Protein AF-A0A7S4S3C3-F1 (afdb_monomer)

Nearest PDB structures (foldseek):
  6miw-assembly1_A  TM=9.512E-01  e=3.719E-05  Homo sapiens
  9bks-assembly1_A  TM=9.062E-01  e=2.426E-05  Homo sapiens
  8r7o-assembly1_C  TM=9.600E-01  e=7.058E-05  Homo sapiens
  7mwf-assembly1_A  TM=9.478E-01  e=1.068E-02  Homo sapiens
  7mop-assembly1_A  TM=9.372E-01  e=1.471E-02  Homo sapiens

pLDDT: mean 78.03, std 18.63, range [26.56, 97.25]

Secondary structure (DSSP, 8-state):
-HHHHHHHHHHHHHHTT--HHHHHHHHHHH-TT--HHHHHHHHHH--S----------PPPP------------PPP------S--PPPGGGTT--HHHHHHHHHHHHH-TTS-HHHHHHHHHHHHHHHHTTSS-HHHHHHHHHHHHTT-HHHHHHHHHHTTPPPPTTSBPPTTPPPEE-TTT--EESB--EE-TT--EE-HHHHHHHHHH-SS-B-SSTT--PBPPHHHHHHTT--HHHHHHHHHHHHHHHHHHHHHHTTSPPPP------------------EEEEE-SSTT---EEEEETT---EE--TT-PPPEETTT--SS--SSS-TTTHHHHHHHHHHIIIIIHHHHHS-----HHHHHHHHHHHHHHHHHHHHHHHHHHHHHHEEE-TTT--EEE--SS-SEEETTB-TTSS---S----EEETTTSPBP--S-----PPPPPHHHHHHHHTT-EETT---TTT-GGGS-EES-EEEESSSSS-EE-GGGGGGHHHHS-TT--EEEE-S-SS-GGGS-PPTT-EEEE--BTTB-----SSSPPPHHHHHH-STT-EEEEPPPP-----PPPPS-EEEE-TTS-EEEPPHHHHHHHHHHHHHT-SEEEEEETTEEEEEETTTTEEEETTT--EEEEEE-HHHHHHHHHHHHHHHHHHHTEEEEEETTS-EEEEEGGGEEE--S-HHHHHHHHHHHHHHHHS----TT--------------------------

Mean predicted aligned error: 19.98 Å

Sequence (740 aa):
MAAGVQAAIEGQLEQMGFAGERVRTALERLGSKASVEEVLETLLSSNPGGAQAAVPQQPLAPGAVSAPEVIVVKEPSTSSDPSAAKKPSALMRGLSKNSQQVFDFVTSRHAGVSHAAVARLLLRAAAALRQGLLSEEQRGLLLNNLERGQVDLVHEIIAGVGVRSEPAMPLDVGEARWECSVCFAEQDEQGWRCPGSHRYCSGCMRRHAESTAFPRCPTVGCGYELAEADFRLLNVPRERLEAFRRAKLEGAVEALASSGSGAASSSGAAVAGGGRGRESGERQEVVIRCPNPSCKNAVLVAKGDRRSYSCACGASPFCTHCRQSPYHYHAECSDVQALRRRWLDWVSGGRDAHRGEAEKSEAFEGQARALREGLERHTELEADEDWKAKHCRCCPSCSRTVQKLSGCDAMVCGADAHGGNDQPGCGQSFSWSSAPRYKAKLESRKLPKITAEEARCRGRDALHAFVDCSLCGSGGKGIRGPRFRCIHCRSFDACSECETKLAELHSPDHVFEVMFESDFEWGSLRLPRGTRVRVVRRGQDLPAHLGGGPLPESAAKRGLEGLCGAIAKKPRKREREEPPAQFQWQSDRGRWHNYGKAANAEIVAAARDGHSRVRVLISGTRYEVDLDRMRQRNVATRGFRPVRPAPEALAVAAAASRRAAEVEASSCRVLLDAGGEVLLAAKHLEPILASRAEAEKLMEVAMAAGENGEVDEDSEPRARMEDAEGEEEEDCEAEEDDDE

Structure (mmCIF, N/CA/C/O backbone):
data_AF-A0A7S4S3C3-F1
#
_entry.id   AF-A0A7S4S3C3-F1
#
loop_
_atom_site.group_PDB
_atom_site.id
_atom_site.type_symbol
_atom_site.label_atom_id
_atom_site.label_alt_id
_atom_site.label_comp_id
_atom_site.label_asym_id
_atom_site.label_entity_id
_atom_site.label_seq_id
_atom_site.pdbx_PDB_ins_code
_atom_site.Cartn_x
_atom_site.Cartn_y
_atom_site.Cartn_z
_atom_site.occupancy
_atom_site.B_iso_or_equiv
_atom_site.auth_seq_id
_atom_site.auth_comp_id
_atom_site.auth_asym_id
_atom_site.auth_atom_id
_atom_site.pdbx_PDB_model_num
ATOM 1 N N . MET A 1 1 ? 21.720 -32.966 0.873 1.00 54.25 1 MET A N 1
ATOM 2 C CA . MET A 1 1 ? 20.929 -31.714 0.925 1.00 54.25 1 MET A CA 1
ATOM 3 C C . MET A 1 1 ? 21.741 -30.503 0.472 1.00 54.25 1 MET A C 1
ATOM 5 O O . MET A 1 1 ? 21.291 -29.846 -0.450 1.00 54.25 1 MET A O 1
ATOM 9 N N . ALA A 1 2 ? 22.948 -30.258 1.001 1.00 57.44 2 ALA A N 1
ATOM 10 C CA . ALA A 1 2 ? 23.781 -29.105 0.614 1.00 57.44 2 ALA A CA 1
ATOM 11 C C . ALA A 1 2 ? 24.108 -29.002 -0.898 1.00 57.44 2 ALA A C 1
ATOM 13 O O . ALA A 1 2 ? 23.970 -27.931 -1.475 1.00 57.44 2 ALA A O 1
ATOM 14 N N . ALA A 1 3 ? 24.429 -30.118 -1.568 1.00 66.25 3 ALA A N 1
ATOM 15 C CA . ALA A 1 3 ? 24.709 -30.122 -3.013 1.00 66.25 3 ALA A CA 1
ATOM 16 C C . ALA A 1 3 ? 23.495 -29.732 -3.885 1.00 66.25 3 ALA A C 1
ATOM 18 O O . ALA A 1 3 ? 23.654 -29.128 -4.939 1.00 66.25 3 ALA A O 1
ATOM 19 N N . GLY A 1 4 ? 22.272 -30.041 -3.431 1.00 82.62 4 GLY A N 1
ATOM 20 C CA . GLY A 1 4 ? 21.047 -29.664 -4.145 1.00 82.62 4 GLY A CA 1
ATOM 21 C C . GLY A 1 4 ? 20.726 -28.174 -4.021 1.00 82.62 4 GLY A C 1
ATOM 22 O O . GLY A 1 4 ? 20.178 -27.588 -4.947 1.00 82.62 4 GLY A O 1
ATOM 23 N N . VAL A 1 5 ? 21.110 -27.554 -2.901 1.00 82.00 5 VAL A N 1
ATOM 24 C CA . VAL A 1 5 ? 20.956 -26.109 -2.688 1.00 82.00 5 VAL A CA 1
ATOM 25 C C . VAL A 1 5 ? 21.952 -25.337 -3.553 1.00 82.00 5 VAL A C 1
ATOM 27 O O . VAL A 1 5 ? 21.546 -24.402 -4.230 1.00 82.00 5 VAL A O 1
ATOM 30 N N . GLN A 1 6 ? 23.217 -25.767 -3.627 1.00 88.38 6 GLN A N 1
ATOM 31 C CA . GLN A 1 6 ? 24.206 -25.118 -4.500 1.00 88.38 6 GLN A CA 1
ATOM 32 C C . GLN A 1 6 ? 23.825 -25.194 -5.984 1.00 88.38 6 GLN A C 1
ATOM 34 O O . GLN A 1 6 ? 23.892 -24.176 -6.664 1.00 88.38 6 GLN A O 1
ATOM 39 N N . ALA A 1 7 ? 23.342 -26.344 -6.468 1.00 88.06 7 ALA A N 1
ATOM 40 C CA . ALA A 1 7 ? 22.879 -26.474 -7.852 1.00 88.06 7 ALA A CA 1
ATOM 41 C C . ALA A 1 7 ? 21.655 -25.584 -8.158 1.00 88.06 7 ALA A C 1
ATOM 43 O O . ALA A 1 7 ? 21.525 -25.065 -9.266 1.00 88.06 7 ALA A O 1
ATOM 44 N N . ALA A 1 8 ? 20.768 -25.376 -7.177 1.00 89.38 8 ALA A N 1
ATOM 45 C CA . ALA A 1 8 ? 19.627 -24.471 -7.318 1.00 89.38 8 ALA A CA 1
ATOM 46 C C . ALA A 1 8 ? 20.064 -22.998 -7.386 1.00 89.38 8 ALA A C 1
ATOM 48 O O . ALA A 1 8 ? 19.558 -22.252 -8.222 1.00 89.38 8 ALA A O 1
ATOM 49 N N . ILE A 1 9 ? 21.033 -22.596 -6.554 1.00 90.25 9 ILE A N 1
ATOM 50 C CA . ILE A 1 9 ? 21.609 -21.244 -6.570 1.00 90.25 9 ILE A CA 1
ATOM 51 C C . ILE A 1 9 ? 22.372 -20.999 -7.882 1.00 90.25 9 ILE A C 1
ATOM 53 O O . ILE A 1 9 ? 22.209 -19.943 -8.491 1.00 90.25 9 ILE A O 1
ATOM 57 N N . GLU A 1 10 ? 23.149 -21.980 -8.354 1.00 92.81 10 GLU A N 1
ATOM 58 C CA . GLU A 1 10 ? 23.868 -21.908 -9.632 1.00 92.81 10 GLU A CA 1
ATOM 59 C C . GLU A 1 10 ? 22.897 -21.709 -10.802 1.00 92.81 10 GLU A C 1
ATOM 61 O O . GLU A 1 10 ? 23.010 -20.726 -11.534 1.00 92.81 10 GLU A O 1
ATOM 66 N N . GLY A 1 11 ? 21.868 -22.557 -10.908 1.00 86.75 11 GLY A N 1
ATOM 67 C CA . GLY A 1 11 ? 20.862 -22.446 -11.965 1.00 86.75 11 GLY A CA 1
ATOM 68 C C . GLY A 1 11 ? 20.061 -21.139 -11.918 1.00 86.75 11 GLY A C 1
ATOM 69 O O . GLY A 1 11 ? 19.739 -20.578 -12.966 1.00 86.75 11 GLY A O 1
ATOM 70 N N . GLN A 1 12 ? 19.765 -20.616 -10.724 1.00 86.88 12 GLN A N 1
ATOM 71 C CA . GLN A 1 12 ? 19.064 -19.340 -10.565 1.00 86.88 12 GLN A CA 1
ATOM 72 C C . GLN A 1 12 ? 19.923 -18.152 -11.030 1.00 86.88 12 GLN A C 1
ATOM 74 O O . GLN A 1 12 ? 19.420 -17.256 -11.706 1.00 86.88 12 GLN A O 1
ATOM 79 N N . LEU A 1 13 ? 21.222 -18.145 -10.721 1.00 85.81 13 LEU A N 1
ATOM 80 C CA . LEU A 1 13 ? 22.128 -17.056 -11.101 1.00 85.81 13 LEU A CA 1
ATOM 81 C C . LEU A 1 13 ? 22.537 -17.110 -12.580 1.00 85.81 13 LEU A C 1
ATOM 83 O O . LEU A 1 13 ? 22.683 -16.060 -13.210 1.00 85.81 13 LEU A O 1
ATOM 87 N N . GLU A 1 14 ? 22.638 -18.298 -13.176 1.00 88.31 14 GLU A N 1
ATOM 88 C CA . GLU A 1 14 ? 22.817 -18.442 -14.626 1.00 88.31 14 GLU A CA 1
ATOM 89 C C . GLU A 1 14 ? 21.606 -17.909 -15.408 1.00 88.31 14 GLU A C 1
ATOM 91 O O . GLU A 1 14 ? 21.773 -17.196 -16.400 1.00 88.31 14 GLU A O 1
ATOM 96 N N . GLN A 1 15 ? 20.381 -18.151 -14.922 1.00 80.88 15 GLN A N 1
ATOM 97 C CA . GLN A 1 15 ? 19.158 -17.568 -15.497 1.00 80.88 15 GLN A CA 1
ATOM 98 C C . GLN A 1 15 ? 19.116 -16.036 -15.379 1.00 80.88 15 GLN A C 1
ATOM 100 O O . GLN A 1 15 ? 18.522 -15.369 -16.226 1.00 80.88 15 GLN A O 1
ATOM 105 N N . MET A 1 16 ? 19.785 -15.467 -14.371 1.00 78.19 16 MET A N 1
ATOM 106 C CA . MET A 1 16 ? 19.972 -14.019 -14.215 1.00 78.19 16 MET A CA 1
ATOM 107 C C . MET A 1 16 ? 21.101 -13.450 -15.098 1.00 78.19 16 MET A C 1
ATOM 109 O O . MET A 1 16 ? 21.344 -12.243 -15.078 1.00 78.19 16 MET A O 1
ATOM 113 N N . GLY A 1 17 ? 21.772 -14.287 -15.898 1.00 80.81 17 GLY A N 1
ATOM 114 C CA . GLY A 1 17 ? 22.783 -13.876 -16.874 1.00 80.81 17 GLY A CA 1
ATOM 115 C C . GLY A 1 17 ? 24.216 -13.816 -16.338 1.00 80.81 17 GLY A C 1
ATOM 116 O O . GLY A 1 17 ? 25.094 -13.280 -17.019 1.00 80.81 17 GLY A O 1
ATOM 117 N N . PHE A 1 18 ? 24.484 -14.352 -15.143 1.00 84.12 18 PHE A N 1
ATOM 118 C CA . PHE A 1 18 ? 25.853 -14.522 -14.656 1.00 84.12 18 PHE A CA 1
ATOM 119 C C . PHE A 1 18 ? 26.503 -15.738 -15.331 1.00 84.12 18 PHE A C 1
ATOM 121 O O . PHE A 1 18 ? 25.880 -16.782 -15.491 1.00 84.12 18 PHE A O 1
ATOM 128 N N . ALA A 1 19 ? 27.771 -15.619 -15.731 1.00 89.62 19 ALA A N 1
ATOM 129 C CA . ALA A 1 19 ? 28.505 -16.744 -16.308 1.00 89.62 19 ALA A CA 1
ATOM 130 C C . ALA A 1 19 ? 28.697 -17.853 -15.257 1.00 89.62 19 ALA A C 1
ATOM 132 O O . ALA A 1 19 ? 29.250 -17.579 -14.189 1.00 89.62 19 ALA A O 1
ATOM 133 N N . GLY A 1 20 ? 28.301 -19.091 -15.574 1.00 89.06 20 GLY A N 1
ATOM 134 C CA . GLY A 1 20 ? 28.317 -20.230 -14.643 1.00 89.06 20 GLY A CA 1
ATOM 135 C C . GLY A 1 20 ? 29.656 -20.476 -13.946 1.00 89.06 20 GLY A C 1
ATOM 136 O O . GLY A 1 20 ? 29.713 -20.774 -12.757 1.00 89.06 20 GLY A O 1
ATOM 137 N N . GLU A 1 21 ? 30.766 -20.240 -14.644 1.00 88.94 21 GLU A N 1
ATOM 138 C CA . GLU A 1 21 ? 32.117 -20.355 -14.082 1.00 88.94 21 GLU A CA 1
ATOM 139 C C . GLU A 1 21 ? 32.390 -19.335 -12.958 1.00 88.94 21 GLU A C 1
ATOM 141 O O . GLU A 1 21 ? 32.998 -19.666 -11.937 1.00 88.94 21 GLU A O 1
ATOM 146 N N . ARG A 1 22 ? 31.869 -18.104 -13.083 1.00 91.31 22 ARG A N 1
ATOM 147 C CA . ARG A 1 22 ? 31.964 -17.088 -12.022 1.00 91.31 22 ARG A CA 1
ATOM 148 C C . ARG A 1 22 ? 31.104 -17.462 -10.819 1.00 91.31 22 ARG A C 1
ATOM 150 O O . ARG A 1 22 ? 31.536 -17.255 -9.687 1.00 91.31 22 ARG A O 1
ATOM 157 N N . VAL A 1 23 ? 29.912 -18.008 -11.061 1.00 91.75 23 VAL A N 1
ATOM 158 C CA . VAL A 1 23 ? 28.981 -18.438 -10.007 1.00 91.75 23 VAL A CA 1
ATOM 159 C C . VAL A 1 23 ? 29.574 -19.599 -9.209 1.00 91.75 23 VAL A C 1
ATOM 161 O O . VAL A 1 23 ? 29.607 -19.524 -7.982 1.00 91.75 23 VAL A O 1
ATOM 164 N N . ARG A 1 24 ? 30.148 -20.609 -9.879 1.00 94.12 24 ARG A N 1
ATOM 165 C CA . ARG A 1 24 ? 30.874 -21.706 -9.216 1.00 94.12 24 ARG A CA 1
ATOM 166 C C . ARG A 1 24 ? 32.060 -21.214 -8.400 1.00 94.12 24 ARG A C 1
ATOM 168 O O . ARG A 1 24 ? 32.177 -21.577 -7.237 1.00 94.12 24 ARG A O 1
ATOM 175 N N . THR A 1 25 ? 32.867 -20.307 -8.951 1.00 93.12 25 THR A N 1
ATOM 176 C CA . THR A 1 25 ? 34.012 -19.726 -8.228 1.00 93.12 25 THR A CA 1
ATOM 177 C C . THR A 1 25 ? 33.572 -18.954 -6.972 1.00 93.12 25 THR A C 1
ATOM 179 O O . THR A 1 25 ? 34.232 -19.007 -5.934 1.00 93.12 25 THR A O 1
ATOM 182 N N . ALA A 1 26 ? 32.447 -18.232 -7.037 1.00 92.69 26 ALA A N 1
ATOM 183 C CA . ALA A 1 26 ? 31.883 -17.527 -5.885 1.00 92.69 26 ALA A CA 1
ATOM 184 C C . ALA A 1 26 ? 31.310 -18.496 -4.831 1.00 92.69 26 ALA A C 1
ATOM 186 O O . ALA A 1 26 ? 31.551 -18.315 -3.638 1.00 92.69 26 ALA A O 1
ATOM 187 N N . LEU A 1 27 ? 30.617 -19.554 -5.262 1.00 93.94 27 LEU A N 1
ATOM 188 C CA . LEU A 1 27 ? 30.087 -20.604 -4.384 1.00 93.94 27 LEU A CA 1
ATOM 189 C C . LEU A 1 27 ? 31.195 -21.419 -3.699 1.00 93.94 27 LEU A C 1
ATOM 191 O O . LEU A 1 27 ? 31.057 -21.771 -2.530 1.00 93.94 27 LEU A O 1
ATOM 195 N N . GLU A 1 28 ? 32.306 -21.690 -4.387 1.00 93.00 28 GLU A N 1
ATOM 196 C CA . GLU A 1 28 ? 33.481 -22.353 -3.807 1.00 93.00 28 GLU A CA 1
ATOM 197 C C . GLU A 1 28 ? 34.160 -21.488 -2.738 1.00 93.00 28 GLU A C 1
ATOM 199 O O . GLU A 1 28 ? 34.592 -22.009 -1.710 1.00 93.00 28 GLU A O 1
ATOM 204 N N . ARG A 1 29 ? 34.204 -20.162 -2.936 1.00 92.81 29 ARG A N 1
ATOM 205 C CA . ARG A 1 29 ? 34.759 -19.213 -1.955 1.00 92.81 29 ARG A CA 1
ATOM 206 C C . ARG A 1 29 ? 33.901 -19.062 -0.700 1.00 92.81 29 ARG A C 1
ATOM 208 O O . ARG A 1 29 ? 34.455 -18.931 0.387 1.00 92.81 29 ARG A O 1
ATOM 215 N N . LEU A 1 30 ? 32.577 -19.052 -0.847 1.00 93.69 30 LEU A N 1
ATOM 216 C CA . LEU A 1 30 ? 31.636 -18.840 0.262 1.00 93.69 30 LEU A CA 1
ATOM 217 C C . LEU A 1 30 ? 31.246 -20.144 0.981 1.00 93.69 30 LEU A C 1
ATOM 219 O O . LEU A 1 30 ? 30.769 -20.120 2.116 1.00 93.69 30 LEU A O 1
ATOM 223 N N . GLY A 1 31 ? 31.470 -21.296 0.345 1.00 89.56 31 GLY A N 1
ATOM 224 C CA . GLY A 1 31 ? 31.176 -22.611 0.902 1.00 89.56 31 GLY A CA 1
ATOM 225 C C . GLY A 1 31 ? 29.704 -23.025 0.788 1.00 89.56 31 GLY A C 1
ATOM 226 O O . GLY A 1 31 ? 28.846 -22.343 0.233 1.00 89.56 31 GLY A O 1
ATOM 227 N N . SER A 1 32 ? 29.388 -24.202 1.328 1.00 85.19 32 SER A N 1
ATOM 228 C CA . SER A 1 32 ? 28.121 -24.917 1.095 1.00 85.19 32 SER A CA 1
ATOM 229 C C . SER A 1 32 ? 26.892 -24.377 1.847 1.00 85.19 32 SER A C 1
ATOM 231 O O . SER A 1 32 ? 25.815 -24.966 1.744 1.00 85.19 32 SER A O 1
ATOM 233 N N . LYS A 1 33 ? 27.035 -23.273 2.594 1.00 87.62 33 LYS A N 1
ATOM 234 C CA . LYS A 1 33 ? 25.944 -22.583 3.312 1.00 87.62 33 LYS A CA 1
ATOM 235 C C . LYS A 1 33 ? 25.635 -21.181 2.772 1.00 87.62 33 LYS A C 1
ATOM 237 O O . LYS A 1 33 ? 24.807 -20.501 3.368 1.00 87.62 33 LYS A O 1
ATOM 242 N N . ALA A 1 34 ? 26.283 -20.767 1.685 1.00 86.12 34 ALA A N 1
ATOM 243 C CA . ALA A 1 34 ? 26.100 -19.440 1.114 1.00 86.12 34 ALA A CA 1
ATOM 244 C C . ALA A 1 34 ? 24.648 -19.210 0.667 1.00 86.12 34 ALA A C 1
ATOM 246 O O . ALA A 1 34 ? 24.057 -20.049 -0.020 1.00 86.12 34 ALA A O 1
ATOM 247 N N . SER A 1 35 ? 24.086 -18.071 1.060 1.00 92.62 35 SER A N 1
ATOM 248 C CA . SER A 1 35 ? 22.808 -17.563 0.555 1.00 92.62 35 SER A CA 1
ATOM 249 C C . SER A 1 35 ? 22.964 -16.975 -0.853 1.00 92.62 35 SER A C 1
ATOM 251 O O . SER A 1 35 ? 24.067 -16.639 -1.289 1.00 92.62 35 SER A O 1
ATOM 253 N N . VAL A 1 36 ? 21.856 -16.840 -1.587 1.00 89.81 36 VAL A N 1
ATOM 254 C CA . VAL A 1 36 ? 21.862 -16.238 -2.933 1.00 89.81 36 VAL A CA 1
ATOM 255 C C . VAL A 1 36 ? 22.369 -14.793 -2.872 1.00 89.81 36 VAL A C 1
ATOM 257 O O . VAL A 1 36 ? 23.118 -14.364 -3.750 1.00 89.81 36 VAL A O 1
ATOM 260 N N . GLU A 1 37 ? 22.005 -14.061 -1.817 1.00 90.38 37 GLU A N 1
ATOM 261 C CA . GLU A 1 37 ? 22.423 -12.683 -1.571 1.00 90.38 37 GLU A CA 1
ATOM 262 C C . GLU A 1 37 ? 23.946 -12.552 -1.406 1.00 90.38 37 GLU A C 1
ATOM 264 O O . GLU A 1 37 ? 24.552 -11.709 -2.064 1.00 90.38 37 GLU A O 1
A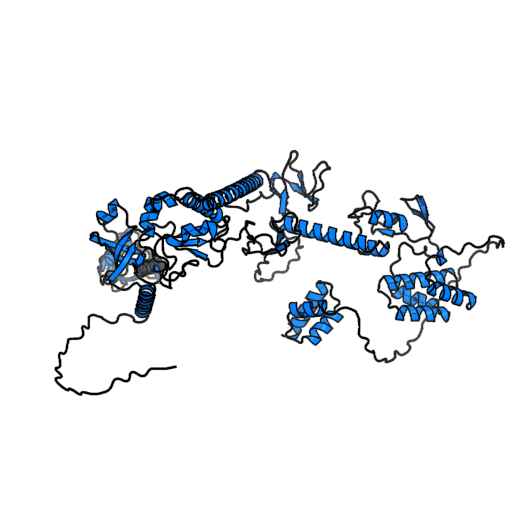TOM 269 N N . GLU A 1 38 ? 24.586 -13.422 -0.617 1.00 91.62 38 GLU A N 1
ATOM 270 C CA . GLU A 1 38 ? 26.047 -13.408 -0.408 1.00 91.62 38 GLU A CA 1
ATOM 271 C C . GLU A 1 38 ? 26.821 -13.738 -1.697 1.00 91.62 38 GLU A C 1
ATOM 273 O O . GLU A 1 38 ? 27.872 -13.150 -1.988 1.00 91.62 38 GLU A O 1
ATOM 278 N N . VAL A 1 39 ? 26.289 -14.661 -2.508 1.00 91.12 39 VAL A N 1
ATOM 279 C CA . VAL A 1 39 ? 26.875 -15.021 -3.808 1.00 91.12 39 VAL A CA 1
ATOM 280 C C . VAL A 1 39 ? 26.751 -13.854 -4.790 1.00 91.12 39 VAL A C 1
ATOM 282 O O . VAL A 1 39 ? 27.722 -13.532 -5.477 1.00 91.12 39 VAL A O 1
ATOM 285 N N . LEU A 1 40 ? 25.603 -13.168 -4.825 1.00 86.75 40 LEU A N 1
ATOM 286 C CA . LEU A 1 40 ? 25.399 -11.962 -5.635 1.00 86.75 40 LEU A CA 1
ATOM 287 C C . LEU A 1 40 ? 26.328 -10.823 -5.214 1.00 86.75 40 LEU A C 1
ATOM 289 O O . LEU A 1 40 ? 26.961 -10.207 -6.071 1.00 86.75 40 LEU A O 1
ATOM 293 N N . GLU A 1 41 ? 26.457 -10.565 -3.915 1.00 89.81 41 GLU A N 1
ATOM 294 C CA . GLU A 1 41 ? 27.334 -9.519 -3.387 1.00 89.81 41 GLU A CA 1
ATOM 295 C C . GLU A 1 41 ? 28.802 -9.786 -3.756 1.00 89.81 41 GLU A C 1
ATOM 297 O O . GLU A 1 41 ? 29.511 -8.884 -4.208 1.00 89.81 41 GLU A O 1
ATOM 302 N N . THR A 1 42 ? 29.233 -11.049 -3.705 1.00 92.31 42 THR A N 1
ATOM 303 C CA . THR A 1 42 ? 30.576 -11.475 -4.131 1.00 92.31 42 THR A CA 1
ATOM 304 C C . THR A 1 42 ? 30.778 -11.333 -5.645 1.00 92.31 42 THR A C 1
ATOM 306 O O . THR A 1 42 ? 31.829 -10.862 -6.099 1.00 92.31 42 THR A O 1
ATOM 309 N N . LEU A 1 43 ? 29.777 -11.700 -6.452 1.00 89.50 43 LEU A N 1
ATOM 310 C CA . LEU A 1 43 ? 29.815 -11.583 -7.915 1.00 89.50 43 LEU A CA 1
ATOM 311 C C . LEU A 1 43 ? 29.842 -10.126 -8.392 1.00 89.50 43 LEU A C 1
ATOM 313 O O . LEU A 1 43 ? 30.482 -9.828 -9.406 1.00 89.50 43 LEU A O 1
ATOM 317 N N . LEU A 1 44 ? 29.166 -9.230 -7.674 1.00 83.75 44 LEU A N 1
ATOM 318 C CA . LEU A 1 44 ? 29.098 -7.800 -7.977 1.00 83.75 44 LEU A CA 1
ATOM 319 C C . LEU A 1 44 ? 30.320 -7.033 -7.452 1.00 83.75 44 LEU A C 1
ATOM 321 O O . LEU A 1 44 ? 30.762 -6.088 -8.101 1.00 83.75 44 LEU A O 1
ATOM 325 N N . SER A 1 45 ? 30.908 -7.474 -6.335 1.00 78.38 45 SER A N 1
ATOM 326 C CA . SER A 1 45 ? 32.119 -6.870 -5.753 1.00 78.38 45 SER A CA 1
ATOM 327 C C . SER A 1 45 ? 33.408 -7.283 -6.472 1.00 78.38 45 SER A C 1
ATOM 329 O O . SER A 1 45 ? 34.431 -6.604 -6.378 1.00 78.38 45 SER A O 1
ATOM 331 N N . SER A 1 46 ? 33.375 -8.383 -7.229 1.00 70.12 46 SER A N 1
ATOM 332 C CA . SER A 1 46 ? 34.507 -8.843 -8.037 1.00 70.12 46 SER A CA 1
ATOM 333 C C . SER A 1 46 ? 34.615 -8.028 -9.334 1.00 70.12 46 SER A C 1
ATOM 335 O O . SER A 1 46 ? 34.040 -8.390 -10.363 1.00 70.12 46 SER A O 1
ATOM 337 N N . ASN A 1 47 ? 35.354 -6.919 -9.286 1.00 48.81 47 ASN A N 1
ATOM 338 C CA . ASN A 1 47 ? 35.697 -6.100 -10.453 1.00 48.81 47 ASN A CA 1
ATOM 339 C C . ASN A 1 47 ? 36.551 -6.928 -11.451 1.00 48.81 47 ASN A C 1
ATOM 341 O O . ASN A 1 47 ? 37.468 -7.622 -11.012 1.00 48.81 47 ASN A O 1
ATOM 345 N N . PRO A 1 48 ? 36.331 -6.873 -12.782 1.00 40.97 48 PRO A N 1
ATOM 346 C CA . PRO A 1 48 ? 37.002 -7.745 -13.759 1.00 40.97 48 PRO A CA 1
ATOM 347 C C . PRO A 1 48 ? 38.448 -7.318 -14.096 1.00 40.97 48 PRO A C 1
ATOM 349 O O . PRO A 1 48 ? 38.939 -7.565 -15.194 1.00 40.97 48 PRO A O 1
ATOM 352 N N . GLY A 1 49 ? 39.142 -6.660 -13.168 1.00 38.69 49 GLY A N 1
ATOM 353 C CA . GLY A 1 49 ? 40.479 -6.112 -13.371 1.00 38.69 49 GLY A CA 1
ATOM 354 C C . GLY A 1 49 ? 41.507 -6.741 -12.441 1.00 38.69 49 GLY A C 1
ATOM 355 O O . GLY A 1 49 ? 41.843 -6.145 -11.426 1.00 38.69 49 GLY A O 1
ATOM 356 N N . GLY A 1 50 ? 42.037 -7.903 -12.823 1.00 37.91 50 GLY A N 1
ATOM 357 C CA . GLY A 1 50 ? 43.320 -8.392 -12.314 1.00 37.91 50 GLY A CA 1
ATOM 358 C C . GLY A 1 50 ? 43.265 -9.699 -11.529 1.00 37.91 50 GLY A C 1
ATOM 359 O O . GLY A 1 50 ? 42.941 -9.705 -10.350 1.00 37.91 50 GLY A O 1
ATOM 360 N N . ALA A 1 51 ? 43.666 -10.790 -12.184 1.00 31.31 51 ALA A N 1
ATOM 361 C CA . ALA A 1 51 ? 44.641 -11.759 -11.671 1.00 31.31 51 ALA A CA 1
ATOM 362 C C . ALA A 1 51 ? 44.853 -12.861 -12.721 1.00 31.31 51 ALA A C 1
ATOM 364 O O . ALA A 1 51 ? 43.920 -13.557 -13.111 1.00 31.31 51 ALA A O 1
ATOM 365 N N . GLN A 1 52 ? 46.096 -12.991 -13.182 1.00 42.44 52 GLN A N 1
ATOM 366 C CA . GLN A 1 52 ? 46.594 -14.118 -13.967 1.00 42.44 52 GLN A CA 1
ATOM 367 C C . GLN A 1 52 ? 46.711 -15.355 -13.065 1.00 42.44 52 GLN A C 1
ATOM 369 O O . GLN A 1 52 ? 47.222 -15.241 -11.951 1.00 42.44 52 GLN A O 1
ATOM 374 N N . ALA A 1 53 ? 46.324 -16.533 -13.557 1.00 30.52 53 ALA A N 1
ATOM 375 C CA . ALA A 1 53 ? 46.809 -17.809 -13.033 1.00 30.52 53 ALA A CA 1
ATOM 376 C C . ALA A 1 53 ? 46.811 -18.884 -14.131 1.00 30.52 53 ALA A C 1
ATOM 378 O O . ALA A 1 53 ? 45.927 -18.939 -14.980 1.00 30.52 53 ALA A O 1
ATOM 379 N N . ALA A 1 54 ? 47.876 -19.680 -14.106 1.00 30.03 54 ALA A N 1
ATOM 380 C CA . ALA A 1 54 ? 48.361 -20.585 -15.136 1.00 30.03 54 ALA A CA 1
ATOM 381 C C . ALA A 1 54 ? 47.505 -21.846 -15.345 1.00 30.03 54 ALA A C 1
ATOM 383 O O . ALA A 1 54 ? 46.972 -22.412 -14.393 1.00 30.03 54 ALA A O 1
ATOM 384 N N . VAL A 1 55 ? 47.477 -22.338 -16.588 1.00 29.77 55 VAL A N 1
ATOM 385 C CA . VAL A 1 55 ? 46.890 -23.634 -16.969 1.00 29.77 55 VAL A CA 1
ATOM 386 C C . VAL A 1 55 ? 48.015 -24.614 -17.345 1.00 29.77 55 VAL A C 1
ATOM 388 O O . VAL A 1 55 ? 48.888 -24.245 -18.135 1.00 29.77 55 VAL A O 1
ATOM 391 N N . PRO A 1 56 ? 48.026 -25.853 -16.814 1.00 30.19 56 PRO A N 1
ATOM 392 C CA . PRO A 1 56 ? 48.997 -26.876 -17.183 1.00 30.19 56 PRO A CA 1
ATOM 393 C C . PRO A 1 56 ? 48.607 -27.581 -18.491 1.00 30.19 56 PRO A C 1
ATOM 395 O O . PRO A 1 56 ? 47.453 -27.941 -18.714 1.00 30.19 56 PRO A O 1
ATOM 398 N N . GLN A 1 57 ? 49.603 -27.793 -19.352 1.00 31.92 57 GLN A N 1
ATOM 399 C CA . GLN A 1 57 ? 49.481 -28.493 -20.630 1.00 31.92 57 GLN A CA 1
ATOM 400 C C . GLN A 1 57 ? 49.563 -30.017 -20.446 1.00 31.92 57 GLN A C 1
ATOM 402 O O . GLN A 1 57 ? 50.493 -30.509 -19.808 1.00 31.92 57 GLN A O 1
ATOM 407 N N . GLN A 1 58 ? 48.670 -30.763 -21.105 1.00 30.50 58 GLN A N 1
ATOM 408 C CA . GLN A 1 58 ? 48.939 -32.138 -21.542 1.00 30.50 58 GLN A CA 1
ATOM 409 C C . GLN A 1 58 ? 48.385 -32.401 -22.959 1.00 30.50 58 GLN A C 1
ATOM 411 O O . GLN A 1 58 ? 47.444 -31.724 -23.377 1.00 30.50 58 GLN A O 1
ATOM 416 N N . PRO A 1 59 ? 49.001 -33.325 -23.727 1.00 30.48 59 PRO A N 1
ATOM 417 C CA . PRO A 1 59 ? 48.992 -33.296 -25.189 1.00 30.48 59 PRO A CA 1
ATOM 418 C C . PRO A 1 59 ? 47.958 -34.234 -25.833 1.00 30.48 59 PRO A C 1
ATOM 420 O O . PRO A 1 59 ? 47.713 -35.342 -25.359 1.00 30.48 59 PRO A O 1
ATOM 423 N N . LEU A 1 60 ? 47.411 -33.804 -26.975 1.00 29.27 60 LEU A N 1
ATOM 424 C CA . LEU A 1 60 ? 46.579 -34.609 -27.876 1.00 29.27 60 LEU A CA 1
ATOM 425 C C . LEU A 1 60 ? 47.448 -35.357 -28.902 1.00 29.27 60 LEU A C 1
ATOM 427 O O . LEU A 1 60 ? 48.341 -34.778 -29.520 1.00 29.27 60 LEU A O 1
ATOM 431 N N . ALA A 1 61 ? 47.161 -36.649 -29.077 1.00 31.67 61 ALA A N 1
ATOM 432 C CA . ALA A 1 61 ? 47.750 -37.541 -30.077 1.00 31.67 61 ALA A CA 1
ATOM 433 C C . ALA A 1 61 ? 47.106 -37.359 -31.475 1.00 31.67 61 ALA A C 1
ATOM 435 O O . ALA A 1 61 ? 45.964 -36.898 -31.556 1.00 31.67 61 ALA A O 1
ATOM 436 N N . PRO A 1 62 ? 47.787 -37.737 -32.579 1.00 31.78 62 PRO A N 1
ATOM 437 C CA . PRO A 1 62 ? 47.293 -37.512 -33.935 1.00 31.78 62 PRO A CA 1
ATOM 438 C C . PRO A 1 62 ? 46.404 -38.668 -34.420 1.00 31.78 62 PRO A C 1
ATOM 440 O O . PRO A 1 62 ? 46.797 -39.834 -34.375 1.00 31.78 62 PRO A O 1
ATOM 443 N N . GLY A 1 63 ? 45.213 -38.334 -34.922 1.00 30.02 63 GLY A N 1
ATOM 444 C CA . GLY A 1 63 ? 44.306 -39.241 -35.628 1.00 30.02 63 GLY A CA 1
ATOM 445 C C . GLY A 1 63 ? 44.256 -38.908 -37.119 1.00 30.02 63 GLY A C 1
ATOM 446 O O . GLY A 1 63 ? 44.183 -37.743 -37.495 1.00 30.02 63 GLY A O 1
ATOM 447 N N . ALA A 1 64 ? 44.354 -39.946 -37.942 1.00 30.05 64 ALA A N 1
ATOM 448 C CA . ALA A 1 64 ? 44.641 -39.918 -39.369 1.00 30.05 64 ALA A CA 1
ATOM 449 C C . ALA A 1 64 ? 43.549 -39.306 -40.267 1.00 30.05 64 ALA A C 1
ATOM 451 O O . ALA A 1 64 ? 42.352 -39.389 -40.008 1.00 30.05 64 ALA A O 1
ATOM 452 N N . VAL A 1 65 ? 44.035 -38.749 -41.375 1.00 29.98 65 VAL A N 1
ATOM 453 C CA . VAL A 1 65 ? 43.322 -38.119 -42.489 1.00 29.98 65 VAL A CA 1
ATOM 454 C C . VAL A 1 65 ? 42.656 -39.176 -43.381 1.00 29.98 65 VAL A C 1
ATOM 456 O O . VAL A 1 65 ? 43.230 -40.233 -43.637 1.00 29.98 65 VAL A O 1
ATOM 459 N N . SER A 1 66 ? 41.481 -38.871 -43.932 1.00 29.94 66 SER A N 1
ATOM 460 C CA . SER A 1 66 ? 40.981 -39.492 -45.166 1.00 29.94 66 SER A CA 1
ATOM 461 C C . SER A 1 66 ? 40.376 -38.415 -46.065 1.00 29.94 66 SER A C 1
ATOM 463 O O . SER A 1 66 ? 39.525 -37.639 -45.640 1.00 29.94 66 SER A O 1
ATOM 465 N N . ALA A 1 67 ? 40.905 -38.347 -47.286 1.00 34.31 67 ALA A N 1
ATOM 466 C CA . ALA A 1 67 ? 40.593 -37.373 -48.326 1.00 34.31 67 ALA A CA 1
ATOM 467 C C . ALA A 1 67 ? 39.239 -37.640 -49.007 1.00 34.31 67 ALA A C 1
ATOM 469 O O . ALA A 1 67 ? 38.796 -38.790 -49.050 1.00 34.31 67 ALA A O 1
ATOM 470 N N . PRO A 1 68 ? 38.662 -36.618 -49.662 1.00 36.75 68 PRO A N 1
ATOM 471 C CA . PRO A 1 68 ? 37.879 -36.845 -50.867 1.00 36.75 68 PRO A CA 1
ATOM 472 C C . PRO A 1 68 ? 38.383 -36.050 -52.084 1.00 36.75 68 PRO A C 1
ATOM 474 O O . PRO A 1 68 ? 39.121 -35.071 -51.983 1.00 36.75 68 PRO A O 1
ATOM 477 N N . GLU A 1 69 ? 37.981 -36.568 -53.241 1.00 31.14 69 GLU A N 1
ATOM 478 C CA . GLU A 1 69 ? 38.412 -36.275 -54.606 1.00 31.14 69 GLU A CA 1
ATOM 479 C C . GLU A 1 69 ? 38.292 -34.818 -55.073 1.00 31.14 69 GLU A C 1
ATOM 481 O O . GLU A 1 69 ? 37.339 -34.093 -54.792 1.00 31.14 69 GLU A O 1
ATOM 486 N N . VAL A 1 70 ? 39.272 -34.450 -55.897 1.00 30.53 70 VAL A N 1
ATOM 487 C CA . VAL A 1 70 ? 39.416 -33.182 -56.610 1.00 30.53 70 VAL A CA 1
ATOM 488 C C . VAL A 1 70 ? 38.496 -33.159 -57.835 1.00 30.53 70 VAL A C 1
ATOM 490 O O . VAL A 1 70 ? 38.697 -33.921 -58.779 1.00 30.53 70 VAL A O 1
ATOM 493 N N . ILE A 1 71 ? 37.537 -32.229 -57.867 1.00 32.12 71 ILE A N 1
ATOM 494 C CA . ILE A 1 71 ? 36.819 -31.844 -59.091 1.00 32.12 71 ILE A CA 1
ATOM 495 C C . ILE A 1 71 ? 37.516 -30.614 -59.681 1.00 32.12 71 ILE A C 1
ATOM 497 O O . ILE A 1 71 ? 37.492 -29.526 -59.108 1.00 32.12 71 ILE A O 1
ATOM 501 N N . VAL A 1 72 ? 38.151 -30.794 -60.840 1.00 33.91 72 VAL A N 1
ATOM 502 C CA . VAL A 1 72 ? 38.801 -29.727 -61.611 1.00 33.91 72 VAL A CA 1
ATOM 503 C C . VAL A 1 72 ? 37.734 -28.926 -62.362 1.00 33.91 72 VAL A C 1
ATOM 505 O O . VAL A 1 72 ? 37.164 -29.412 -63.337 1.00 33.91 72 VAL A O 1
ATOM 508 N N . VAL A 1 73 ? 37.491 -27.683 -61.940 1.00 33.50 73 VAL A N 1
ATOM 509 C CA . VAL A 1 73 ? 36.721 -26.694 -62.713 1.00 33.50 73 VAL A CA 1
ATOM 510 C C . VAL A 1 73 ? 37.696 -25.702 -63.345 1.00 33.50 73 VAL A C 1
ATOM 512 O O . VAL A 1 73 ? 38.564 -25.141 -62.684 1.00 33.50 73 VAL A O 1
ATOM 515 N N . LYS A 1 74 ? 37.572 -25.535 -64.661 1.00 30.86 74 LYS A N 1
ATOM 516 C CA . LYS A 1 74 ? 38.436 -24.727 -65.527 1.00 30.86 74 LYS A CA 1
ATOM 517 C C . LYS A 1 74 ? 37.900 -23.289 -65.570 1.00 30.86 74 LYS A C 1
ATOM 519 O O . LYS A 1 74 ? 36.796 -23.082 -66.067 1.00 30.86 74 LYS A O 1
ATOM 524 N N . GLU A 1 75 ? 38.657 -22.313 -65.069 1.00 31.78 75 GLU A N 1
ATOM 525 C CA . GLU A 1 75 ? 38.308 -20.888 -65.191 1.00 31.78 75 GLU A CA 1
ATOM 526 C C . GLU A 1 75 ? 38.688 -20.310 -66.571 1.00 31.78 75 GLU A C 1
ATOM 528 O O . GLU A 1 75 ? 39.691 -20.730 -67.160 1.00 31.78 75 GLU A O 1
ATOM 533 N N . PRO A 1 76 ? 37.916 -19.341 -67.103 1.00 36.53 76 PRO A N 1
ATOM 534 C CA . PRO A 1 76 ? 38.227 -18.655 -68.348 1.00 36.53 76 PRO A CA 1
ATOM 535 C C . PRO A 1 76 ? 39.156 -17.451 -68.125 1.00 36.53 76 PRO A C 1
ATOM 537 O O . PRO A 1 76 ? 38.961 -16.618 -67.243 1.00 36.53 76 PRO A O 1
ATOM 540 N N . SER A 1 77 ? 40.159 -17.342 -68.989 1.00 33.34 77 SER A N 1
ATOM 541 C CA . SER A 1 77 ? 41.128 -16.252 -69.070 1.00 33.34 77 SER A CA 1
ATOM 542 C C . SER A 1 77 ? 40.585 -15.043 -69.841 1.00 33.34 77 SER A C 1
ATOM 544 O O . SER A 1 77 ? 40.244 -15.209 -71.012 1.00 33.34 77 SER A O 1
ATOM 546 N N . THR A 1 78 ? 40.646 -13.828 -69.278 1.00 33.41 78 THR A N 1
ATOM 547 C CA . THR A 1 78 ? 40.654 -12.580 -70.074 1.00 33.41 78 THR A CA 1
ATOM 548 C C . THR A 1 78 ? 41.473 -11.444 -69.441 1.00 33.41 78 THR A C 1
ATOM 550 O O . THR A 1 78 ? 41.150 -10.950 -68.365 1.00 33.41 78 THR A O 1
ATOM 553 N N . SER A 1 79 ? 42.503 -11.052 -70.202 1.00 33.84 79 SER A N 1
ATOM 554 C CA . SER A 1 79 ? 43.131 -9.732 -70.419 1.00 33.84 79 SER A CA 1
ATOM 555 C C . SER A 1 79 ? 43.556 -8.846 -69.238 1.00 33.84 79 SER A C 1
ATOM 557 O O . SER A 1 79 ? 42.749 -8.208 -68.566 1.00 33.84 79 SER A O 1
ATOM 559 N N . SER A 1 80 ? 44.874 -8.697 -69.120 1.00 33.44 80 SER A N 1
ATOM 560 C CA . SER A 1 80 ? 45.600 -7.699 -68.337 1.00 33.44 80 SER A CA 1
ATOM 561 C C . SER A 1 80 ? 45.828 -6.403 -69.127 1.00 33.44 80 SER A C 1
ATOM 563 O O . SER A 1 80 ? 46.490 -6.438 -70.163 1.00 33.44 80 SER A O 1
ATOM 565 N N . ASP A 1 81 ? 45.375 -5.274 -68.581 1.00 34.09 81 ASP A N 1
ATOM 566 C CA . ASP A 1 81 ? 45.727 -3.916 -69.018 1.00 34.09 81 ASP A CA 1
ATOM 567 C C . ASP A 1 81 ? 46.526 -3.226 -67.885 1.00 34.09 81 ASP A C 1
ATOM 569 O O . ASP A 1 81 ? 45.993 -3.078 -66.777 1.00 34.09 81 ASP A O 1
ATOM 573 N N . PRO A 1 82 ? 47.811 -2.853 -68.062 1.00 42.16 82 PRO A N 1
ATOM 574 C CA . PRO A 1 82 ? 48.651 -2.371 -66.971 1.00 42.16 82 PRO A CA 1
ATOM 575 C C . PRO A 1 82 ? 48.815 -0.846 -67.018 1.00 42.16 82 PRO A C 1
ATOM 577 O O . PRO A 1 82 ? 49.912 -0.352 -67.248 1.00 42.16 82 PRO A O 1
ATOM 580 N N . SER A 1 83 ? 47.749 -0.071 -66.791 1.00 36.66 83 SER A N 1
ATOM 581 C CA . SER A 1 83 ? 47.900 1.365 -66.489 1.00 36.66 83 SER A CA 1
ATOM 582 C C . SER A 1 83 ? 46.655 1.974 -65.834 1.00 36.66 83 SER A C 1
ATOM 584 O O . SER A 1 83 ? 45.922 2.765 -66.419 1.00 36.66 83 SER A O 1
ATOM 586 N N . ALA A 1 84 ? 46.408 1.609 -64.577 1.00 34.75 84 ALA A N 1
ATOM 587 C CA . ALA A 1 84 ? 45.547 2.376 -63.682 1.00 34.75 84 ALA A CA 1
ATOM 588 C C . ALA A 1 84 ? 46.179 2.356 -62.289 1.00 34.75 84 ALA A C 1
ATOM 590 O O . ALA A 1 84 ? 46.316 1.298 -61.672 1.00 34.75 84 ALA A O 1
ATOM 591 N N . ALA A 1 85 ? 46.611 3.523 -61.809 1.00 36.34 85 ALA A N 1
ATOM 592 C CA . ALA A 1 85 ? 47.148 3.700 -60.465 1.00 36.34 85 ALA A CA 1
ATOM 593 C C . ALA A 1 85 ? 46.155 3.124 -59.435 1.00 36.34 85 ALA A C 1
ATOM 595 O O . ALA A 1 85 ? 45.042 3.626 -59.260 1.00 36.34 85 ALA A O 1
ATOM 596 N N . LYS A 1 86 ? 46.546 2.005 -58.815 1.00 39.81 86 LYS A N 1
ATOM 597 C CA . LYS A 1 86 ? 45.703 1.163 -57.962 1.00 39.81 86 LYS A CA 1
ATOM 598 C C . LYS A 1 86 ? 45.284 1.939 -56.713 1.00 39.81 86 LYS A C 1
ATOM 600 O O . LYS A 1 86 ? 46.069 2.084 -55.779 1.00 39.81 86 LYS A O 1
ATOM 605 N N . LYS A 1 87 ? 44.026 2.394 -56.660 1.00 44.41 87 LYS A N 1
ATOM 606 C CA . LYS A 1 87 ? 43.381 2.689 -55.371 1.00 44.41 87 LYS A CA 1
ATOM 607 C C . LYS A 1 87 ? 43.478 1.416 -54.512 1.00 44.41 87 LYS A C 1
ATOM 609 O O . LYS A 1 87 ? 43.224 0.334 -55.050 1.00 44.41 87 LYS A O 1
ATOM 614 N N . PRO A 1 88 ? 43.858 1.504 -53.225 1.00 52.50 88 PRO A N 1
ATOM 615 C CA . PRO A 1 88 ? 43.892 0.333 -52.355 1.00 52.50 88 PRO A CA 1
ATOM 616 C C . PRO A 1 88 ? 42.524 -0.354 -52.403 1.00 52.50 88 PRO A C 1
ATOM 618 O O . PRO A 1 88 ? 41.494 0.317 -52.305 1.00 52.50 88 PRO A O 1
ATOM 621 N N . SER A 1 89 ? 42.515 -1.673 -52.642 1.00 65.31 89 SER A N 1
ATOM 622 C CA . SER A 1 89 ? 41.267 -2.431 -52.796 1.00 65.31 89 SER A CA 1
ATOM 623 C C . SER A 1 89 ? 40.359 -2.186 -51.586 1.00 65.31 89 SER A C 1
ATOM 625 O O . SER A 1 89 ? 40.862 -2.044 -50.470 1.00 65.31 89 SER A O 1
ATOM 627 N N . ALA A 1 90 ? 39.038 -2.122 -51.785 1.00 67.94 90 ALA A N 1
ATOM 628 C CA . ALA A 1 90 ? 38.075 -1.817 -50.720 1.00 67.94 90 ALA A CA 1
ATOM 629 C C . ALA A 1 90 ? 38.271 -2.685 -49.457 1.00 67.94 90 ALA A C 1
ATOM 631 O O . ALA A 1 90 ? 38.081 -2.193 -48.347 1.00 67.94 90 ALA A O 1
ATOM 632 N N . LEU A 1 91 ? 38.778 -3.911 -49.639 1.00 73.06 91 LEU A N 1
ATOM 633 C CA . LEU A 1 91 ? 39.152 -4.878 -48.603 1.00 73.06 91 LEU A CA 1
ATOM 634 C C . LEU A 1 91 ? 40.195 -4.358 -47.593 1.00 73.06 91 LEU A C 1
ATOM 636 O O . LEU A 1 91 ? 40.182 -4.778 -46.441 1.00 73.06 91 LEU A O 1
ATOM 640 N N . MET A 1 92 ? 41.090 -3.453 -48.002 1.00 78.38 92 MET A N 1
ATOM 641 C CA . MET A 1 92 ? 42.175 -2.932 -47.154 1.00 78.38 92 MET A CA 1
ATOM 642 C C . MET A 1 92 ? 41.702 -1.851 -46.177 1.00 78.38 92 MET A C 1
ATOM 644 O O . MET A 1 92 ? 42.306 -1.655 -45.128 1.00 78.38 92 MET A O 1
ATOM 648 N N . ARG A 1 93 ? 40.605 -1.143 -46.488 1.00 80.25 93 ARG A N 1
ATOM 649 C CA . ARG A 1 93 ? 40.148 0.008 -45.684 1.00 80.25 93 ARG A CA 1
ATOM 650 C C . ARG A 1 93 ? 39.658 -0.378 -44.285 1.00 80.25 93 ARG A C 1
ATOM 652 O O . ARG A 1 93 ? 39.618 0.481 -43.411 1.00 80.25 93 ARG A O 1
ATOM 659 N N . GLY A 1 94 ? 39.296 -1.645 -44.077 1.00 78.06 94 GLY A N 1
ATOM 660 C CA . GLY A 1 94 ? 38.809 -2.163 -42.795 1.00 78.06 94 GLY A CA 1
ATOM 661 C C . GLY A 1 94 ? 39.873 -2.819 -41.909 1.00 78.06 94 GLY A C 1
ATOM 662 O O . GLY A 1 94 ? 39.550 -3.230 -40.794 1.00 78.06 94 GLY A O 1
ATOM 663 N N . LEU A 1 95 ? 41.121 -2.958 -42.374 1.00 88.94 95 LEU A N 1
ATOM 664 C CA . LEU A 1 95 ? 42.179 -3.617 -41.606 1.00 88.94 95 LEU A CA 1
ATOM 665 C C . LEU A 1 95 ? 42.790 -2.661 -40.572 1.00 88.94 95 LEU A C 1
ATOM 667 O O . LEU A 1 95 ? 43.037 -1.486 -40.840 1.00 88.94 95 LEU A O 1
ATOM 671 N N . SER A 1 96 ? 43.063 -3.169 -39.366 1.00 91.12 96 SER A N 1
ATOM 672 C CA . SER A 1 96 ? 43.862 -2.429 -38.382 1.00 91.12 96 SER A CA 1
ATOM 673 C C . SER A 1 96 ? 45.312 -2.307 -38.862 1.00 91.12 96 SER A C 1
ATOM 675 O O . SER A 1 96 ? 45.755 -3.101 -39.685 1.00 91.12 96 SER A O 1
ATOM 677 N N . LYS A 1 97 ? 46.097 -1.378 -38.298 1.00 92.75 97 LYS A N 1
ATOM 678 C CA . LYS A 1 97 ? 47.528 -1.247 -38.642 1.00 92.75 97 LYS A CA 1
ATOM 679 C C . LYS A 1 97 ? 48.302 -2.562 -38.473 1.00 92.75 97 LYS A C 1
ATOM 681 O O . LYS A 1 97 ? 49.107 -2.898 -39.329 1.00 92.75 97 LYS A O 1
ATOM 686 N N . ASN A 1 98 ? 48.021 -3.315 -37.406 1.00 92.38 98 ASN A N 1
ATOM 687 C CA . ASN A 1 98 ? 48.634 -4.625 -37.169 1.00 92.38 98 ASN A CA 1
ATOM 688 C C . ASN A 1 98 ? 48.181 -5.647 -38.229 1.00 92.38 98 ASN A C 1
ATOM 690 O O . ASN A 1 98 ? 48.998 -6.291 -38.873 1.00 92.38 98 ASN A O 1
ATOM 694 N N . SER A 1 99 ? 46.876 -5.728 -38.509 1.00 93.94 99 SER A N 1
ATOM 695 C CA . SER A 1 99 ? 46.367 -6.621 -39.556 1.00 93.94 99 SER A CA 1
ATOM 696 C C . SER A 1 99 ? 46.859 -6.238 -40.956 1.00 93.94 99 SER A C 1
ATOM 698 O O . SER A 1 99 ? 47.045 -7.126 -41.777 1.00 93.94 99 SER A O 1
ATOM 700 N N . GLN A 1 100 ? 47.121 -4.956 -41.224 1.00 95.00 100 GLN A N 1
ATOM 701 C CA . GLN A 1 100 ? 47.730 -4.492 -42.470 1.00 95.00 100 GLN A CA 1
ATOM 702 C C . GLN A 1 100 ? 49.190 -4.950 -42.584 1.00 95.00 100 GLN A C 1
ATOM 704 O O . GLN A 1 100 ? 49.581 -5.443 -43.633 1.00 95.00 100 GLN A O 1
ATOM 709 N N . GLN A 1 101 ? 49.973 -4.866 -41.503 1.00 94.62 101 GLN A N 1
ATOM 710 C CA . GLN A 1 101 ? 51.349 -5.381 -41.482 1.00 94.62 101 GLN A CA 1
ATOM 711 C C . GLN A 1 101 ? 51.390 -6.888 -41.744 1.00 94.62 101 GLN A C 1
ATOM 713 O O . GLN A 1 101 ? 52.163 -7.343 -42.585 1.00 94.62 101 GLN A O 1
ATOM 718 N N . VAL A 1 102 ? 50.514 -7.650 -41.080 1.00 95.12 102 VAL A N 1
ATOM 719 C CA . VAL A 1 102 ? 50.379 -9.094 -41.317 1.00 95.12 102 VAL A CA 1
ATOM 720 C C . VAL A 1 102 ? 49.963 -9.355 -42.763 1.00 95.12 102 VAL A C 1
ATOM 722 O O . VAL A 1 102 ? 50.558 -10.191 -43.432 1.00 95.12 102 VAL A O 1
ATOM 725 N N . PHE A 1 103 ? 48.986 -8.610 -43.283 1.00 95.62 103 PHE A N 1
ATOM 726 C CA . PHE A 1 103 ? 48.542 -8.723 -44.670 1.00 95.62 103 PHE A CA 1
ATOM 727 C C . PHE A 1 103 ? 49.686 -8.511 -45.676 1.00 95.62 103 PHE A C 1
ATOM 729 O O . PHE A 1 103 ? 49.899 -9.353 -46.552 1.00 95.62 103 PHE A O 1
ATOM 736 N N . ASP A 1 104 ? 50.441 -7.419 -45.536 1.00 94.38 104 ASP A N 1
ATOM 737 C CA . ASP A 1 104 ? 51.563 -7.079 -46.418 1.00 94.38 104 ASP A CA 1
ATOM 738 C C . ASP A 1 104 ? 52.685 -8.135 -46.313 1.00 94.38 104 ASP A C 1
ATOM 740 O O . ASP A 1 104 ? 53.293 -8.527 -47.314 1.00 94.38 104 ASP A O 1
ATOM 744 N N . PHE A 1 105 ? 52.922 -8.670 -45.110 1.00 95.75 105 PHE A N 1
ATOM 745 C CA . PHE A 1 105 ? 53.882 -9.749 -44.876 1.00 95.75 105 PHE A CA 1
ATOM 746 C C . PHE A 1 105 ? 53.464 -11.066 -45.548 1.00 95.75 105 PHE A C 1
ATOM 748 O O . PHE A 1 105 ? 54.263 -11.673 -46.262 1.00 95.75 105 PHE A O 1
ATOM 755 N N . VAL A 1 106 ? 52.213 -11.508 -45.369 1.00 95.19 106 VAL A N 1
ATOM 756 C CA . VAL A 1 106 ? 51.721 -12.766 -45.960 1.00 95.19 106 VAL A CA 1
ATOM 757 C C . VAL A 1 106 ? 51.733 -12.689 -47.484 1.00 95.19 106 VAL A C 1
ATOM 759 O O . VAL A 1 106 ? 52.210 -13.609 -48.148 1.00 95.19 106 VAL A O 1
ATOM 762 N N . THR A 1 107 ? 51.243 -11.582 -48.043 1.00 93.56 107 THR A N 1
ATOM 763 C CA . THR A 1 107 ? 51.118 -11.411 -49.499 1.00 93.56 107 THR A CA 1
ATOM 764 C C . THR A 1 107 ? 52.460 -11.244 -50.211 1.00 93.56 107 THR A C 1
ATOM 766 O O . THR A 1 107 ? 52.592 -11.674 -51.353 1.00 93.56 107 THR A O 1
ATOM 769 N N . SER A 1 108 ? 53.479 -10.684 -49.550 1.00 94.12 108 SER A N 1
ATOM 770 C CA . SER A 1 108 ? 54.830 -10.580 -50.123 1.00 94.12 108 SER A CA 1
ATOM 771 C C . SER A 1 108 ? 55.622 -11.889 -50.068 1.00 94.12 108 SER A C 1
ATOM 773 O O . SER A 1 108 ? 56.441 -12.144 -50.951 1.00 94.12 108 SER A O 1
ATOM 775 N N . ARG A 1 109 ? 55.394 -12.728 -49.049 1.00 95.50 109 ARG A N 1
ATOM 776 C CA . ARG A 1 109 ? 56.196 -13.936 -48.799 1.00 95.50 109 ARG A CA 1
ATOM 777 C C . ARG A 1 109 ? 55.625 -15.207 -49.428 1.00 95.50 109 ARG A C 1
ATOM 779 O O . ARG A 1 109 ? 56.390 -16.121 -49.728 1.00 95.50 109 ARG A O 1
ATOM 786 N N . HIS A 1 110 ? 54.312 -15.269 -49.649 1.00 93.44 110 HIS A N 1
ATOM 787 C CA . HIS A 1 110 ? 53.623 -16.474 -50.124 1.00 93.44 110 HIS A CA 1
ATOM 788 C C . HIS A 1 110 ? 52.936 -16.230 -51.476 1.00 93.44 110 HIS A C 1
ATOM 790 O O . HIS A 1 110 ? 51.754 -15.902 -51.541 1.00 93.44 110 HIS A O 1
ATOM 796 N N . ALA A 1 111 ? 53.674 -16.436 -52.574 1.00 84.50 111 ALA A N 1
ATOM 797 C CA . ALA A 1 111 ? 53.267 -16.086 -53.946 1.00 84.50 111 ALA A CA 1
ATOM 798 C C . ALA A 1 111 ? 52.053 -16.859 -54.526 1.00 84.50 111 ALA A C 1
ATOM 800 O O . ALA A 1 111 ? 51.657 -16.603 -55.660 1.00 84.50 111 ALA A O 1
ATOM 801 N N . GLY A 1 112 ? 51.455 -17.791 -53.776 1.00 87.44 112 GLY A N 1
ATOM 802 C CA . GLY A 1 112 ? 50.267 -18.559 -54.183 1.00 87.44 112 GLY A CA 1
ATOM 803 C C . GLY A 1 112 ? 48.984 -18.203 -53.428 1.00 87.44 112 GLY A C 1
ATOM 804 O O . GLY A 1 112 ? 47.932 -18.773 -53.706 1.00 87.44 112 GLY A O 1
ATOM 805 N N . VAL A 1 113 ? 49.047 -17.287 -52.459 1.00 90.31 113 VAL A N 1
ATOM 806 C CA . VAL A 1 113 ? 47.912 -16.987 -51.584 1.00 90.31 113 VAL A CA 1
ATOM 807 C C . VAL A 1 113 ? 47.072 -15.844 -52.156 1.00 90.31 113 VAL A C 1
ATOM 809 O O . VAL A 1 113 ? 47.574 -14.763 -52.459 1.00 90.31 113 VAL A O 1
ATOM 812 N N . SER A 1 114 ? 45.754 -16.048 -52.248 1.00 90.94 114 SER A N 1
ATOM 813 C CA . SER A 1 114 ? 44.828 -14.995 -52.675 1.00 90.94 114 SER A CA 1
ATOM 814 C C . SER A 1 114 ? 44.814 -13.829 -51.682 1.00 90.94 114 SER A C 1
ATOM 816 O O . SER A 1 114 ? 44.422 -13.978 -50.522 1.00 90.94 114 SER A O 1
ATOM 818 N N . HIS A 1 115 ? 45.163 -12.633 -52.163 1.00 91.12 115 HIS A N 1
ATOM 819 C CA . HIS A 1 115 ? 45.103 -11.394 -51.381 1.00 91.12 115 HIS A CA 1
ATOM 820 C C . HIS A 1 115 ? 43.693 -11.167 -50.806 1.00 91.12 115 HIS A C 1
ATOM 822 O O . HIS A 1 115 ? 43.530 -10.754 -49.661 1.00 91.12 115 HIS A O 1
ATOM 828 N N . ALA A 1 116 ? 42.643 -11.483 -51.568 1.00 86.94 116 ALA A N 1
ATOM 829 C CA . ALA A 1 116 ? 41.274 -11.323 -51.087 1.00 86.94 116 ALA A CA 1
ATOM 830 C C . ALA A 1 116 ? 40.941 -12.291 -49.939 1.00 86.94 116 ALA A C 1
ATOM 832 O O . ALA A 1 116 ? 40.246 -11.903 -48.998 1.00 86.94 116 ALA A O 1
ATOM 833 N N . ALA A 1 117 ? 41.464 -13.521 -49.986 1.00 89.06 117 ALA A N 1
ATOM 834 C CA . ALA A 1 117 ? 41.249 -14.519 -48.941 1.00 89.06 117 ALA A CA 1
ATOM 835 C C . ALA A 1 117 ? 41.893 -14.091 -47.613 1.00 89.06 117 ALA A C 1
ATOM 837 O O . ALA A 1 117 ? 41.221 -14.085 -46.583 1.00 89.06 117 ALA A O 1
ATOM 838 N N . VAL A 1 118 ? 43.150 -13.633 -47.641 1.00 93.06 118 VAL A N 1
ATOM 839 C CA . VAL A 1 118 ? 43.865 -13.181 -46.429 1.00 93.06 118 VAL A CA 1
ATOM 840 C C . VAL A 1 118 ? 43.182 -11.968 -45.808 1.00 93.06 118 VAL A C 1
ATOM 842 O O . VAL A 1 118 ? 42.936 -11.952 -44.604 1.00 93.06 118 VAL A O 1
ATOM 845 N N . ALA A 1 119 ? 42.805 -10.975 -46.619 1.00 91.31 119 ALA A N 1
ATOM 846 C CA . ALA A 1 119 ? 42.104 -9.792 -46.125 1.00 91.31 119 ALA A CA 1
ATOM 847 C C . ALA A 1 119 ? 40.787 -10.162 -45.418 1.00 91.31 119 ALA A C 1
ATOM 849 O O . ALA A 1 119 ? 40.489 -9.647 -44.341 1.00 91.31 119 ALA A O 1
ATOM 850 N N . ARG A 1 120 ? 40.016 -11.102 -45.981 1.00 89.50 120 ARG A N 1
ATOM 851 C CA . ARG A 1 120 ? 38.763 -11.578 -45.376 1.00 89.50 120 ARG A CA 1
ATOM 852 C C . ARG A 1 120 ? 38.988 -12.355 -44.087 1.00 89.50 120 ARG A C 1
ATOM 854 O O . ARG A 1 120 ? 38.240 -12.139 -43.139 1.00 89.50 120 ARG A O 1
ATOM 861 N N . LEU A 1 121 ? 40.006 -13.213 -44.018 1.00 93.06 121 LEU A N 1
ATOM 862 C CA . LEU A 1 121 ? 40.342 -13.931 -42.785 1.00 93.06 121 LEU A CA 1
ATOM 863 C C . LEU A 1 121 ? 40.745 -12.969 -41.668 1.00 93.06 121 LEU A C 1
ATOM 865 O O . LEU A 1 121 ? 40.287 -13.121 -40.540 1.00 93.06 121 LEU A O 1
ATOM 869 N N . LEU A 1 122 ? 41.517 -11.928 -41.984 1.00 94.38 122 LEU A N 1
ATOM 870 C CA . LEU A 1 122 ? 41.889 -10.890 -41.021 1.00 94.38 122 LEU A CA 1
ATOM 871 C C . LEU A 1 122 ? 40.674 -10.090 -40.529 1.00 94.38 122 LEU A C 1
ATOM 873 O O . LEU A 1 122 ? 40.553 -9.827 -39.329 1.00 94.38 122 LEU A O 1
ATOM 877 N N . LEU A 1 123 ? 39.750 -9.739 -41.430 1.00 91.69 123 LEU A N 1
ATOM 878 C CA . LEU A 1 123 ? 38.498 -9.065 -41.073 1.00 91.69 123 LEU A CA 1
ATOM 879 C C . LEU A 1 123 ? 37.591 -9.962 -40.218 1.00 91.69 123 LEU A C 1
ATOM 881 O O . LEU A 1 123 ? 37.065 -9.496 -39.206 1.00 91.69 123 LEU A O 1
ATOM 885 N N . ARG A 1 124 ? 37.463 -11.251 -40.560 1.00 92.19 124 ARG A N 1
ATOM 886 C CA . ARG A 1 124 ? 36.694 -12.233 -39.780 1.00 92.19 124 ARG A CA 1
ATOM 887 C C . ARG A 1 124 ? 37.325 -12.500 -38.413 1.00 92.19 124 ARG A C 1
ATOM 889 O O . ARG A 1 124 ? 36.597 -12.563 -37.432 1.00 92.19 124 ARG A O 1
ATOM 896 N N . ALA A 1 125 ? 38.651 -12.570 -38.306 1.00 93.69 125 ALA A N 1
ATOM 897 C CA . ALA A 1 125 ? 39.342 -12.698 -37.020 1.00 93.69 125 ALA A CA 1
ATOM 898 C C . ALA A 1 125 ? 39.112 -11.466 -36.126 1.00 93.69 125 ALA A C 1
ATOM 900 O O . ALA A 1 125 ? 38.876 -11.594 -34.925 1.00 93.69 125 ALA A O 1
ATOM 901 N N . ALA A 1 126 ? 39.128 -10.262 -36.708 1.00 90.88 126 ALA A N 1
ATOM 902 C CA . ALA A 1 126 ? 38.807 -9.036 -35.982 1.00 90.88 126 ALA A CA 1
ATOM 903 C C . ALA A 1 126 ? 37.330 -8.984 -35.545 1.00 90.88 126 ALA A C 1
ATOM 905 O O . ALA A 1 126 ? 37.039 -8.526 -34.439 1.00 90.88 126 ALA A O 1
ATOM 906 N N . ALA A 1 127 ? 36.409 -9.469 -36.383 1.00 89.19 127 ALA A N 1
ATOM 907 C CA . ALA A 1 127 ? 34.994 -9.603 -36.037 1.00 89.19 127 ALA A CA 1
ATOM 908 C C . ALA A 1 127 ? 34.776 -10.633 -34.916 1.00 89.19 127 ALA A C 1
ATOM 910 O O . ALA A 1 127 ? 34.047 -10.362 -33.967 1.00 89.19 127 ALA A O 1
ATOM 911 N N . ALA A 1 128 ? 35.464 -11.775 -34.969 1.00 90.88 128 ALA A N 1
ATOM 912 C CA . ALA A 1 128 ? 35.404 -12.812 -33.942 1.00 90.88 128 ALA A CA 1
ATOM 913 C C . ALA A 1 128 ? 35.847 -12.291 -32.568 1.00 90.88 128 ALA A C 1
ATOM 915 O O . ALA A 1 128 ? 35.175 -12.537 -31.569 1.00 90.88 128 ALA A O 1
ATOM 916 N N . LEU A 1 129 ? 36.925 -11.501 -32.528 1.00 91.38 129 LEU A N 1
ATOM 917 C CA . LEU A 1 129 ? 37.375 -10.825 -31.312 1.00 91.38 129 LEU A CA 1
ATOM 918 C C . LEU A 1 129 ? 36.314 -9.846 -30.777 1.00 91.38 129 LEU A C 1
ATOM 920 O O . LEU A 1 129 ? 35.988 -9.881 -29.594 1.00 91.38 129 LEU A O 1
ATOM 924 N N . ARG A 1 130 ? 35.726 -8.997 -31.636 1.00 86.81 130 ARG A N 1
ATOM 925 C CA . ARG A 1 130 ? 34.654 -8.064 -31.222 1.00 86.81 130 ARG A CA 1
ATOM 926 C C . ARG A 1 130 ? 33.403 -8.777 -30.712 1.00 86.81 130 ARG A C 1
ATOM 928 O O . ARG A 1 130 ? 32.718 -8.255 -29.836 1.00 86.81 130 ARG A O 1
ATOM 935 N N . GLN A 1 131 ? 33.106 -9.951 -31.260 1.00 86.19 131 GLN A N 1
ATOM 936 C CA . GLN A 1 131 ? 31.989 -10.797 -30.843 1.00 86.19 131 GLN A CA 1
ATOM 937 C C . GLN A 1 131 ? 32.297 -11.606 -29.573 1.00 86.19 131 GLN A C 1
ATOM 939 O O . GLN A 1 131 ? 31.411 -12.300 -29.082 1.00 86.19 131 GLN A O 1
ATOM 944 N N . GLY A 1 132 ? 33.518 -11.517 -29.029 1.00 89.50 132 GLY A N 1
ATOM 945 C CA . GLY A 1 132 ? 33.944 -12.277 -27.851 1.00 89.50 132 GLY A CA 1
ATOM 946 C C . GLY A 1 132 ? 34.131 -13.772 -28.117 1.00 89.50 132 GLY A C 1
ATOM 947 O O . GLY A 1 132 ? 34.154 -14.556 -27.176 1.00 89.50 132 GLY A O 1
ATOM 948 N N . LEU A 1 133 ? 34.241 -14.170 -29.388 1.00 91.88 133 LEU A N 1
ATOM 949 C CA . LEU A 1 133 ? 34.445 -15.559 -29.805 1.00 91.88 133 LEU A CA 1
ATOM 950 C C . LEU A 1 133 ? 35.927 -15.958 -29.814 1.00 91.88 133 LEU A C 1
ATOM 952 O O . LEU A 1 133 ? 36.242 -17.143 -29.800 1.00 91.88 133 LEU A O 1
ATOM 956 N N . LEU A 1 134 ? 36.828 -14.972 -29.851 1.00 95.56 134 LEU A N 1
ATOM 957 C CA . LEU A 1 134 ? 38.270 -15.156 -29.709 1.00 95.56 134 LEU A CA 1
ATOM 958 C C . LEU A 1 134 ? 38.812 -14.221 -28.628 1.00 95.56 134 LEU A C 1
ATOM 960 O O . LEU A 1 134 ? 38.372 -13.077 -28.526 1.00 95.56 134 LEU A O 1
ATOM 964 N N . SER A 1 135 ? 39.813 -14.677 -27.878 1.00 95.25 135 SER A N 1
ATOM 965 C CA . SER A 1 135 ? 40.672 -13.811 -27.067 1.00 95.25 135 SER A CA 1
ATOM 966 C C . SER A 1 135 ? 41.735 -13.114 -27.931 1.00 95.25 135 SER A C 1
ATOM 968 O O . SER A 1 135 ? 42.019 -13.537 -29.056 1.00 95.25 135 SER A O 1
ATOM 970 N N . GLU A 1 136 ? 42.367 -12.053 -27.415 1.00 95.44 136 GLU A N 1
ATOM 971 C CA . GLU A 1 136 ? 43.504 -11.409 -28.104 1.00 95.44 136 GLU A CA 1
ATOM 972 C C . GLU A 1 136 ? 44.674 -12.385 -28.318 1.00 95.44 136 GLU A C 1
ATOM 974 O O . GLU A 1 136 ? 45.341 -12.336 -29.349 1.00 95.44 136 GLU A O 1
ATOM 979 N N . GLU A 1 137 ? 44.886 -13.324 -27.390 1.00 96.31 137 GLU A N 1
ATOM 980 C CA . GLU A 1 137 ? 45.911 -14.365 -27.519 1.00 96.31 137 GLU A CA 1
ATOM 981 C C . GLU A 1 137 ? 45.586 -15.337 -28.661 1.00 96.31 137 GLU A C 1
ATOM 983 O O . GLU A 1 137 ? 46.423 -15.579 -29.531 1.00 96.31 137 GLU A O 1
ATOM 988 N N . GLN A 1 138 ? 44.345 -15.831 -28.724 1.00 96.56 138 GLN A N 1
ATOM 989 C CA . GLN A 1 138 ? 43.889 -16.705 -29.809 1.00 96.56 138 GLN A CA 1
ATOM 990 C C . GLN A 1 138 ? 43.962 -16.000 -31.165 1.00 96.56 138 GLN A C 1
ATOM 992 O O . GLN A 1 138 ? 44.402 -16.590 -32.152 1.00 96.56 138 GLN A O 1
ATOM 997 N N . ARG A 1 139 ? 43.593 -14.716 -31.221 1.00 96.44 139 ARG A N 1
ATOM 998 C CA . ARG A 1 139 ? 43.773 -13.896 -32.421 1.00 96.44 139 ARG A CA 1
ATOM 999 C C . ARG A 1 139 ? 45.250 -13.792 -32.802 1.00 96.44 139 ARG A C 1
ATOM 1001 O O . ARG A 1 139 ? 45.564 -13.948 -33.977 1.00 96.44 139 ARG A O 1
ATOM 1008 N N . GLY A 1 140 ? 46.147 -13.573 -31.841 1.00 95.69 140 GLY A N 1
ATOM 1009 C CA . GLY A 1 140 ? 47.594 -13.561 -32.067 1.00 95.69 140 GLY A CA 1
ATOM 1010 C C . GLY A 1 140 ? 48.112 -14.869 -32.675 1.00 95.69 140 GLY A C 1
ATOM 1011 O O . GLY A 1 140 ? 48.880 -14.835 -33.636 1.00 95.69 140 GLY A O 1
ATOM 1012 N N . LEU A 1 141 ? 47.629 -16.019 -32.191 1.00 96.62 141 LEU A N 1
ATOM 1013 C CA . LEU A 1 141 ? 47.952 -17.334 -32.759 1.00 96.62 141 LEU A CA 1
ATOM 1014 C C . LEU A 1 141 ? 47.458 -17.477 -34.205 1.00 96.62 141 LEU A C 1
ATOM 1016 O O . LEU A 1 141 ? 48.204 -17.954 -35.060 1.00 96.62 141 LEU A O 1
ATOM 1020 N N . LEU A 1 142 ? 46.238 -17.019 -34.509 1.00 96.56 142 LEU A N 1
ATOM 1021 C CA . LEU A 1 142 ? 45.720 -17.021 -35.882 1.00 96.56 142 LEU A CA 1
ATOM 1022 C C . LEU A 1 142 ? 46.550 -16.130 -36.812 1.00 96.56 142 LEU A C 1
ATOM 1024 O O . LEU A 1 142 ? 46.835 -16.533 -37.937 1.00 96.56 142 LEU A O 1
ATOM 1028 N N . LEU A 1 143 ? 46.969 -14.948 -36.348 1.00 96.12 143 LEU A N 1
ATOM 1029 C CA . LEU A 1 143 ? 47.843 -14.062 -37.122 1.00 96.12 143 LEU A CA 1
ATOM 1030 C C . LEU A 1 143 ? 49.206 -14.718 -37.393 1.00 96.12 143 LEU A C 1
ATOM 1032 O O . LEU A 1 143 ? 49.667 -14.685 -38.529 1.00 96.12 143 LEU A O 1
ATOM 1036 N N . ASN A 1 144 ? 49.800 -15.400 -36.408 1.00 96.31 144 ASN A N 1
ATOM 1037 C CA . ASN A 1 144 ? 51.057 -16.140 -36.588 1.00 96.31 144 ASN A CA 1
ATOM 1038 C C . ASN A 1 144 ? 50.909 -17.291 -37.603 1.00 96.31 144 ASN A C 1
ATOM 1040 O O . ASN A 1 144 ? 51.764 -17.492 -38.464 1.00 96.31 144 ASN A O 1
ATOM 1044 N N . ASN A 1 145 ? 49.792 -18.023 -37.561 1.00 96.19 145 ASN A N 1
ATOM 1045 C CA . ASN A 1 145 ? 49.511 -19.075 -38.541 1.00 96.19 145 ASN A CA 1
ATOM 1046 C C . ASN A 1 145 ? 49.341 -18.507 -39.961 1.00 96.19 145 ASN A C 1
ATOM 1048 O O . ASN A 1 145 ? 49.842 -19.102 -40.918 1.00 96.19 145 ASN A O 1
ATOM 1052 N N . LEU A 1 146 ? 48.720 -17.328 -40.108 1.00 95.94 146 LEU A N 1
ATOM 1053 C CA . LEU A 1 146 ? 48.674 -16.617 -41.390 1.00 95.94 146 LEU A CA 1
ATOM 1054 C C . LEU A 1 146 ? 50.080 -16.230 -41.873 1.00 95.94 146 LEU A C 1
ATOM 1056 O O . LEU A 1 146 ? 50.401 -16.473 -43.034 1.00 95.94 146 LEU A O 1
ATOM 1060 N N . GLU A 1 147 ? 50.943 -15.697 -41.002 1.00 95.50 147 GLU A N 1
ATOM 1061 C CA . GLU A 1 147 ? 52.339 -15.359 -41.337 1.00 95.50 147 GLU A CA 1
ATOM 1062 C C . GLU A 1 147 ? 53.141 -16.574 -41.829 1.00 95.50 147 GLU A C 1
ATOM 1064 O O . GLU A 1 147 ? 53.953 -16.467 -42.755 1.00 95.50 147 GLU A O 1
ATOM 1069 N N . ARG A 1 148 ? 52.866 -17.758 -41.270 1.00 95.56 148 ARG A N 1
ATOM 1070 C CA . ARG A 1 148 ? 53.445 -19.041 -41.705 1.00 95.56 148 ARG A CA 1
ATOM 1071 C C . ARG A 1 148 ? 52.865 -19.575 -43.020 1.00 95.56 148 ARG A C 1
ATOM 1073 O O . ARG A 1 148 ? 53.349 -20.592 -43.507 1.00 95.56 148 ARG A O 1
ATOM 1080 N N . GLY A 1 149 ? 51.861 -18.914 -43.599 1.00 93.56 149 GLY A N 1
ATOM 1081 C CA . GLY A 1 149 ? 51.197 -19.330 -44.837 1.00 93.56 149 GLY A CA 1
ATOM 1082 C C . GLY A 1 149 ? 50.108 -20.391 -44.644 1.00 93.56 149 GLY A C 1
ATOM 1083 O O . GLY A 1 149 ? 49.612 -20.933 -45.628 1.00 93.56 149 GLY A O 1
ATOM 1084 N N . GLN A 1 150 ? 49.698 -20.692 -43.405 1.00 95.94 150 GLN A N 1
ATOM 1085 C CA . GLN A 1 150 ? 48.666 -21.692 -43.095 1.00 95.94 150 GLN A CA 1
ATOM 1086 C C . GLN A 1 150 ? 47.250 -21.106 -43.233 1.00 95.94 150 GLN A C 1
ATOM 1088 O O . GLN A 1 150 ? 46.491 -21.008 -42.268 1.00 95.94 150 GLN A O 1
ATOM 1093 N N . VAL A 1 151 ? 46.902 -20.676 -44.445 1.00 94.75 151 VAL A N 1
ATOM 1094 C CA . VAL A 1 151 ? 45.643 -19.971 -44.742 1.00 94.75 151 VAL A CA 1
ATOM 1095 C C . VAL A 1 151 ? 44.424 -20.876 -44.554 1.00 94.75 151 VAL A C 1
ATOM 1097 O O . VAL A 1 151 ? 43.446 -20.446 -43.943 1.00 94.75 151 VAL A O 1
ATOM 1100 N N . ASP A 1 152 ? 44.504 -22.130 -45.005 1.00 94.44 152 ASP A N 1
ATOM 1101 C CA . ASP A 1 152 ? 43.396 -23.091 -44.926 1.00 94.44 152 ASP A CA 1
ATOM 1102 C C . ASP A 1 152 ? 43.057 -23.451 -43.476 1.00 94.44 152 ASP A C 1
ATOM 1104 O O . ASP A 1 152 ? 41.894 -23.423 -43.085 1.00 94.44 152 ASP A O 1
ATOM 1108 N N . LEU A 1 153 ? 44.078 -23.658 -42.637 1.00 95.44 153 LEU A N 1
ATOM 1109 C CA . LEU A 1 153 ? 43.902 -23.913 -41.206 1.00 95.44 153 LEU A CA 1
ATOM 1110 C C . LEU A 1 153 ? 43.187 -22.747 -40.510 1.00 95.44 153 LEU A C 1
ATOM 1112 O O . LEU A 1 153 ? 42.260 -22.945 -39.729 1.00 95.44 153 LEU A O 1
ATOM 1116 N N . VAL A 1 154 ? 43.605 -21.510 -40.791 1.00 95.62 154 VAL A N 1
ATOM 1117 C CA . VAL A 1 154 ? 42.970 -20.319 -40.206 1.00 95.62 154 VAL A CA 1
ATOM 1118 C C . VAL A 1 154 ? 41.539 -20.163 -40.718 1.00 95.62 154 VAL A C 1
ATOM 1120 O O . VAL A 1 154 ? 40.657 -19.777 -39.949 1.00 95.62 154 VAL A O 1
ATOM 1123 N N . HIS A 1 155 ? 41.286 -20.498 -41.984 1.00 94.00 155 HIS A N 1
ATOM 1124 C CA . HIS A 1 155 ? 39.940 -20.532 -42.542 1.00 94.00 155 HIS A CA 1
ATOM 1125 C C . HIS A 1 155 ? 39.048 -21.562 -41.836 1.00 94.00 155 HIS A C 1
ATOM 1127 O O . HIS A 1 155 ? 37.943 -21.206 -41.428 1.00 94.00 155 HIS A O 1
ATOM 1133 N N . GLU A 1 156 ? 39.522 -22.794 -41.632 1.00 94.25 156 GLU A N 1
ATOM 1134 C CA . GLU A 1 156 ? 38.798 -23.850 -40.911 1.00 94.25 156 GLU A CA 1
ATOM 1135 C C . GLU A 1 156 ? 38.499 -23.461 -39.461 1.00 94.25 156 GLU A C 1
ATOM 1137 O O . GLU A 1 156 ? 37.363 -23.611 -39.009 1.00 94.25 156 GLU A O 1
ATOM 1142 N N . ILE A 1 157 ? 39.475 -22.886 -38.748 1.00 94.50 157 ILE A N 1
ATOM 1143 C CA . ILE A 1 157 ? 39.273 -22.425 -37.369 1.00 94.50 157 ILE A CA 1
ATOM 1144 C C . ILE A 1 157 ? 38.212 -21.319 -37.326 1.00 94.50 157 ILE A C 1
ATOM 1146 O O . ILE A 1 157 ? 37.267 -21.400 -36.546 1.00 94.50 157 ILE A O 1
ATOM 1150 N N . ILE A 1 158 ? 38.322 -20.299 -38.183 1.00 92.88 158 ILE A N 1
ATOM 1151 C CA . ILE A 1 158 ? 37.351 -19.194 -38.223 1.00 92.88 158 ILE A CA 1
ATOM 1152 C C . ILE A 1 158 ? 35.954 -19.690 -38.626 1.00 92.88 158 ILE A C 1
ATOM 1154 O O . ILE A 1 158 ? 34.960 -19.212 -38.076 1.00 92.88 158 ILE A O 1
ATOM 1158 N N . ALA A 1 159 ? 35.863 -20.647 -39.554 1.00 90.25 159 ALA A N 1
ATOM 1159 C CA . ALA A 1 159 ? 34.600 -21.267 -39.940 1.00 90.25 159 ALA A CA 1
ATOM 1160 C C . ALA A 1 159 ? 33.977 -22.059 -38.776 1.00 90.25 159 ALA A C 1
ATOM 1162 O O . ALA A 1 159 ? 32.779 -21.926 -38.526 1.00 90.25 159 ALA A O 1
ATOM 1163 N N . GLY A 1 160 ? 34.785 -22.812 -38.022 1.00 91.19 160 GLY A N 1
ATOM 1164 C CA . GLY A 1 160 ? 34.342 -23.586 -36.857 1.00 91.19 160 GLY A CA 1
ATOM 1165 C C . GLY A 1 160 ? 33.894 -22.729 -35.667 1.00 91.19 160 GLY A C 1
ATOM 1166 O O . GLY A 1 160 ? 33.010 -23.135 -34.918 1.00 91.19 160 GLY A O 1
ATOM 1167 N N . VAL A 1 161 ? 34.444 -21.520 -35.520 1.00 90.12 161 VAL A N 1
ATOM 1168 C CA . VAL A 1 161 ? 34.075 -20.564 -34.457 1.00 90.12 161 VAL A CA 1
ATOM 1169 C C . VAL A 1 161 ? 32.683 -19.945 -34.681 1.00 90.12 161 VAL A C 1
ATOM 1171 O O . VAL A 1 161 ? 32.092 -19.395 -33.752 1.00 90.12 161 VAL A O 1
ATOM 1174 N N . GLY A 1 162 ? 32.120 -20.045 -35.891 1.00 87.44 162 GLY A N 1
ATOM 1175 C CA . GLY A 1 162 ? 30.767 -19.553 -36.177 1.00 87.44 162 GLY A CA 1
ATOM 1176 C C . GLY A 1 162 ? 30.654 -18.025 -36.141 1.00 87.44 162 GLY A C 1
ATOM 1177 O O . GLY A 1 162 ? 29.639 -17.483 -35.698 1.00 87.44 162 GLY A O 1
ATOM 1178 N N . VAL A 1 163 ? 31.701 -17.321 -36.587 1.00 87.12 163 VAL A N 1
ATOM 1179 C CA . VAL A 1 163 ? 31.751 -15.851 -36.613 1.00 87.12 163 VAL A CA 1
ATOM 1180 C C . VAL A 1 163 ? 30.579 -15.305 -37.423 1.00 87.12 163 VAL A C 1
ATOM 1182 O O . VAL A 1 163 ? 30.450 -15.591 -38.615 1.00 87.12 163 VAL A O 1
ATOM 1185 N N . ARG A 1 164 ? 29.728 -14.485 -36.797 1.00 83.50 164 ARG A N 1
ATOM 1186 C CA . ARG A 1 164 ? 28.604 -13.864 -37.505 1.00 83.50 164 ARG A CA 1
ATOM 1187 C C . ARG A 1 164 ? 29.120 -12.823 -38.476 1.00 83.50 164 ARG A C 1
ATOM 1189 O O . ARG A 1 164 ? 29.997 -12.025 -38.131 1.00 83.50 164 ARG A O 1
ATOM 1196 N N . SER A 1 165 ? 28.535 -12.787 -39.666 1.00 83.50 165 SER A N 1
ATOM 1197 C CA . SER A 1 165 ? 28.954 -11.812 -40.654 1.00 83.50 165 SER A CA 1
ATOM 1198 C C . SER A 1 165 ? 28.515 -10.398 -40.280 1.00 83.50 165 SER A C 1
ATOM 1200 O O . SER A 1 165 ? 27.325 -10.106 -40.175 1.00 83.50 165 SER A O 1
ATOM 1202 N N . GLU A 1 166 ? 29.482 -9.513 -40.050 1.00 88.12 166 GLU A N 1
ATOM 1203 C CA . GLU A 1 166 ? 29.223 -8.110 -39.759 1.00 88.12 166 GLU A CA 1
ATOM 1204 C C . GLU A 1 166 ? 28.789 -7.352 -41.023 1.00 88.12 166 GLU A C 1
ATOM 1206 O O . GLU A 1 166 ? 29.329 -7.597 -42.104 1.00 88.12 166 GLU A O 1
ATOM 1211 N N . PRO A 1 167 ? 27.888 -6.363 -40.893 1.00 90.31 167 PRO A N 1
ATOM 1212 C CA . PRO A 1 167 ? 27.400 -5.563 -42.014 1.00 90.31 167 PRO A CA 1
ATOM 1213 C C . PRO A 1 167 ? 28.478 -4.889 -42.866 1.00 90.31 167 PRO A C 1
ATOM 1215 O O . PRO A 1 167 ? 28.258 -4.680 -44.053 1.00 90.31 167 PRO A O 1
ATOM 1218 N N . ALA A 1 168 ? 29.613 -4.530 -42.262 1.00 86.19 168 ALA A N 1
ATOM 1219 C CA . ALA A 1 168 ? 30.725 -3.862 -42.937 1.00 86.19 168 ALA A CA 1
ATOM 1220 C C . ALA A 1 168 ? 31.728 -4.840 -43.578 1.00 86.19 168 ALA A C 1
ATOM 1222 O O . ALA A 1 168 ? 32.733 -4.413 -44.143 1.00 86.19 168 ALA A O 1
ATOM 1223 N N . MET A 1 169 ? 31.515 -6.157 -43.457 1.00 87.50 169 MET A N 1
ATOM 1224 C CA . MET A 1 169 ? 32.398 -7.115 -44.114 1.00 87.50 169 MET A CA 1
ATOM 1225 C C . MET A 1 169 ? 32.146 -7.148 -45.624 1.00 87.50 169 MET A C 1
ATOM 1227 O O . MET A 1 169 ? 31.004 -7.003 -46.045 1.00 87.50 169 MET A O 1
ATOM 1231 N N . PRO A 1 170 ? 33.176 -7.383 -46.445 1.00 87.62 170 PRO A N 1
ATOM 1232 C CA . PRO A 1 170 ? 33.024 -7.582 -47.883 1.00 87.62 170 PRO A CA 1
ATOM 1233 C C . PRO A 1 170 ? 32.098 -8.760 -48.223 1.00 87.62 170 PRO A C 1
ATOM 1235 O O . PRO A 1 170 ? 32.019 -9.730 -47.462 1.00 87.62 170 PRO A O 1
ATOM 1238 N N . LEU A 1 171 ? 31.443 -8.693 -49.384 1.00 88.94 171 LEU A N 1
ATOM 1239 C CA . LEU A 1 171 ? 30.669 -9.800 -49.964 1.00 88.94 171 LEU A CA 1
ATOM 1240 C C . LEU A 1 171 ? 31.513 -11.071 -50.127 1.00 88.94 171 LEU A C 1
ATOM 1242 O O . LEU A 1 171 ? 32.719 -10.989 -50.379 1.00 88.94 171 LEU A O 1
ATOM 1246 N N . ASP A 1 172 ? 30.888 -12.244 -50.011 1.00 85.94 172 ASP A N 1
ATOM 1247 C CA . ASP A 1 172 ? 31.582 -13.521 -50.197 1.00 85.94 172 ASP A CA 1
ATOM 1248 C C . ASP A 1 172 ? 31.979 -13.757 -51.675 1.00 85.94 172 ASP A C 1
ATOM 1250 O O . ASP A 1 172 ? 31.649 -12.972 -52.565 1.00 85.94 172 ASP A O 1
ATOM 1254 N N . VAL A 1 173 ? 32.840 -14.750 -51.961 1.00 82.75 173 VAL A N 1
ATOM 1255 C CA . VAL A 1 173 ? 33.358 -14.938 -53.334 1.00 82.75 173 VAL A CA 1
ATOM 1256 C C . VAL A 1 173 ? 32.191 -15.410 -54.199 1.00 82.75 173 VAL A C 1
ATOM 1258 O O . VAL A 1 173 ? 31.573 -16.417 -53.875 1.00 82.75 173 VAL A O 1
ATOM 1261 N N . GLY A 1 174 ? 31.885 -14.678 -55.272 1.00 83.88 174 GLY A N 1
ATOM 1262 C CA . GLY A 1 174 ? 30.767 -14.988 -56.169 1.00 83.88 174 GLY A CA 1
ATOM 1263 C C . GLY A 1 174 ? 29.431 -14.336 -55.797 1.00 83.88 174 GLY A C 1
ATOM 1264 O O . GLY A 1 174 ? 28.483 -14.443 -56.570 1.00 83.88 174 GLY A O 1
ATOM 1265 N N . GLU A 1 175 ? 29.335 -13.618 -54.672 1.00 87.50 175 GLU A N 1
ATOM 1266 C CA . GLU A 1 175 ? 28.145 -12.814 -54.379 1.00 87.50 175 GLU A CA 1
ATOM 1267 C C . GLU A 1 175 ? 28.108 -11.555 -55.263 1.00 87.50 175 GLU A C 1
ATOM 1269 O O . GLU A 1 175 ? 29.078 -10.797 -55.350 1.00 87.50 175 GLU A O 1
ATOM 1274 N N . ALA A 1 176 ? 26.964 -11.316 -55.911 1.00 90.12 176 ALA A N 1
ATOM 1275 C CA . ALA A 1 176 ? 26.748 -10.115 -56.705 1.00 90.12 176 ALA A CA 1
ATOM 1276 C C . ALA A 1 176 ? 26.660 -8.871 -55.811 1.00 90.12 176 ALA A C 1
ATOM 1278 O O . ALA A 1 176 ? 26.088 -8.899 -54.714 1.00 90.12 176 ALA A O 1
ATOM 1279 N N . ARG A 1 177 ? 27.190 -7.754 -56.318 1.00 93.56 177 ARG A N 1
ATOM 1280 C CA . ARG A 1 177 ? 26.943 -6.436 -55.731 1.00 93.56 177 ARG A CA 1
ATOM 1281 C C . ARG A 1 177 ? 25.447 -6.146 -55.733 1.00 93.56 177 ARG A C 1
ATOM 1283 O O . ARG A 1 177 ? 24.709 -6.614 -56.597 1.00 93.56 177 ARG A O 1
ATOM 1290 N N . TRP A 1 178 ? 25.002 -5.395 -54.741 1.00 95.12 178 TRP A N 1
ATOM 1291 C CA . TRP A 1 178 ? 23.585 -5.136 -54.506 1.00 95.12 178 TRP A CA 1
ATOM 1292 C C . TRP A 1 178 ? 23.375 -3.663 -54.181 1.00 95.12 178 TRP A C 1
ATOM 1294 O O . TRP A 1 178 ? 24.298 -2.979 -53.754 1.00 95.12 178 TRP A O 1
ATOM 1304 N N . GLU A 1 179 ? 22.162 -3.163 -54.373 1.00 96.81 179 GLU A N 1
ATOM 1305 C CA . GLU A 1 179 ? 21.839 -1.760 -54.131 1.00 96.81 179 GLU A CA 1
ATOM 1306 C C . GLU A 1 179 ? 21.129 -1.585 -52.784 1.00 96.81 179 GLU A C 1
ATOM 1308 O O . GLU A 1 179 ? 20.187 -2.309 -52.455 1.00 96.81 179 GLU A O 1
ATOM 1313 N N . CYS A 1 180 ? 21.577 -0.618 -51.983 1.00 96.81 180 CYS A N 1
ATOM 1314 C CA . CYS A 1 180 ? 20.913 -0.289 -50.726 1.00 96.81 180 CYS A CA 1
ATOM 1315 C C . CYS A 1 180 ? 19.609 0.475 -50.981 1.00 96.81 180 CYS A C 1
ATOM 1317 O O . CYS A 1 180 ? 19.643 1.581 -51.506 1.00 96.81 180 CYS A O 1
ATOM 1319 N N . SER A 1 181 ? 18.476 -0.023 -50.484 1.00 94.81 181 SER A N 1
ATOM 1320 C CA . SER A 1 181 ? 17.158 0.597 -50.707 1.00 94.81 181 SER A CA 1
ATOM 1321 C C . SER A 1 181 ? 16.928 1.939 -49.988 1.00 94.81 181 SER A C 1
ATOM 1323 O O . SER A 1 181 ? 15.829 2.482 -50.054 1.00 94.81 181 SER A O 1
ATOM 1325 N N . VAL A 1 182 ? 17.915 2.447 -49.239 1.00 95.56 182 VAL A N 1
ATOM 1326 C CA . VAL A 1 182 ? 17.833 3.733 -48.520 1.00 95.56 182 VAL A CA 1
ATOM 1327 C C . VAL A 1 182 ? 18.688 4.805 -49.189 1.00 95.56 182 VAL A C 1
ATOM 1329 O O . VAL A 1 182 ? 18.234 5.933 -49.341 1.00 95.56 182 VAL A O 1
ATOM 1332 N N . CYS A 1 183 ? 19.930 4.487 -49.568 1.00 96.50 183 CYS A N 1
ATOM 1333 C CA . CYS A 1 183 ? 20.819 5.446 -50.236 1.00 96.50 183 CYS A CA 1
ATOM 1334 C C . CYS A 1 183 ? 20.970 5.219 -51.742 1.00 96.50 183 CYS A C 1
ATOM 1336 O O . CYS A 1 183 ? 21.650 6.018 -52.379 1.00 96.50 183 CYS A O 1
ATOM 1338 N N . PHE A 1 184 ? 20.396 4.142 -52.287 1.00 96.88 184 PHE A N 1
ATOM 1339 C CA . PHE A 1 184 ? 20.494 3.728 -53.694 1.00 96.88 184 PHE A CA 1
ATOM 1340 C C . PHE A 1 184 ? 21.935 3.547 -54.198 1.00 96.88 184 PHE A C 1
ATOM 1342 O O . PHE A 1 184 ? 22.202 3.562 -55.393 1.00 96.88 184 PHE A O 1
ATOM 1349 N N . ALA A 1 185 ? 22.894 3.388 -53.281 1.00 95.88 185 ALA A N 1
ATOM 1350 C CA . ALA A 1 185 ?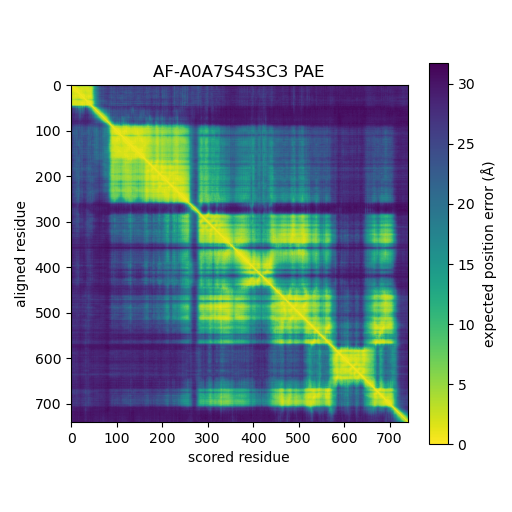 24.285 3.152 -53.629 1.00 95.88 185 ALA A CA 1
ATOM 1351 C C . ALA A 1 185 ? 24.548 1.651 -53.770 1.00 95.88 185 ALA A C 1
ATOM 1353 O O . ALA A 1 185 ? 24.161 0.864 -52.898 1.00 95.88 185 ALA A O 1
ATOM 1354 N N . GLU A 1 186 ? 25.279 1.280 -54.816 1.00 95.69 186 GLU A N 1
ATOM 1355 C CA . GLU A 1 186 ? 25.820 -0.064 -55.012 1.00 95.69 186 GLU A CA 1
ATOM 1356 C C . GLU A 1 186 ? 26.787 -0.414 -53.868 1.00 95.69 186 GLU A C 1
ATOM 1358 O O . GLU A 1 186 ? 27.634 0.391 -53.476 1.00 95.69 186 GLU A O 1
ATOM 1363 N N . GLN A 1 187 ? 26.619 -1.601 -53.294 1.00 94.62 187 GLN A N 1
ATOM 1364 C CA . GLN A 1 187 ? 27.347 -2.092 -52.132 1.00 94.62 187 GLN A CA 1
ATOM 1365 C C . GLN A 1 187 ? 28.180 -3.317 -52.506 1.00 94.62 187 GLN A C 1
ATOM 1367 O O . GLN A 1 187 ? 27.692 -4.266 -53.126 1.00 94.62 187 GLN A O 1
ATOM 1372 N N . ASP A 1 188 ? 29.430 -3.306 -52.057 1.00 91.88 188 ASP A N 1
ATOM 1373 C CA . ASP A 1 188 ? 30.367 -4.431 -52.074 1.00 91.88 188 ASP A CA 1
ATOM 1374 C C . ASP A 1 188 ? 30.556 -5.066 -50.680 1.00 91.88 188 ASP A C 1
ATOM 1376 O O . ASP A 1 188 ? 31.360 -5.986 -50.509 1.00 91.88 188 ASP A O 1
ATOM 1380 N N . GLU A 1 189 ? 29.777 -4.611 -49.694 1.00 91.44 189 GLU A N 1
ATOM 1381 C CA . GLU A 1 189 ? 29.718 -5.127 -48.324 1.00 91.44 189 GLU A CA 1
ATOM 1382 C C . GLU A 1 189 ? 28.485 -6.014 -48.094 1.00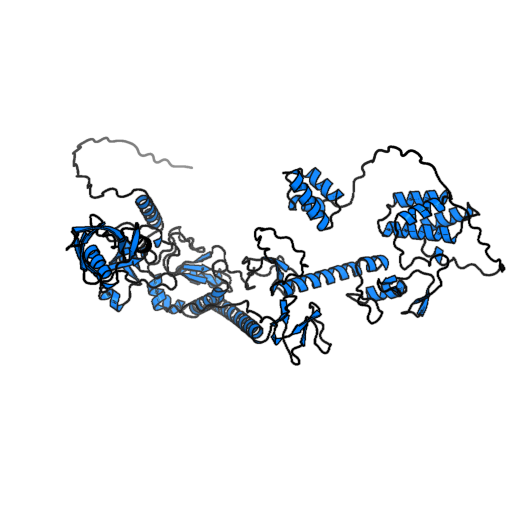 91.44 189 GLU A C 1
ATOM 1384 O O . GLU A 1 189 ? 27.504 -5.972 -48.837 1.00 91.44 189 GLU A O 1
ATOM 1389 N N . GLN A 1 190 ? 28.485 -6.800 -47.020 1.00 91.75 190 GLN A N 1
ATOM 1390 C CA . GLN A 1 190 ? 27.384 -7.680 -46.658 1.00 91.75 190 GLN A CA 1
ATOM 1391 C C . GLN A 1 190 ? 26.110 -6.915 -46.283 1.00 91.75 190 GLN A C 1
ATOM 1393 O O . GLN A 1 190 ? 25.015 -7.417 -46.538 1.00 91.75 190 GLN A O 1
ATOM 1398 N N . GLY A 1 191 ? 26.221 -5.712 -45.720 1.00 93.50 191 GLY A N 1
ATOM 1399 C CA . GLY A 1 191 ? 25.083 -4.958 -45.203 1.00 93.50 191 GLY A CA 1
ATOM 1400 C C . GLY A 1 191 ? 24.418 -5.622 -43.994 1.00 93.50 191 GLY A C 1
ATOM 1401 O O . GLY A 1 191 ? 24.654 -6.782 -43.658 1.00 93.50 191 GLY A O 1
ATOM 1402 N N . TRP A 1 192 ? 23.571 -4.868 -43.304 1.00 95.50 192 TRP A N 1
ATOM 1403 C CA . TRP A 1 192 ? 22.752 -5.393 -42.220 1.00 95.50 192 TRP A CA 1
ATOM 1404 C C . TRP A 1 192 ? 21.500 -6.049 -42.802 1.00 95.50 192 TRP A C 1
ATOM 1406 O O . TRP A 1 192 ? 20.869 -5.492 -43.706 1.00 95.50 192 TRP A O 1
ATOM 1416 N N . ARG A 1 193 ? 21.156 -7.238 -42.294 1.00 94.62 193 ARG A N 1
ATOM 1417 C CA . ARG A 1 193 ? 20.001 -8.031 -42.728 1.00 94.62 193 ARG A CA 1
ATOM 1418 C C . ARG A 1 193 ? 19.092 -8.328 -41.544 1.00 94.62 193 ARG A C 1
ATOM 1420 O O . ARG A 1 193 ? 19.561 -8.847 -40.535 1.00 94.62 193 ARG A O 1
ATOM 1427 N N . CYS A 1 194 ? 17.801 -8.035 -41.678 1.00 93.94 194 CYS A N 1
ATOM 1428 C CA . CYS A 1 194 ? 16.817 -8.464 -40.684 1.00 93.94 194 CYS A CA 1
ATOM 1429 C C . CYS A 1 194 ? 16.428 -9.946 -40.895 1.00 93.94 194 CYS A C 1
ATOM 1431 O O . CYS A 1 194 ? 16.701 -10.502 -41.963 1.00 93.94 194 CYS A O 1
ATOM 1433 N N . PRO A 1 195 ? 15.735 -10.597 -39.938 1.00 92.75 195 PRO A N 1
ATOM 1434 C CA . PRO A 1 195 ? 15.252 -11.974 -40.103 1.00 92.75 195 PRO A CA 1
ATOM 1435 C C . PRO A 1 195 ? 14.281 -12.171 -41.275 1.00 92.75 195 PRO A C 1
ATOM 1437 O O . PRO A 1 195 ? 14.197 -13.264 -41.819 1.00 92.75 195 PRO A O 1
ATOM 1440 N N . GLY A 1 196 ? 13.585 -11.109 -41.699 1.00 91.69 196 GLY A N 1
ATOM 1441 C CA . GLY A 1 196 ? 12.765 -11.090 -42.918 1.00 91.69 196 GLY A CA 1
ATOM 1442 C C . GLY A 1 196 ? 13.569 -10.905 -44.211 1.00 91.69 196 GLY A C 1
ATOM 1443 O O . GLY A 1 196 ? 12.990 -10.585 -45.240 1.00 91.69 196 GLY A O 1
ATOM 1444 N N . SER A 1 197 ? 14.898 -11.035 -44.150 1.00 93.81 197 SER A N 1
ATOM 1445 C CA . SER A 1 197 ? 15.836 -10.927 -45.276 1.00 93.81 197 SER A CA 1
ATOM 1446 C C . SER A 1 197 ? 15.926 -9.553 -45.959 1.00 93.81 197 SER A C 1
ATOM 1448 O O . SER A 1 197 ? 16.600 -9.430 -46.981 1.00 93.81 197 SER A O 1
ATOM 1450 N N . HIS A 1 198 ? 15.339 -8.494 -45.391 1.00 95.25 198 HIS A N 1
ATOM 1451 C CA . HIS A 1 198 ? 15.551 -7.125 -45.878 1.00 95.25 198 HIS A CA 1
ATOM 1452 C C . HIS A 1 198 ? 16.979 -6.664 -45.589 1.00 95.25 198 HIS A C 1
ATOM 1454 O O . HIS A 1 198 ? 17.487 -6.886 -44.488 1.00 95.25 198 HIS A O 1
ATOM 1460 N N . ARG A 1 199 ? 17.613 -6.010 -46.567 1.00 96.06 199 ARG A N 1
ATOM 1461 C CA . ARG A 1 199 ? 19.050 -5.713 -46.570 1.00 96.06 199 ARG A CA 1
ATOM 1462 C C . ARG A 1 199 ? 19.317 -4.218 -46.744 1.00 96.06 199 ARG A C 1
ATOM 1464 O O . ARG A 1 199 ? 18.776 -3.600 -47.655 1.00 96.06 199 ARG A O 1
ATOM 1471 N N . TYR A 1 200 ? 20.190 -3.657 -45.905 1.00 97.25 200 TYR A N 1
ATOM 1472 C CA . TYR A 1 200 ? 20.554 -2.231 -45.918 1.00 97.25 200 TYR A CA 1
ATOM 1473 C C . TYR A 1 200 ? 22.039 -2.033 -45.656 1.00 97.25 200 TYR A C 1
ATOM 1475 O O . TYR A 1 200 ? 22.663 -2.836 -44.962 1.00 97.25 200 TYR A O 1
ATOM 1483 N N . CYS A 1 201 ? 22.639 -0.975 -46.206 1.00 96.44 201 CYS A N 1
ATOM 1484 C CA . CYS A 1 201 ? 24.057 -0.731 -45.959 1.00 96.44 201 CYS A CA 1
ATOM 1485 C C . CYS A 1 201 ? 24.284 -0.359 -44.488 1.00 96.44 201 CYS A C 1
ATOM 1487 O O . CYS A 1 201 ? 23.423 0.245 -43.834 1.00 96.44 201 CYS A O 1
ATOM 1489 N N . SER A 1 202 ? 25.459 -0.717 -43.972 1.00 93.69 202 SER A N 1
ATOM 1490 C CA . SER A 1 202 ? 25.842 -0.511 -42.571 1.00 93.69 202 SER A CA 1
ATOM 1491 C C . SER A 1 202 ? 25.671 0.956 -42.138 1.00 93.69 202 SER A C 1
ATOM 1493 O O . SER A 1 202 ? 25.110 1.235 -41.078 1.00 93.69 202 SER A O 1
ATOM 1495 N N . GLY A 1 203 ? 26.061 1.904 -42.997 1.00 94.75 203 GLY A N 1
ATOM 1496 C CA . GLY A 1 203 ? 25.975 3.342 -42.730 1.00 94.75 203 GLY A CA 1
ATOM 1497 C C . GLY A 1 203 ? 24.556 3.925 -42.721 1.00 94.75 203 GLY A C 1
ATOM 1498 O O . GLY A 1 203 ? 24.283 4.852 -41.958 1.00 94.75 203 GLY A O 1
ATOM 1499 N N . CYS A 1 204 ? 23.633 3.415 -43.543 1.00 96.50 204 CYS A N 1
ATOM 1500 C CA . CYS A 1 204 ? 22.227 3.833 -43.484 1.00 96.50 204 CYS A CA 1
ATOM 1501 C C . CYS A 1 204 ? 21.552 3.290 -42.228 1.00 96.50 204 CYS A C 1
ATOM 1503 O O . CYS A 1 204 ? 20.867 4.033 -41.529 1.00 96.50 204 CYS A O 1
ATOM 1505 N N . MET A 1 205 ? 21.797 2.020 -41.907 1.00 96.50 205 MET A N 1
ATOM 1506 C CA . MET A 1 205 ? 21.158 1.389 -40.761 1.00 96.50 205 MET A CA 1
ATOM 1507 C C . MET A 1 205 ? 21.702 1.910 -39.422 1.00 96.50 205 MET A C 1
ATOM 1509 O O . MET A 1 205 ? 20.932 2.090 -38.482 1.00 96.50 205 MET A O 1
ATOM 1513 N N . ARG A 1 206 ? 22.998 2.250 -39.345 1.00 95.62 206 ARG A N 1
ATOM 1514 C CA . ARG A 1 206 ? 23.570 2.948 -38.182 1.00 95.62 206 ARG A CA 1
ATOM 1515 C C . ARG A 1 206 ? 22.885 4.294 -37.946 1.00 95.62 206 ARG A C 1
ATOM 1517 O O . ARG A 1 206 ? 22.405 4.532 -36.845 1.00 95.62 206 ARG A O 1
ATOM 1524 N N . ARG A 1 207 ? 22.781 5.138 -38.981 1.00 96.00 207 ARG A N 1
ATOM 1525 C CA . ARG A 1 207 ? 22.115 6.451 -38.878 1.00 96.00 207 ARG A CA 1
ATOM 1526 C C . ARG A 1 207 ? 20.653 6.325 -38.451 1.00 96.00 207 ARG A C 1
ATOM 1528 O O . ARG A 1 207 ? 20.189 7.118 -37.643 1.00 96.00 207 ARG A O 1
ATOM 1535 N N . HIS A 1 208 ? 19.949 5.309 -38.948 1.00 95.44 208 HIS A N 1
ATOM 1536 C CA . HIS A 1 208 ? 18.579 5.000 -38.528 1.00 95.44 208 HIS A CA 1
ATOM 1537 C C . HIS A 1 208 ? 18.488 4.587 -37.051 1.00 95.44 208 HIS A C 1
ATOM 1539 O O . HIS A 1 208 ? 17.605 5.047 -36.326 1.00 95.44 208 HIS A O 1
ATOM 1545 N N . ALA A 1 209 ? 19.419 3.756 -36.576 1.00 94.25 209 ALA A N 1
ATOM 1546 C CA . ALA A 1 209 ? 19.479 3.358 -35.169 1.00 94.25 209 ALA A CA 1
ATOM 1547 C C . ALA A 1 209 ? 19.849 4.523 -34.228 1.00 94.25 209 ALA A C 1
ATOM 1549 O O . ALA A 1 209 ? 19.397 4.577 -33.081 1.00 94.25 209 ALA A O 1
ATOM 1550 N N . GLU A 1 210 ? 20.651 5.470 -34.713 1.00 92.81 210 GLU A N 1
ATOM 1551 C CA . GLU A 1 210 ? 21.015 6.691 -33.992 1.00 92.81 210 GLU A CA 1
ATOM 1552 C C . GLU A 1 210 ? 19.859 7.697 -33.922 1.00 92.81 210 GLU A C 1
ATOM 1554 O O . GLU A 1 210 ? 19.664 8.309 -32.874 1.00 92.81 210 GLU A O 1
ATOM 1559 N N . SER A 1 211 ? 19.066 7.836 -34.990 1.00 91.38 211 SER A N 1
ATOM 1560 C CA . SER A 1 211 ? 18.004 8.848 -35.084 1.00 91.38 211 SER A CA 1
ATOM 1561 C C . SER A 1 211 ? 16.673 8.452 -34.442 1.00 91.38 211 SER A C 1
ATOM 1563 O O . SER A 1 211 ? 15.861 9.323 -34.137 1.00 91.38 211 SER A O 1
ATOM 1565 N N . THR A 1 212 ? 16.422 7.159 -34.228 1.00 89.12 212 THR A N 1
ATOM 1566 C CA . THR A 1 212 ? 15.137 6.660 -33.711 1.00 89.12 212 THR A CA 1
ATOM 1567 C C . THR A 1 212 ? 15.305 6.012 -32.345 1.00 89.12 212 THR A C 1
ATOM 1569 O O . THR A 1 212 ? 16.266 5.283 -32.131 1.00 89.12 212 THR A O 1
ATOM 1572 N N . ALA A 1 213 ? 14.378 6.248 -31.405 1.00 82.69 213 ALA A N 1
ATOM 1573 C CA . ALA A 1 213 ? 14.468 5.724 -30.034 1.00 82.69 213 ALA A CA 1
ATOM 1574 C C . ALA A 1 213 ? 14.368 4.187 -29.973 1.00 82.69 213 ALA A C 1
ATOM 1576 O O . ALA A 1 213 ? 15.176 3.546 -29.294 1.00 82.69 213 ALA A O 1
ATOM 1577 N N . PHE A 1 214 ? 13.436 3.613 -30.737 1.00 90.12 214 PHE A N 1
ATOM 1578 C CA . PHE A 1 214 ? 13.226 2.172 -30.894 1.00 90.12 214 PHE A CA 1
ATOM 1579 C C . PHE A 1 214 ? 13.244 1.814 -32.390 1.00 90.12 214 PHE A C 1
ATOM 1581 O O . PHE A 1 214 ? 12.185 1.732 -33.016 1.00 90.12 214 PHE A O 1
ATOM 1588 N N . PRO A 1 215 ? 14.438 1.669 -32.996 1.00 91.69 215 PRO A N 1
ATOM 1589 C CA . PRO A 1 215 ? 14.560 1.425 -34.426 1.00 91.69 215 PRO A CA 1
ATOM 1590 C C . PRO A 1 215 ? 13.898 0.107 -34.823 1.00 91.69 215 PRO A C 1
ATOM 1592 O O . PRO A 1 215 ? 14.120 -0.937 -34.207 1.00 91.69 215 PRO A O 1
ATOM 1595 N N . ARG A 1 216 ? 13.118 0.153 -35.901 1.00 95.56 216 ARG A N 1
ATOM 1596 C CA . ARG A 1 216 ? 12.555 -1.021 -36.580 1.00 95.56 216 ARG A CA 1
ATOM 1597 C C . ARG A 1 216 ? 13.151 -1.168 -37.971 1.00 95.56 216 ARG A C 1
ATOM 1599 O O . ARG A 1 216 ? 13.766 -0.230 -38.481 1.00 95.56 216 ARG A O 1
ATOM 1606 N N . CYS A 1 217 ? 12.969 -2.331 -38.586 1.00 95.56 217 CYS A N 1
ATOM 1607 C CA . CYS A 1 217 ? 13.300 -2.527 -39.993 1.00 95.56 217 CYS A CA 1
ATOM 1608 C C . CYS A 1 217 ? 12.587 -1.461 -40.859 1.00 95.56 217 CYS A C 1
ATOM 1610 O O . CYS A 1 217 ? 11.373 -1.316 -40.732 1.00 95.56 217 CYS A O 1
ATOM 1612 N N . PRO A 1 218 ? 13.306 -0.720 -41.728 1.00 95.38 218 PRO A N 1
ATOM 1613 C CA . PRO A 1 218 ? 12.699 0.325 -42.559 1.00 95.38 218 PRO A CA 1
ATOM 1614 C C . PRO A 1 218 ? 11.651 -0.158 -43.574 1.00 95.38 218 PRO A C 1
ATOM 1616 O O . PRO A 1 218 ? 10.873 0.655 -44.068 1.00 95.38 218 PRO A O 1
ATOM 1619 N N . THR A 1 219 ? 11.618 -1.449 -43.922 1.00 94.00 219 THR A N 1
ATOM 1620 C CA . THR A 1 219 ? 10.622 -1.981 -44.862 1.00 94.00 219 THR A CA 1
ATOM 1621 C C . THR A 1 219 ? 9.233 -1.964 -44.236 1.00 94.00 219 THR A C 1
ATOM 1623 O O . THR A 1 219 ? 8.990 -2.584 -43.199 1.00 94.00 219 THR A O 1
ATOM 1626 N N . VAL A 1 220 ? 8.296 -1.311 -44.924 1.00 90.75 220 VAL A N 1
ATOM 1627 C CA . VAL A 1 220 ? 6.879 -1.272 -44.551 1.00 90.75 220 VAL A CA 1
ATOM 1628 C C . VAL A 1 220 ? 6.325 -2.696 -44.442 1.00 90.75 220 VAL A C 1
ATOM 1630 O O . VAL A 1 220 ? 6.501 -3.513 -45.341 1.00 90.75 220 VAL A O 1
ATOM 1633 N N . GLY A 1 221 ? 5.670 -3.000 -43.321 1.00 88.44 221 GLY A N 1
ATOM 1634 C CA . GLY A 1 221 ? 5.135 -4.334 -43.024 1.00 88.44 221 GLY A CA 1
ATOM 1635 C C . GLY A 1 221 ? 6.131 -5.286 -42.351 1.00 88.44 221 GLY A C 1
ATOM 1636 O O . GLY A 1 221 ? 5.722 -6.327 -41.840 1.00 88.44 221 GLY A O 1
ATOM 1637 N N . CYS A 1 222 ? 7.418 -4.934 -42.266 1.00 90.69 222 CYS A N 1
ATOM 1638 C CA . CYS A 1 222 ? 8.376 -5.700 -41.477 1.00 90.69 222 CYS A CA 1
ATOM 1639 C C . CYS A 1 222 ? 8.276 -5.313 -39.993 1.00 90.69 222 CYS A C 1
ATOM 1641 O O . CYS A 1 222 ? 8.682 -4.228 -39.588 1.00 90.69 222 CYS A O 1
ATOM 1643 N N . GLY A 1 223 ? 7.760 -6.217 -39.158 1.00 89.81 223 GLY A N 1
ATOM 1644 C CA . GLY A 1 223 ? 7.591 -5.991 -37.715 1.00 89.81 223 GLY A CA 1
ATOM 1645 C C . GLY A 1 223 ? 8.861 -6.142 -36.868 1.00 89.81 223 GLY A C 1
ATOM 1646 O O . GLY A 1 223 ? 8.766 -6.178 -35.645 1.00 89.81 223 GLY A O 1
ATOM 1647 N N . TYR A 1 224 ? 10.040 -6.284 -37.481 1.00 94.25 224 TYR A N 1
ATOM 1648 C CA . TYR A 1 224 ? 11.271 -6.545 -36.738 1.00 94.25 224 TYR A CA 1
ATOM 1649 C C . TYR A 1 224 ? 11.781 -5.288 -36.023 1.00 94.25 224 TYR A C 1
ATOM 1651 O O . TYR A 1 224 ? 12.132 -4.299 -36.672 1.00 94.25 224 TYR A O 1
ATOM 1659 N N . GLU A 1 225 ? 11.857 -5.345 -34.694 1.00 93.38 225 GLU A N 1
ATOM 1660 C CA . GLU A 1 225 ? 12.518 -4.338 -33.862 1.00 93.38 225 GLU A CA 1
ATOM 1661 C C . GLU A 1 225 ? 13.986 -4.693 -33.658 1.00 93.38 225 GLU A C 1
ATOM 1663 O O . GLU A 1 225 ? 14.315 -5.845 -33.376 1.00 93.38 225 GLU A O 1
ATOM 1668 N N . LEU A 1 226 ? 14.864 -3.697 -33.746 1.00 94.12 226 LEU A N 1
ATOM 1669 C CA . LEU A 1 226 ? 16.285 -3.916 -33.528 1.00 94.12 226 LEU A CA 1
ATOM 1670 C C . LEU A 1 226 ? 16.549 -4.237 -32.058 1.00 94.12 226 LEU A C 1
ATOM 1672 O O . LEU A 1 226 ? 16.121 -3.523 -31.145 1.00 94.12 226 LEU A O 1
ATOM 1676 N N . ALA A 1 227 ? 17.301 -5.308 -31.844 1.00 93.25 227 ALA A N 1
ATOM 1677 C CA . ALA A 1 227 ? 17.774 -5.736 -30.546 1.00 93.25 227 ALA A CA 1
ATOM 1678 C C . ALA A 1 227 ? 19.153 -5.140 -30.239 1.00 93.25 227 ALA A C 1
ATOM 1680 O O . ALA A 1 227 ? 19.861 -4.619 -31.097 1.00 93.25 227 ALA A O 1
ATOM 1681 N N . GLU A 1 228 ? 19.594 -5.288 -28.994 1.00 92.50 228 GLU A N 1
ATOM 1682 C CA . GLU A 1 228 ? 20.915 -4.832 -28.555 1.00 92.50 228 GLU A CA 1
ATOM 1683 C C . GLU A 1 228 ? 22.070 -5.432 -29.383 1.00 92.50 228 GLU A C 1
ATOM 1685 O O . GLU A 1 228 ? 23.111 -4.802 -29.570 1.00 92.50 228 GLU A O 1
ATOM 1690 N N . ALA A 1 229 ? 21.889 -6.651 -29.899 1.00 89.50 229 ALA A N 1
ATOM 1691 C CA . ALA A 1 229 ? 22.839 -7.293 -30.803 1.00 89.50 229 ALA A CA 1
ATOM 1692 C C . ALA A 1 229 ? 22.989 -6.527 -32.130 1.00 89.50 229 ALA A C 1
ATOM 1694 O O . ALA A 1 229 ? 24.107 -6.393 -32.621 1.00 89.50 229 ALA A O 1
ATOM 1695 N N . ASP A 1 230 ? 21.906 -5.958 -32.669 1.00 93.25 230 ASP A N 1
ATOM 1696 C CA . ASP A 1 230 ? 21.946 -5.168 -33.904 1.00 93.25 230 ASP A CA 1
ATOM 1697 C C . ASP A 1 230 ? 22.722 -3.869 -33.716 1.00 93.25 230 ASP A C 1
ATOM 1699 O O . ASP A 1 230 ? 23.535 -3.506 -34.561 1.00 93.25 230 ASP A O 1
ATOM 1703 N N . PHE A 1 231 ? 22.542 -3.198 -32.576 1.00 92.44 231 PHE A N 1
ATOM 1704 C CA . PHE A 1 231 ? 23.299 -1.988 -32.243 1.00 92.44 231 PHE A CA 1
ATOM 1705 C C . PHE A 1 231 ? 24.805 -2.265 -32.177 1.00 92.44 231 PHE A C 1
ATOM 1707 O O . PHE A 1 231 ? 25.599 -1.466 -32.678 1.00 92.44 231 PHE A O 1
ATOM 1714 N N . ARG A 1 232 ? 25.198 -3.415 -31.607 1.00 89.00 232 ARG A N 1
ATOM 1715 C CA . ARG A 1 232 ? 26.599 -3.862 -31.600 1.00 89.00 232 ARG A CA 1
ATOM 1716 C C . ARG A 1 232 ? 27.103 -4.152 -33.013 1.00 89.00 232 ARG A C 1
ATOM 1718 O O . ARG A 1 232 ? 28.151 -3.642 -33.385 1.00 89.00 232 ARG A O 1
ATOM 1725 N N . LEU A 1 233 ? 26.346 -4.910 -33.813 1.00 88.88 233 LEU A N 1
ATOM 1726 C CA . LEU A 1 233 ? 26.712 -5.246 -35.198 1.00 88.88 233 LEU A CA 1
ATOM 1727 C C . LEU A 1 233 ? 26.861 -4.005 -36.086 1.00 88.88 233 LEU A C 1
ATOM 1729 O O . LEU A 1 233 ? 27.722 -3.957 -36.961 1.00 88.88 233 LEU A O 1
ATOM 1733 N N . LEU A 1 234 ? 26.036 -2.986 -35.858 1.00 92.62 234 LEU A N 1
ATOM 1734 C CA . LEU A 1 234 ? 26.081 -1.719 -36.584 1.00 92.62 234 LEU A CA 1
ATOM 1735 C C . LEU A 1 234 ? 27.181 -0.774 -36.079 1.00 92.62 234 LEU A C 1
ATOM 1737 O O . LEU A 1 234 ? 27.410 0.262 -36.708 1.00 92.62 234 LEU A O 1
ATOM 1741 N N . ASN A 1 235 ? 27.884 -1.128 -34.997 1.00 88.94 235 ASN A N 1
ATOM 1742 C CA . ASN A 1 235 ? 28.845 -0.278 -34.291 1.00 88.94 235 ASN A CA 1
ATOM 1743 C C . ASN A 1 235 ? 28.243 1.093 -33.922 1.00 88.94 235 ASN A C 1
ATOM 1745 O O . ASN A 1 235 ? 28.836 2.137 -34.196 1.00 88.94 235 ASN A O 1
ATOM 1749 N N . VAL A 1 236 ? 27.036 1.088 -33.348 1.00 92.25 236 VAL A N 1
ATOM 1750 C CA . VAL A 1 236 ? 26.392 2.297 -32.809 1.00 92.25 236 VAL A CA 1
ATOM 1751 C C . VAL A 1 236 ? 27.157 2.764 -31.556 1.00 92.25 236 VAL A C 1
ATOM 1753 O O . VAL A 1 236 ? 27.566 1.913 -30.758 1.00 92.25 236 VAL A O 1
ATOM 1756 N N . PRO A 1 237 ? 27.352 4.082 -31.333 1.00 92.44 237 PRO A N 1
ATOM 1757 C CA . PRO A 1 237 ? 28.033 4.593 -30.145 1.00 92.44 237 PRO A CA 1
ATOM 1758 C C . PRO A 1 237 ? 27.439 4.070 -28.832 1.00 92.44 237 PRO A C 1
ATOM 1760 O O . PRO A 1 237 ? 26.220 3.939 -28.681 1.00 92.44 237 PRO A O 1
ATOM 1763 N N . ARG A 1 238 ? 28.307 3.817 -27.845 1.00 90.19 238 ARG A N 1
ATOM 1764 C CA . ARG A 1 238 ? 27.920 3.247 -26.545 1.00 90.19 238 ARG A CA 1
ATOM 1765 C C . ARG A 1 238 ? 26.865 4.087 -25.821 1.00 90.19 238 ARG A C 1
ATOM 1767 O O . ARG A 1 238 ? 25.929 3.522 -25.266 1.00 90.19 238 ARG A O 1
ATOM 1774 N N . GLU A 1 239 ? 26.966 5.411 -25.892 1.00 92.75 239 GLU A N 1
ATOM 1775 C CA . GLU A 1 239 ? 25.999 6.343 -25.293 1.00 92.75 239 GLU A CA 1
ATOM 1776 C C . GLU A 1 239 ? 24.577 6.115 -25.822 1.00 92.75 239 GLU A C 1
ATOM 1778 O O . GLU A 1 239 ? 23.611 6.052 -25.059 1.00 92.75 239 GLU A O 1
ATOM 1783 N N . ARG A 1 240 ? 24.440 5.906 -27.136 1.00 94.06 240 ARG A N 1
ATOM 1784 C CA . ARG A 1 240 ? 23.150 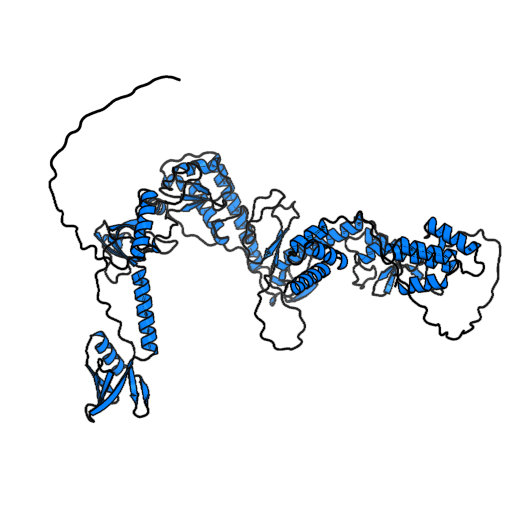5.628 -27.770 1.00 94.06 240 ARG A CA 1
ATOM 1785 C C . ARG A 1 240 ? 22.614 4.254 -27.367 1.00 94.06 240 ARG A C 1
ATOM 1787 O O . ARG A 1 240 ? 21.408 4.133 -27.141 1.00 94.06 240 ARG A O 1
ATOM 1794 N N . LEU A 1 241 ? 23.476 3.242 -27.238 1.00 90.75 241 LEU A N 1
ATOM 1795 C CA . LEU A 1 241 ? 23.095 1.915 -26.740 1.00 90.75 241 LEU A CA 1
ATOM 1796 C C . LEU A 1 241 ? 22.609 1.968 -25.284 1.00 90.75 241 LEU A C 1
ATOM 1798 O O . LEU A 1 241 ? 21.600 1.356 -24.939 1.00 90.75 241 LEU A O 1
ATOM 1802 N N . GLU A 1 242 ? 23.287 2.733 -24.431 1.00 88.69 242 GLU A N 1
ATOM 1803 C CA . GLU A 1 242 ? 22.873 2.953 -23.044 1.00 88.69 242 GLU A CA 1
ATOM 1804 C C . GLU A 1 242 ? 21.548 3.724 -22.962 1.00 88.69 242 GLU A C 1
ATOM 1806 O O . GLU A 1 242 ? 20.684 3.366 -22.160 1.00 88.69 242 GLU A O 1
ATOM 1811 N N . ALA A 1 243 ? 21.330 4.711 -23.837 1.00 87.31 243 ALA A N 1
ATOM 1812 C CA . ALA A 1 243 ? 20.042 5.392 -23.963 1.00 87.31 243 ALA A CA 1
ATOM 1813 C C . ALA A 1 243 ? 18.917 4.432 -24.395 1.00 87.31 243 ALA A C 1
ATOM 1815 O O . ALA A 1 243 ? 17.823 4.482 -23.838 1.00 87.31 243 ALA A O 1
ATOM 1816 N N . PHE A 1 244 ? 19.184 3.512 -25.332 1.00 89.88 244 PHE A N 1
ATOM 1817 C CA . PHE A 1 244 ? 18.231 2.467 -25.731 1.00 89.88 244 PHE A CA 1
ATOM 1818 C C . PHE A 1 244 ? 17.897 1.524 -24.569 1.00 89.88 244 PHE A C 1
ATOM 1820 O O . PHE A 1 244 ? 16.722 1.279 -24.303 1.00 89.88 244 PHE A O 1
ATOM 1827 N N . ARG A 1 245 ? 18.910 1.036 -23.837 1.00 88.50 245 ARG A N 1
ATOM 1828 C CA . ARG A 1 245 ? 18.715 0.182 -22.651 1.00 88.50 245 ARG A CA 1
ATOM 1829 C C . ARG A 1 245 ? 17.873 0.878 -21.588 1.00 88.50 245 ARG A C 1
ATOM 1831 O O . ARG A 1 245 ? 16.949 0.274 -21.054 1.00 88.50 245 ARG A O 1
ATOM 1838 N N . ARG A 1 246 ? 18.162 2.153 -21.315 1.00 84.31 246 ARG A N 1
ATOM 1839 C CA . ARG A 1 246 ? 17.407 2.967 -20.357 1.00 84.31 246 ARG A CA 1
ATOM 1840 C C . ARG A 1 246 ? 15.951 3.122 -20.783 1.00 84.31 246 ARG A C 1
ATOM 1842 O O . ARG A 1 246 ? 15.074 2.865 -19.973 1.00 84.31 246 ARG A O 1
ATOM 1849 N N . ALA A 1 247 ? 15.699 3.449 -22.049 1.00 80.31 247 ALA A N 1
ATOM 1850 C CA . ALA A 1 247 ? 14.346 3.585 -22.580 1.00 80.31 247 ALA A CA 1
ATOM 1851 C C . ALA A 1 247 ? 13.573 2.249 -22.572 1.00 80.31 247 ALA A C 1
ATOM 1853 O O . ALA A 1 247 ? 12.400 2.221 -22.205 1.00 80.31 247 ALA A O 1
ATOM 1854 N N . LYS A 1 248 ? 14.224 1.121 -22.911 1.00 81.69 248 LYS A N 1
ATOM 1855 C CA . LYS A 1 248 ? 13.650 -0.235 -22.776 1.00 81.69 248 LYS A CA 1
ATOM 1856 C C . LYS A 1 248 ? 13.286 -0.539 -21.320 1.00 81.69 248 LYS A C 1
ATOM 1858 O O . LYS A 1 248 ? 12.196 -1.045 -21.070 1.00 81.69 248 LYS A O 1
ATOM 1863 N N . LEU A 1 249 ? 14.177 -0.233 -20.374 1.00 80.12 249 LEU A N 1
ATOM 1864 C CA . LEU A 1 249 ? 13.941 -0.454 -18.947 1.00 80.12 249 LEU A CA 1
ATOM 1865 C C . LEU A 1 249 ? 12.805 0.430 -18.424 1.00 80.12 249 LEU A C 1
ATOM 1867 O O . LEU A 1 249 ? 11.916 -0.075 -17.748 1.00 80.12 249 LEU A O 1
ATOM 1871 N N . GLU A 1 250 ? 12.793 1.720 -18.765 1.00 76.19 250 GLU A N 1
ATOM 1872 C CA . GLU A 1 250 ? 11.712 2.644 -18.405 1.00 76.19 250 GLU A CA 1
ATOM 1873 C C . GLU A 1 250 ? 10.365 2.146 -18.946 1.00 76.19 250 GLU A C 1
ATOM 1875 O O . GLU A 1 250 ? 9.408 2.040 -18.180 1.00 76.19 250 GLU A O 1
ATOM 1880 N N . GLY A 1 251 ? 10.309 1.727 -20.215 1.00 72.00 251 GLY A N 1
ATOM 1881 C CA . GLY A 1 251 ? 9.111 1.132 -20.810 1.00 72.00 251 GLY A CA 1
ATOM 1882 C C . GLY A 1 251 ? 8.677 -0.175 -20.136 1.00 72.00 251 GLY A C 1
ATOM 1883 O O . GLY A 1 251 ? 7.484 -0.398 -19.934 1.00 72.00 251 GLY A O 1
ATOM 1884 N N . ALA A 1 252 ? 9.622 -1.027 -19.725 1.00 71.75 252 ALA A N 1
ATOM 1885 C CA . ALA A 1 252 ? 9.324 -2.252 -18.981 1.00 71.75 252 ALA A CA 1
ATOM 1886 C C . ALA A 1 252 ? 8.767 -1.948 -17.581 1.00 71.75 252 ALA A C 1
ATOM 1888 O O . ALA A 1 252 ? 7.761 -2.529 -17.174 1.00 71.75 252 ALA A O 1
ATOM 1889 N N . VAL A 1 253 ? 9.364 -0.990 -16.867 1.00 71.56 253 VAL A N 1
ATOM 1890 C CA . VAL A 1 253 ? 8.866 -0.506 -15.571 1.00 71.56 253 VAL A CA 1
ATOM 1891 C C . VAL A 1 253 ? 7.468 0.098 -15.723 1.00 71.56 253 VAL A C 1
ATOM 1893 O O . VAL A 1 253 ? 6.611 -0.140 -14.876 1.00 71.56 253 VAL A O 1
ATOM 1896 N N . GLU A 1 254 ? 7.194 0.833 -16.803 1.00 65.81 254 GLU A N 1
ATOM 1897 C CA . GLU A 1 254 ? 5.857 1.366 -17.106 1.00 65.81 254 GLU A CA 1
ATOM 1898 C C . GLU A 1 254 ? 4.838 0.284 -17.404 1.00 65.81 254 GLU A C 1
ATOM 1900 O O . GLU A 1 254 ? 3.712 0.346 -16.901 1.00 65.81 254 GLU A O 1
ATOM 1905 N N . ALA A 1 255 ? 5.228 -0.718 -18.188 1.00 64.50 255 ALA A N 1
ATOM 1906 C CA . ALA A 1 255 ? 4.390 -1.866 -18.472 1.00 64.50 255 ALA A CA 1
ATOM 1907 C C . ALA A 1 255 ? 4.035 -2.607 -17.177 1.00 64.50 255 ALA A C 1
ATOM 1909 O O . ALA A 1 255 ? 2.859 -2.890 -16.970 1.00 64.50 255 ALA A O 1
ATOM 1910 N N . LEU A 1 256 ? 5.005 -2.827 -16.280 1.00 64.94 256 LEU A N 1
ATOM 1911 C CA . LEU A 1 256 ? 4.806 -3.479 -14.979 1.00 64.94 256 LEU A CA 1
ATOM 1912 C C . LEU A 1 256 ? 3.978 -2.635 -13.995 1.00 64.94 256 LEU A C 1
ATOM 1914 O O . LEU A 1 256 ? 3.080 -3.148 -13.327 1.00 64.94 256 LEU A O 1
ATOM 1918 N N . ALA A 1 257 ? 4.228 -1.325 -13.923 1.00 60.22 257 ALA A N 1
ATOM 1919 C CA . ALA A 1 257 ? 3.442 -0.409 -13.094 1.00 60.22 257 ALA A CA 1
ATOM 1920 C C . ALA A 1 257 ? 1.985 -0.309 -13.575 1.00 60.22 257 ALA A C 1
ATOM 1922 O O . ALA A 1 257 ? 1.065 -0.148 -12.769 1.00 60.22 257 ALA A O 1
ATOM 1923 N N . SER A 1 258 ? 1.769 -0.441 -14.886 1.00 56.22 258 SER A N 1
ATOM 1924 C CA . SER A 1 258 ? 0.439 -0.449 -15.498 1.00 56.22 258 SER A CA 1
ATOM 1925 C C . SER A 1 258 ? -0.256 -1.809 -15.370 1.00 56.22 258 SER A C 1
ATOM 1927 O O . SER A 1 258 ? -1.459 -1.848 -15.119 1.00 56.22 258 SER A O 1
ATOM 1929 N N . SER A 1 259 ? 0.460 -2.930 -15.501 1.00 46.75 259 SER A N 1
ATOM 1930 C CA . SER A 1 259 ? -0.109 -4.287 -15.437 1.00 46.75 259 SER A CA 1
ATOM 1931 C C . SER A 1 259 ? -0.409 -4.763 -14.013 1.00 46.75 259 SER A C 1
ATOM 1933 O O . SER A 1 259 ? -1.344 -5.536 -13.810 1.00 46.75 259 SER A O 1
ATOM 1935 N N . GLY A 1 260 ? 0.250 -4.199 -12.997 1.00 43.91 260 GLY A N 1
ATOM 1936 C CA . GLY A 1 260 ? -0.095 -4.383 -11.581 1.00 43.91 260 GLY A CA 1
ATOM 1937 C C . GLY A 1 260 ? -1.492 -3.867 -11.170 1.00 43.91 260 GLY A C 1
ATOM 1938 O O . GLY A 1 260 ? -1.874 -3.913 -9.996 1.00 43.91 260 GLY A O 1
ATOM 1939 N N . SER A 1 261 ? -2.281 -3.358 -12.123 1.00 42.66 261 SER A N 1
ATOM 1940 C CA . SER A 1 261 ? -3.677 -2.951 -11.945 1.00 42.66 261 SER A CA 1
ATOM 1941 C C . SER A 1 261 ? -4.721 -4.000 -12.341 1.00 42.66 261 SER A C 1
ATOM 1943 O O . SER A 1 261 ? -5.901 -3.772 -12.077 1.00 42.66 261 SER A O 1
ATOM 1945 N N . GLY A 1 262 ? -4.331 -5.197 -12.788 1.00 35.69 262 GLY A N 1
ATOM 1946 C CA . GLY A 1 262 ? -5.283 -6.306 -12.772 1.00 35.69 262 GLY A CA 1
ATOM 1947 C C . GLY A 1 262 ? -4.697 -7.706 -12.914 1.00 35.69 262 GLY A C 1
ATOM 1948 O O . GLY A 1 262 ? -3.491 -7.938 -12.899 1.00 35.69 262 GLY A O 1
ATOM 1949 N N . ALA A 1 263 ? -5.618 -8.660 -12.883 1.00 33.09 263 ALA A N 1
ATOM 1950 C CA . ALA A 1 263 ? -5.353 -10.086 -12.833 1.00 33.09 263 ALA A CA 1
ATOM 1951 C C . ALA A 1 263 ? -4.570 -10.557 -14.068 1.00 33.09 263 ALA A C 1
ATOM 1953 O O . ALA A 1 263 ? -4.901 -10.193 -15.198 1.00 33.09 263 ALA A O 1
ATOM 1954 N N . ALA A 1 264 ? -3.536 -11.367 -13.841 1.00 33.00 264 ALA A N 1
ATOM 1955 C CA . ALA A 1 264 ? -2.888 -12.128 -14.896 1.00 33.00 264 ALA A CA 1
ATOM 1956 C C . ALA A 1 264 ? -3.753 -13.354 -15.219 1.00 33.00 264 ALA A C 1
ATOM 1958 O O . ALA A 1 264 ? -4.093 -14.130 -14.326 1.00 33.00 264 ALA A O 1
ATOM 1959 N N . SER A 1 265 ? -4.102 -13.505 -16.495 1.00 33.78 265 SER A N 1
ATOM 1960 C CA . SER A 1 265 ? -4.663 -14.726 -17.069 1.00 33.78 265 SER A CA 1
ATOM 1961 C C . SER A 1 265 ? -3.513 -15.522 -17.679 1.00 33.78 265 SER A C 1
ATOM 1963 O O . SER A 1 265 ? -2.735 -14.994 -18.470 1.00 33.78 265 SER A O 1
ATOM 1965 N N . SER A 1 266 ? -3.419 -16.789 -17.300 1.00 35.94 266 SER A N 1
ATOM 1966 C CA . SER A 1 266 ? -2.468 -17.787 -17.783 1.00 35.94 266 SER A CA 1
ATOM 1967 C C . SER A 1 266 ? -2.514 -17.978 -19.305 1.00 35.94 266 SER A C 1
ATOM 1969 O O . SER A 1 266 ? -3.556 -18.347 -19.848 1.00 35.94 266 SER A O 1
ATOM 1971 N N . SER A 1 267 ? -1.370 -17.856 -19.977 1.00 30.83 267 SER A N 1
ATOM 1972 C CA . SER A 1 267 ? -1.116 -18.507 -21.267 1.00 30.83 267 SER A CA 1
ATOM 1973 C C . SER A 1 267 ? -0.050 -19.585 -21.069 1.00 30.83 267 SER A C 1
ATOM 1975 O O . SER A 1 267 ? 1.145 -19.310 -21.152 1.00 30.83 267 SER A O 1
ATOM 1977 N N . GLY A 1 268 ? -0.492 -20.807 -20.770 1.00 28.52 268 GLY A N 1
ATOM 1978 C CA . GLY A 1 268 ? 0.337 -22.0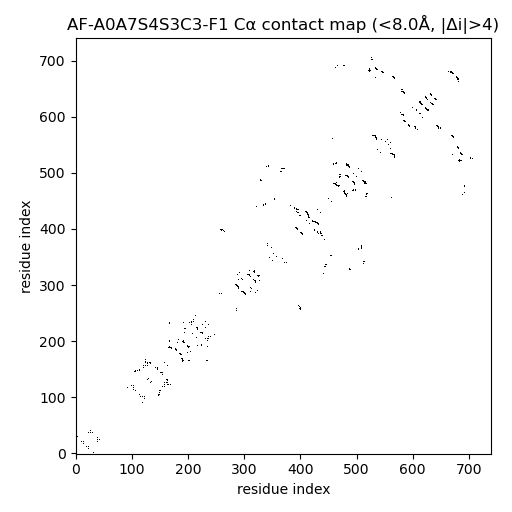07 -20.706 1.00 28.52 268 GLY A CA 1
ATOM 1979 C C . GLY A 1 268 ? -0.428 -23.160 -21.343 1.00 28.52 268 GLY A C 1
ATOM 1980 O O . GLY A 1 268 ? -1.510 -23.515 -20.883 1.00 28.52 268 GLY A O 1
ATOM 1981 N N . ALA A 1 269 ? 0.097 -23.671 -22.454 1.00 29.50 269 ALA A N 1
ATOM 1982 C CA . ALA A 1 269 ? -0.500 -24.727 -23.255 1.00 29.50 269 ALA A CA 1
ATOM 1983 C C . ALA A 1 269 ? -0.763 -25.994 -22.426 1.00 29.50 269 ALA A C 1
ATOM 1985 O O . ALA A 1 269 ? 0.101 -26.470 -21.691 1.00 29.50 269 ALA A O 1
ATOM 1986 N N . ALA A 1 270 ? -1.966 -26.543 -22.577 1.00 26.56 270 ALA A N 1
ATOM 1987 C CA . ALA A 1 270 ? -2.372 -27.797 -21.972 1.00 26.56 270 ALA A CA 1
ATOM 1988 C C . ALA A 1 270 ? -1.601 -28.973 -22.593 1.00 26.56 270 ALA A C 1
ATOM 1990 O O . ALA A 1 270 ? -1.814 -29.320 -23.753 1.00 26.56 270 ALA A O 1
ATOM 1991 N N . VAL A 1 271 ? -0.765 -29.630 -21.789 1.00 30.03 271 VAL A N 1
ATOM 1992 C CA . VAL A 1 271 ? -0.453 -31.054 -21.942 1.00 30.03 271 VAL A CA 1
ATOM 1993 C C . VAL A 1 271 ? -0.967 -31.739 -20.683 1.00 30.03 271 VAL A C 1
ATOM 1995 O O . VAL A 1 271 ? -0.584 -31.399 -19.566 1.00 30.03 271 VAL A O 1
ATOM 1998 N N . ALA A 1 272 ? -1.917 -32.650 -20.871 1.00 33.72 272 ALA A N 1
ATOM 1999 C CA . ALA A 1 272 ? -2.594 -33.365 -19.805 1.00 33.72 272 ALA A CA 1
ATOM 2000 C C . ALA A 1 272 ? -1.629 -34.298 -19.053 1.00 33.72 272 ALA A C 1
ATOM 2002 O O . ALA A 1 272 ? -0.998 -35.166 -19.649 1.00 33.72 272 ALA A O 1
ATOM 2003 N N . GLY A 1 273 ? -1.576 -34.154 -17.730 1.00 28.94 273 GLY A N 1
ATOM 2004 C CA . GLY A 1 273 ? -0.902 -35.076 -16.820 1.00 28.94 273 GLY A CA 1
ATOM 2005 C C . GLY A 1 273 ? -1.356 -34.809 -15.390 1.00 28.94 273 GLY A C 1
ATOM 2006 O O . GLY A 1 273 ? -0.933 -33.839 -14.771 1.00 28.94 273 GLY A O 1
ATOM 2007 N N . GLY A 1 274 ? -2.280 -35.628 -14.884 1.00 38.22 274 GLY A N 1
ATOM 2008 C CA . GLY A 1 274 ? -2.857 -35.476 -13.551 1.00 38.22 274 GLY A CA 1
ATOM 2009 C C . GLY A 1 274 ? -1.839 -35.734 -12.439 1.00 38.22 274 GLY A C 1
ATOM 2010 O O . GLY A 1 274 ? -1.299 -36.829 -12.325 1.00 38.22 274 GLY A O 1
ATOM 2011 N N . GLY A 1 275 ? -1.643 -34.740 -11.576 1.00 29.20 275 GLY A N 1
ATOM 2012 C CA . GLY A 1 275 ? -0.907 -34.862 -10.323 1.00 29.20 275 GLY A CA 1
ATOM 2013 C C . GLY A 1 275 ? -1.417 -33.821 -9.334 1.00 29.20 275 GLY A C 1
ATOM 2014 O O . GLY A 1 275 ? -1.400 -32.629 -9.623 1.00 29.20 275 GLY A O 1
ATOM 2015 N N . ARG A 1 276 ? -1.922 -34.268 -8.178 1.00 38.25 276 ARG A N 1
ATOM 2016 C CA . ARG A 1 276 ? -2.367 -33.399 -7.078 1.00 38.25 276 ARG A CA 1
ATOM 2017 C C . ARG A 1 276 ? -1.148 -32.663 -6.511 1.00 38.25 276 ARG A C 1
ATOM 2019 O O . ARG A 1 276 ? -0.412 -33.225 -5.706 1.00 38.25 276 ARG A O 1
ATOM 2026 N N . GLY A 1 277 ? -0.933 -31.432 -6.967 1.00 30.30 277 GLY A N 1
ATOM 2027 C CA . GLY A 1 277 ? 0.112 -30.522 -6.511 1.00 30.30 277 GLY A CA 1
ATOM 2028 C C . GLY A 1 277 ? -0.474 -29.403 -5.654 1.00 30.30 277 GLY A C 1
ATOM 2029 O O . GLY A 1 277 ? -1.403 -28.717 -6.057 1.00 30.30 277 GLY A O 1
ATOM 2030 N N . ARG A 1 278 ? 0.077 -29.279 -4.452 1.00 35.25 278 ARG A N 1
ATOM 2031 C CA . ARG A 1 278 ? -0.140 -28.264 -3.415 1.00 35.25 278 ARG A CA 1
ATOM 2032 C C . ARG A 1 278 ? -0.148 -26.844 -4.016 1.00 35.25 278 ARG A C 1
ATOM 2034 O O . ARG A 1 278 ? 0.832 -26.452 -4.638 1.00 35.25 278 ARG A O 1
ATOM 2041 N N . GLU A 1 279 ? -1.228 -26.089 -3.813 1.00 36.00 279 GLU A N 1
ATOM 2042 C CA . GLU A 1 279 ? -1.356 -24.683 -4.226 1.00 36.00 279 GLU A CA 1
ATOM 2043 C C . GLU A 1 279 ? -0.347 -23.804 -3.466 1.00 36.00 279 GLU A C 1
ATOM 2045 O O . GLU A 1 279 ? -0.595 -23.334 -2.356 1.00 36.00 279 GLU A O 1
ATOM 2050 N N . SER A 1 280 ? 0.826 -23.583 -4.052 1.00 39.62 280 SER A N 1
ATOM 2051 C CA . SER A 1 280 ? 1.681 -22.450 -3.709 1.00 39.62 280 SER A CA 1
ATOM 2052 C C . SER A 1 280 ? 1.117 -21.219 -4.413 1.00 39.62 280 SER A C 1
ATOM 2054 O O . SER A 1 280 ? 1.344 -21.026 -5.604 1.00 39.62 280 SER A O 1
ATOM 2056 N N . GLY A 1 281 ? 0.332 -20.417 -3.689 1.00 41.75 281 GLY A N 1
ATOM 2057 C CA . GLY A 1 281 ? -0.173 -19.138 -4.180 1.00 41.75 281 GLY A CA 1
ATOM 2058 C C . GLY A 1 281 ? 0.983 -18.199 -4.520 1.00 41.75 281 GLY A C 1
ATOM 2059 O O . GLY A 1 281 ? 1.593 -17.615 -3.623 1.00 41.75 281 GLY A O 1
ATOM 2060 N N . GLU A 1 282 ? 1.296 -18.068 -5.808 1.00 47.84 282 GLU A N 1
ATOM 2061 C CA . GLU A 1 282 ? 2.251 -17.080 -6.307 1.00 47.84 282 GLU A CA 1
ATOM 2062 C C . GLU A 1 282 ? 1.769 -15.681 -5.905 1.00 47.84 282 GLU A C 1
ATOM 2064 O O . GLU A 1 282 ? 0.707 -15.206 -6.320 1.00 47.84 282 GLU A O 1
ATOM 2069 N N . ARG A 1 283 ? 2.537 -15.021 -5.034 1.00 54.59 283 ARG A N 1
ATOM 2070 C CA . ARG A 1 283 ? 2.282 -13.641 -4.619 1.00 54.59 283 ARG A CA 1
ATOM 2071 C C . ARG A 1 283 ? 2.520 -12.741 -5.829 1.00 54.59 283 ARG A C 1
ATOM 2073 O O . ARG A 1 283 ? 3.658 -12.463 -6.175 1.00 54.59 283 ARG A O 1
ATOM 2080 N N . GLN A 1 284 ? 1.443 -12.304 -6.479 1.00 65.88 284 GLN A N 1
ATOM 2081 C CA . GLN A 1 284 ? 1.519 -11.380 -7.612 1.00 65.88 284 GLN A CA 1
ATOM 2082 C C . GLN A 1 284 ? 2.229 -10.087 -7.172 1.00 65.88 284 GLN A C 1
ATOM 2084 O O . GLN A 1 284 ? 1.770 -9.434 -6.238 1.00 65.88 284 GLN A O 1
ATOM 2089 N N . GLU A 1 285 ? 3.333 -9.711 -7.816 1.00 79.06 285 GLU A N 1
ATOM 2090 C CA . GLU A 1 285 ? 4.078 -8.483 -7.506 1.00 79.06 285 GLU A CA 1
ATOM 2091 C C . GLU A 1 285 ? 3.557 -7.278 -8.308 1.00 79.06 285 GLU A C 1
ATOM 2093 O O . GLU A 1 285 ? 3.018 -7.411 -9.408 1.00 79.06 285 GLU A O 1
ATOM 2098 N N . VAL A 1 286 ? 3.688 -6.082 -7.735 1.00 76.88 286 VAL A N 1
ATOM 2099 C CA . VAL A 1 286 ? 3.194 -4.807 -8.264 1.00 76.88 286 VAL A CA 1
ATOM 2100 C C . VAL A 1 286 ? 4.304 -3.766 -8.141 1.00 76.88 286 VAL A C 1
ATOM 2102 O O . VAL A 1 286 ? 4.907 -3.617 -7.080 1.00 76.88 286 VAL A O 1
ATOM 2105 N N . VAL A 1 287 ? 4.549 -3.006 -9.210 1.00 82.00 287 VAL A N 1
ATOM 2106 C CA . VAL A 1 287 ? 5.482 -1.870 -9.187 1.00 82.00 287 VAL A CA 1
ATOM 2107 C C . VAL A 1 287 ? 4.753 -0.600 -8.747 1.00 82.00 287 VAL A C 1
ATOM 2109 O O . VAL A 1 287 ? 3.717 -0.237 -9.310 1.00 82.00 287 VAL A O 1
ATOM 2112 N N . ILE A 1 288 ? 5.314 0.113 -7.771 1.00 82.69 288 ILE A N 1
ATOM 2113 C CA . ILE A 1 288 ? 4.801 1.394 -7.270 1.00 82.69 288 ILE A CA 1
ATOM 2114 C C . ILE A 1 288 ? 5.878 2.465 -7.413 1.00 82.69 288 ILE A C 1
ATOM 2116 O O . ILE A 1 288 ? 7.012 2.263 -6.996 1.00 82.69 288 ILE A O 1
ATOM 2120 N N . ARG A 1 289 ? 5.522 3.612 -7.998 1.00 83.94 289 ARG A N 1
ATOM 2121 C CA . ARG A 1 289 ? 6.427 4.756 -8.176 1.00 83.94 289 ARG A CA 1
ATOM 2122 C C . ARG A 1 289 ? 6.412 5.684 -6.964 1.00 83.94 289 ARG A C 1
ATOM 2124 O O . ARG A 1 289 ? 5.406 5.778 -6.263 1.00 83.94 289 ARG A O 1
ATOM 2131 N N . CYS A 1 290 ? 7.523 6.385 -6.761 1.00 85.69 290 CYS A N 1
ATOM 2132 C CA . CYS A 1 290 ? 7.603 7.497 -5.823 1.00 85.69 290 CYS A CA 1
ATOM 2133 C C . CYS A 1 290 ? 6.532 8.563 -6.156 1.00 85.69 290 CYS A C 1
ATOM 2135 O O . CYS A 1 290 ? 6.347 8.871 -7.333 1.00 85.69 290 CYS A O 1
ATOM 2137 N N . PRO A 1 291 ? 5.847 9.153 -5.157 1.00 82.12 291 PRO A N 1
ATOM 2138 C CA . PRO A 1 291 ? 4.861 10.212 -5.376 1.00 82.12 291 PRO A CA 1
ATOM 2139 C C . PRO A 1 291 ? 5.483 11.531 -5.853 1.00 82.12 291 PRO A C 1
ATOM 2141 O O . PRO A 1 291 ? 4.768 12.378 -6.378 1.00 82.12 291 PRO A O 1
ATOM 2144 N N . ASN A 1 292 ? 6.797 11.727 -5.689 1.00 83.12 292 ASN A N 1
ATOM 2145 C CA . ASN A 1 292 ? 7.476 12.899 -6.232 1.00 83.12 292 ASN A CA 1
ATOM 2146 C C . ASN A 1 292 ? 7.576 12.775 -7.769 1.00 83.12 292 ASN A C 1
ATOM 2148 O O . ASN A 1 292 ? 8.298 11.892 -8.238 1.00 83.12 292 ASN A O 1
ATOM 2152 N N . PRO A 1 293 ? 6.947 13.670 -8.557 1.00 77.88 293 PRO A N 1
ATOM 2153 C CA . PRO A 1 293 ? 6.927 13.580 -10.020 1.00 77.88 293 PRO A CA 1
ATOM 2154 C C . PRO A 1 293 ? 8.310 13.730 -10.669 1.00 77.88 293 PRO A C 1
ATOM 2156 O O . PRO A 1 293 ? 8.518 13.263 -11.786 1.00 77.88 293 PRO A O 1
ATOM 2159 N N . SER A 1 294 ? 9.272 14.348 -9.977 1.00 84.25 294 SER A N 1
ATOM 2160 C CA . SER A 1 294 ? 10.663 14.445 -10.450 1.00 84.25 294 SER A CA 1
ATOM 2161 C C . SER A 1 294 ? 11.494 13.190 -10.151 1.00 84.25 294 SER A C 1
ATOM 2163 O O . SER A 1 294 ? 12.592 13.027 -10.683 1.00 84.25 294 SER A O 1
ATOM 2165 N N . CYS A 1 295 ? 10.982 12.277 -9.320 1.00 84.44 295 CYS A N 1
ATOM 2166 C CA . CYS A 1 295 ? 11.677 11.066 -8.916 1.00 84.44 295 CYS A CA 1
ATOM 2167 C C . CYS A 1 295 ? 11.242 9.864 -9.764 1.00 84.44 295 CYS A C 1
ATOM 2169 O O . CYS A 1 295 ? 10.065 9.525 -9.839 1.00 84.44 295 CYS A O 1
ATOM 2171 N N . LYS A 1 296 ? 12.216 9.160 -10.348 1.00 81.56 296 LYS A N 1
ATOM 2172 C CA . LYS A 1 296 ? 11.981 7.944 -11.147 1.00 81.56 296 LYS A CA 1
ATOM 2173 C C . LYS A 1 296 ? 12.042 6.643 -10.340 1.00 81.56 296 LYS A C 1
ATOM 2175 O O . LYS A 1 296 ? 11.887 5.567 -10.914 1.00 81.56 296 LYS A O 1
ATOM 2180 N N . ASN A 1 297 ? 12.274 6.722 -9.029 1.00 84.50 297 ASN A N 1
ATOM 2181 C CA . ASN A 1 297 ? 12.390 5.536 -8.186 1.00 84.50 297 ASN A CA 1
ATOM 2182 C C . ASN A 1 297 ? 11.055 4.789 -8.113 1.00 84.50 297 ASN A C 1
ATOM 2184 O O . ASN A 1 297 ? 9.983 5.392 -7.997 1.00 84.50 297 ASN A O 1
ATOM 2188 N N . ALA A 1 298 ? 11.143 3.465 -8.144 1.00 85.12 298 ALA A N 1
ATOM 2189 C CA . ALA A 1 298 ? 10.011 2.573 -8.000 1.00 85.12 298 ALA A CA 1
ATOM 2190 C C . ALA A 1 298 ? 10.371 1.403 -7.080 1.00 85.12 298 ALA A C 1
ATOM 2192 O O . ALA A 1 298 ? 11.538 1.041 -6.944 1.00 85.12 298 ALA A O 1
ATOM 2193 N N . VAL A 1 299 ? 9.357 0.820 -6.452 1.00 86.25 299 VAL A N 1
ATOM 2194 C CA . VAL A 1 299 ? 9.478 -0.319 -5.545 1.00 86.25 299 VAL A CA 1
ATOM 2195 C C . VAL A 1 299 ? 8.570 -1.450 -6.008 1.00 86.25 299 VAL A C 1
ATOM 2197 O O . VAL A 1 299 ? 7.425 -1.215 -6.397 1.00 86.25 299 VAL A O 1
ATOM 2200 N N . LEU A 1 300 ? 9.089 -2.675 -5.964 1.00 84.56 300 LEU A N 1
ATOM 2201 C CA . LEU A 1 300 ? 8.314 -3.900 -6.134 1.00 84.56 300 LEU A CA 1
ATOM 2202 C C . LEU A 1 300 ? 7.723 -4.306 -4.781 1.00 84.56 300 LEU A C 1
ATOM 2204 O O . LEU A 1 300 ? 8.432 -4.397 -3.773 1.00 84.56 300 LEU A O 1
ATOM 2208 N N . VAL A 1 301 ? 6.409 -4.499 -4.743 1.00 86.06 301 VAL A N 1
ATOM 2209 C CA . VAL A 1 301 ? 5.664 -4.935 -3.556 1.00 86.06 301 VAL A CA 1
ATOM 2210 C C . VAL A 1 301 ? 4.738 -6.081 -3.927 1.00 86.06 301 VAL A C 1
ATOM 2212 O O . VAL A 1 301 ? 4.210 -6.116 -5.037 1.00 86.06 301 VAL A O 1
ATOM 2215 N N . ALA A 1 302 ? 4.485 -7.001 -3.001 1.00 83.69 302 ALA A N 1
ATOM 2216 C CA . ALA A 1 302 ? 3.429 -7.982 -3.210 1.00 83.69 302 ALA A CA 1
ATOM 2217 C C . ALA A 1 302 ? 2.064 -7.270 -3.275 1.00 83.69 302 ALA A C 1
ATOM 2219 O O . ALA A 1 302 ? 1.810 -6.280 -2.586 1.00 83.69 302 ALA A O 1
ATOM 2220 N N . LYS A 1 303 ? 1.165 -7.757 -4.127 1.00 76.31 303 LYS A N 1
ATOM 2221 C CA . LYS A 1 303 ? -0.175 -7.196 -4.285 1.00 76.31 303 LYS A CA 1
ATOM 2222 C C . LYS A 1 303 ? -0.942 -7.287 -2.969 1.00 76.31 303 LYS A C 1
ATOM 2224 O O . LYS A 1 303 ? -1.079 -8.366 -2.401 1.00 76.31 303 LYS A O 1
ATOM 2229 N N . GLY A 1 304 ? -1.469 -6.150 -2.521 1.00 74.00 304 GLY A N 1
ATOM 2230 C CA . GLY A 1 304 ? -2.174 -6.043 -1.243 1.00 74.00 304 GLY A CA 1
ATOM 2231 C C . GLY A 1 304 ? -1.255 -5.863 -0.031 1.00 74.00 304 GLY A C 1
ATOM 2232 O O . GLY A 1 304 ? -1.764 -5.668 1.066 1.00 74.00 304 GLY A O 1
ATOM 2233 N N . ASP A 1 305 ? 0.071 -5.878 -0.209 1.00 84.06 305 ASP A N 1
ATOM 2234 C CA . ASP A 1 305 ? 1.012 -5.626 0.881 1.00 84.06 305 ASP A CA 1
ATOM 2235 C C . ASP A 1 305 ? 0.949 -4.157 1.324 1.00 84.06 305 ASP A C 1
ATOM 2237 O O . ASP A 1 305 ? 1.110 -3.224 0.523 1.00 84.06 305 ASP A O 1
ATOM 2241 N N . ARG A 1 306 ? 0.710 -3.953 2.621 1.00 88.44 306 ARG A N 1
ATOM 2242 C CA . ARG A 1 306 ? 0.625 -2.641 3.262 1.00 88.44 306 ARG A CA 1
ATOM 2243 C C . ARG A 1 306 ? 1.859 -2.445 4.131 1.00 88.44 306 ARG A C 1
ATOM 2245 O O . ARG A 1 306 ? 1.956 -2.988 5.226 1.00 88.44 306 ARG A O 1
ATOM 2252 N N . ARG A 1 307 ? 2.771 -1.598 3.664 1.00 89.81 307 ARG A N 1
ATOM 2253 C CA . ARG A 1 307 ? 3.968 -1.193 4.402 1.00 89.81 307 ARG A CA 1
ATOM 2254 C C . ARG A 1 307 ? 4.307 0.269 4.146 1.00 89.81 307 ARG A C 1
ATOM 2256 O O . ARG A 1 307 ? 3.824 0.881 3.190 1.00 89.81 307 ARG A O 1
ATOM 2263 N N . SER A 1 308 ? 5.134 0.818 5.027 1.00 92.06 308 SER A N 1
ATOM 2264 C CA . SER A 1 308 ? 5.720 2.144 4.847 1.00 92.06 308 SER A CA 1
ATOM 2265 C C . SER A 1 308 ? 6.868 2.053 3.852 1.00 92.06 308 SER A C 1
ATOM 2267 O O . SER A 1 308 ? 7.742 1.197 4.000 1.00 92.06 308 SER A O 1
ATOM 2269 N N . TYR A 1 309 ? 6.867 2.921 2.845 1.00 90.81 309 TYR A N 1
ATOM 2270 C CA . TYR A 1 309 ? 7.990 3.068 1.931 1.00 90.81 309 TYR A CA 1
ATOM 2271 C C . TYR A 1 309 ? 8.540 4.490 1.991 1.00 90.81 309 TYR A C 1
ATOM 2273 O O . TYR A 1 309 ? 7.809 5.460 1.785 1.00 90.81 309 TYR A O 1
ATOM 2281 N N . SER A 1 310 ? 9.847 4.585 2.230 1.00 91.94 310 SER A N 1
ATOM 2282 C CA . SER A 1 310 ? 10.605 5.833 2.245 1.00 91.94 310 SER A CA 1
ATOM 2283 C C . SER A 1 310 ? 11.527 5.865 1.034 1.00 91.94 310 SER A C 1
ATOM 2285 O O . SER A 1 310 ? 12.363 4.978 0.857 1.00 91.94 310 SER A O 1
ATOM 2287 N N . CYS A 1 311 ? 11.377 6.883 0.190 1.00 90.00 311 CYS A N 1
ATOM 2288 C CA . CYS A 1 311 ? 12.216 7.037 -0.990 1.00 90.00 311 CYS A CA 1
ATOM 2289 C C . CYS A 1 311 ? 13.504 7.799 -0.647 1.00 90.00 311 CYS A C 1
ATOM 2291 O O . CYS A 1 311 ? 13.461 8.813 0.046 1.00 90.00 311 CYS A O 1
ATOM 2293 N N . ALA A 1 312 ? 14.634 7.389 -1.229 1.00 88.25 312 ALA A N 1
ATOM 2294 C CA . ALA A 1 312 ? 15.921 8.075 -1.073 1.00 88.25 312 ALA A CA 1
ATOM 2295 C C . ALA A 1 312 ? 15.930 9.529 -1.593 1.00 88.25 312 ALA A C 1
ATOM 2297 O O . ALA A 1 312 ? 16.830 10.290 -1.260 1.00 88.25 312 ALA A O 1
ATOM 2298 N N . CYS A 1 313 ? 14.931 9.946 -2.382 1.00 88.88 313 CYS A N 1
ATOM 2299 C CA . CYS A 1 313 ? 14.814 11.331 -2.848 1.00 88.88 313 CYS A CA 1
ATOM 2300 C C . CYS A 1 313 ? 14.318 12.315 -1.771 1.00 88.88 313 CYS A C 1
ATOM 2302 O O . CYS A 1 313 ? 14.068 13.471 -2.096 1.00 88.88 313 CYS A O 1
ATOM 2304 N N . GLY A 1 314 ? 14.079 11.857 -0.537 1.00 85.25 314 GLY A N 1
ATOM 2305 C CA . GLY A 1 314 ? 13.582 12.693 0.560 1.00 85.25 314 GLY A CA 1
ATOM 2306 C C . GLY A 1 314 ? 12.073 12.955 0.536 1.00 85.25 314 GLY A C 1
ATOM 2307 O O . GLY A 1 314 ? 11.588 13.775 1.307 1.00 85.25 314 GLY A O 1
ATOM 2308 N N . ALA A 1 315 ? 11.313 12.275 -0.330 1.00 85.62 315 ALA A N 1
ATOM 2309 C CA . ALA A 1 315 ? 9.854 12.354 -0.293 1.00 85.62 315 ALA A CA 1
ATOM 2310 C C . ALA A 1 315 ? 9.312 11.727 1.002 1.00 85.62 315 ALA A C 1
ATOM 2312 O O . ALA A 1 315 ? 9.825 10.698 1.454 1.00 85.62 315 ALA A O 1
ATOM 2313 N N . SER A 1 316 ? 8.250 12.322 1.554 1.00 86.31 316 SER A N 1
ATOM 2314 C CA . SER A 1 316 ? 7.582 11.822 2.756 1.00 86.31 316 SER A CA 1
ATOM 2315 C C . SER A 1 316 ? 7.183 10.346 2.607 1.00 86.31 316 SER A C 1
ATOM 2317 O O . SER A 1 316 ? 6.715 9.947 1.532 1.00 86.31 316 SER A O 1
ATOM 2319 N N . PRO A 1 317 ? 7.357 9.520 3.658 1.00 91.44 317 PRO A N 1
ATOM 2320 C CA . PRO A 1 317 ? 6.996 8.110 3.600 1.00 91.44 317 PRO A CA 1
ATOM 2321 C C . PRO A 1 317 ? 5.519 7.932 3.257 1.00 91.44 317 PRO A C 1
ATOM 2323 O O . PRO A 1 317 ? 4.668 8.628 3.811 1.00 91.44 317 PRO A O 1
ATOM 2326 N N . PHE A 1 318 ? 5.205 6.977 2.385 1.00 91.19 318 PHE A N 1
ATOM 2327 C CA . PHE A 1 318 ? 3.838 6.739 1.922 1.00 91.19 318 PHE A CA 1
ATOM 2328 C C . PHE A 1 318 ? 3.440 5.266 2.028 1.00 91.19 318 PHE A C 1
ATOM 2330 O O . PHE A 1 318 ? 4.274 4.372 2.186 1.00 91.19 318 PHE A O 1
ATOM 2337 N N . CYS A 1 319 ? 2.134 5.010 1.962 1.00 90.25 319 CYS A N 1
ATOM 2338 C CA . CYS A 1 319 ? 1.569 3.666 2.032 1.00 90.25 319 CYS A CA 1
ATOM 2339 C C . CYS A 1 319 ? 1.647 2.940 0.688 1.00 90.25 319 CYS A C 1
ATOM 2341 O O . CYS A 1 319 ? 1.112 3.416 -0.310 1.00 90.25 319 CYS A O 1
ATOM 2343 N N . THR A 1 320 ? 2.227 1.739 0.660 1.00 88.81 320 THR A N 1
ATOM 2344 C CA . THR A 1 320 ? 2.259 0.899 -0.553 1.00 88.81 320 THR A CA 1
ATOM 2345 C C . THR A 1 320 ? 0.875 0.426 -1.004 1.00 88.81 320 THR A C 1
ATOM 2347 O O . THR A 1 320 ? 0.697 0.086 -2.168 1.00 88.81 320 THR A O 1
ATOM 2350 N N . HIS A 1 321 ? -0.126 0.436 -0.123 1.00 84.81 321 HIS A N 1
ATOM 2351 C CA . HIS A 1 321 ? -1.484 0.023 -0.466 1.00 84.81 321 HIS A CA 1
ATOM 2352 C C . HIS A 1 321 ? -2.304 1.176 -1.074 1.00 84.81 321 HIS A C 1
ATOM 2354 O O . HIS A 1 321 ? -2.679 1.119 -2.244 1.00 84.81 321 HIS A O 1
ATOM 2360 N N . CYS A 1 322 ? -2.547 2.252 -0.314 1.00 82.62 322 CYS A N 1
ATOM 2361 C CA . CYS A 1 322 ? -3.389 3.378 -0.749 1.00 82.62 322 CYS A CA 1
ATOM 2362 C C . CYS A 1 322 ? -2.625 4.539 -1.404 1.00 82.62 322 CYS A C 1
ATOM 2364 O O . CYS A 1 322 ? -3.251 5.479 -1.883 1.00 82.62 322 CYS A O 1
ATOM 2366 N N . ARG A 1 323 ? -1.283 4.497 -1.422 1.00 84.56 323 ARG A N 1
ATOM 2367 C CA . ARG A 1 323 ? -0.392 5.537 -1.977 1.00 84.56 323 ARG A CA 1
ATOM 2368 C C . ARG A 1 323 ? -0.471 6.901 -1.281 1.00 84.56 323 ARG A C 1
ATOM 2370 O O . ARG A 1 323 ? 0.081 7.872 -1.787 1.00 84.56 323 ARG A O 1
ATOM 2377 N N . GLN A 1 324 ? -1.113 6.978 -0.115 1.00 84.12 324 GLN A N 1
ATOM 2378 C CA . GLN A 1 324 ? -1.221 8.217 0.655 1.00 84.12 324 GLN A CA 1
ATOM 2379 C C . GLN A 1 324 ? 0.049 8.492 1.460 1.00 84.12 324 GLN A C 1
ATOM 2381 O O . GLN A 1 324 ? 0.693 7.572 1.972 1.00 84.12 324 GLN A O 1
ATOM 2386 N N . SER A 1 325 ? 0.362 9.779 1.579 1.00 86.94 325 SER A N 1
ATOM 2387 C CA . SER A 1 325 ? 1.429 10.333 2.406 1.00 86.94 325 SER A CA 1
ATOM 2388 C C . SER A 1 325 ? 0.832 11.359 3.382 1.00 86.94 325 SER A C 1
ATOM 2390 O O . SER A 1 325 ? -0.043 12.126 2.963 1.00 86.94 325 SER A O 1
ATOM 2392 N N . PRO A 1 326 ? 1.300 11.426 4.641 1.00 89.94 326 PRO A N 1
ATOM 2393 C CA . PRO A 1 326 ? 2.279 10.528 5.267 1.00 89.94 326 PRO A CA 1
ATOM 2394 C C . PRO A 1 326 ? 1.726 9.114 5.520 1.00 89.94 326 PRO A C 1
ATOM 2396 O O . PRO A 1 326 ? 0.512 8.915 5.603 1.00 89.94 326 PRO A O 1
ATOM 2399 N N . TYR A 1 327 ? 2.611 8.124 5.669 1.00 92.62 327 TYR A N 1
ATOM 2400 C CA . TYR A 1 327 ? 2.231 6.756 6.040 1.00 92.62 327 TYR A CA 1
ATOM 2401 C C . TYR A 1 327 ? 1.422 6.734 7.343 1.00 92.62 327 TYR A C 1
ATOM 2403 O O . TYR A 1 327 ? 1.667 7.541 8.232 1.00 92.62 327 TYR A O 1
ATOM 2411 N N . HIS A 1 328 ? 0.479 5.802 7.470 1.00 92.56 328 HIS A N 1
ATOM 2412 C CA . HIS A 1 328 ? -0.379 5.647 8.645 1.00 92.56 328 HIS A CA 1
ATOM 2413 C C . HIS A 1 328 ? -0.150 4.268 9.293 1.00 92.56 328 HIS A C 1
ATOM 2415 O O . HIS A 1 328 ? -0.458 3.226 8.709 1.00 92.56 328 HIS A O 1
ATOM 2421 N N . TYR A 1 329 ? 0.415 4.251 10.502 1.00 92.94 329 TYR A N 1
ATOM 2422 C CA . TYR A 1 329 ? 0.714 3.048 11.285 1.00 92.94 329 TYR A CA 1
ATOM 2423 C C . TYR A 1 329 ? -0.524 2.519 12.011 1.00 92.94 329 TYR A C 1
ATOM 2425 O O . TYR A 1 329 ? -0.825 1.332 11.920 1.00 92.94 329 TYR A O 1
ATOM 2433 N N . HIS A 1 330 ? -1.268 3.404 12.674 1.00 91.69 330 HIS A N 1
ATOM 2434 C CA . HIS A 1 330 ? -2.337 3.024 13.608 1.00 91.69 330 HIS A CA 1
ATOM 2435 C C . HIS A 1 330 ? -3.754 3.149 13.030 1.00 91.69 330 HIS A C 1
ATOM 2437 O O . HIS A 1 330 ? -4.724 3.097 13.775 1.00 91.69 330 HIS A O 1
ATOM 2443 N N . ALA A 1 331 ? -3.881 3.321 11.713 1.00 90.25 331 ALA A N 1
ATOM 2444 C CA . ALA A 1 331 ? -5.167 3.411 11.027 1.00 90.25 331 ALA A CA 1
ATOM 2445 C C . ALA A 1 331 ? -5.151 2.588 9.738 1.00 90.25 331 ALA A C 1
ATOM 2447 O O . ALA A 1 331 ? -4.152 2.594 9.014 1.00 90.25 331 ALA A O 1
ATOM 2448 N N . GLU A 1 332 ? -6.256 1.919 9.422 1.00 89.38 332 GLU A N 1
ATOM 2449 C CA . GLU A 1 332 ? -6.441 1.306 8.108 1.00 89.38 332 GLU A CA 1
ATOM 2450 C C . GLU A 1 332 ? -6.584 2.371 7.020 1.00 89.38 332 GLU A C 1
ATOM 2452 O O . GLU A 1 332 ? -7.022 3.491 7.286 1.00 89.38 332 GLU A O 1
ATOM 2457 N N . CYS A 1 333 ? -6.249 2.014 5.772 1.00 87.62 333 CYS A N 1
ATOM 2458 C CA . CYS A 1 333 ? -6.315 2.941 4.632 1.00 87.62 333 CYS A CA 1
ATOM 2459 C C . CYS A 1 333 ? -7.689 3.625 4.511 1.00 87.62 333 CYS A C 1
ATOM 2461 O O . CYS A 1 333 ? -7.760 4.795 4.147 1.00 87.62 333 CYS A O 1
ATOM 2463 N N . SER A 1 334 ? -8.763 2.899 4.835 1.00 86.31 334 SER A N 1
ATOM 2464 C CA . SER A 1 334 ? -10.144 3.372 4.730 1.00 86.31 334 SER A CA 1
ATOM 2465 C C . SER A 1 334 ? -10.567 4.363 5.811 1.00 86.31 334 SER A C 1
ATOM 2467 O O . SER A 1 334 ? -11.537 5.100 5.620 1.00 86.31 334 SER A O 1
ATOM 2469 N N . ASP A 1 335 ? -9.861 4.381 6.943 1.00 87.12 335 ASP A N 1
ATOM 2470 C CA . ASP A 1 335 ? -10.241 5.164 8.120 1.00 87.12 335 ASP A CA 1
ATOM 2471 C C . ASP A 1 335 ? -9.486 6.496 8.199 1.00 87.12 335 ASP A C 1
ATOM 2473 O O . ASP A 1 335 ? -9.961 7.432 8.847 1.00 87.12 335 ASP A O 1
ATOM 2477 N N . VAL A 1 336 ? -8.350 6.621 7.496 1.00 88.81 336 VAL A N 1
ATOM 2478 C CA . VAL A 1 336 ? -7.471 7.807 7.514 1.00 88.81 336 VAL A CA 1
ATOM 2479 C C . VAL A 1 336 ? -8.253 9.102 7.304 1.00 88.81 336 VAL A C 1
ATOM 2481 O O . VAL A 1 336 ? -8.050 10.070 8.032 1.00 88.81 336 VAL A O 1
ATOM 2484 N N . GLN A 1 337 ? -9.183 9.133 6.349 1.00 85.88 337 GLN A N 1
ATOM 2485 C CA . GLN A 1 337 ? -9.933 10.354 6.045 1.00 85.88 337 GLN A CA 1
ATOM 2486 C C . GLN A 1 337 ? -10.983 10.702 7.080 1.00 85.88 337 GLN A C 1
ATOM 2488 O O . GLN A 1 337 ? -11.171 11.872 7.416 1.00 85.88 337 GLN A O 1
ATOM 2493 N N . ALA A 1 338 ? -11.668 9.692 7.605 1.00 86.50 338 ALA A N 1
ATOM 2494 C CA . ALA A 1 338 ? -12.629 9.910 8.667 1.00 86.50 338 ALA A CA 1
ATOM 2495 C C . ALA A 1 338 ? -11.921 10.410 9.935 1.00 86.50 338 ALA A C 1
ATOM 2497 O O . ALA A 1 338 ? -12.430 11.311 10.600 1.00 86.50 338 ALA A O 1
ATOM 2498 N N . LEU A 1 339 ? -10.721 9.895 10.223 1.00 89.75 339 LEU A N 1
ATOM 2499 C CA . LEU A 1 339 ? -9.863 10.392 11.298 1.00 89.75 339 LEU A CA 1
ATOM 2500 C C . LEU A 1 339 ? -9.360 11.812 11.018 1.00 89.75 339 LEU A C 1
ATOM 2502 O O . LEU A 1 339 ? -9.451 12.657 11.902 1.00 89.75 339 LEU A O 1
ATOM 2506 N N . ARG A 1 340 ? -8.929 12.117 9.787 1.00 89.88 340 ARG A N 1
ATOM 2507 C CA . ARG A 1 340 ? -8.507 13.469 9.384 1.00 89.88 340 ARG A CA 1
ATOM 2508 C C . ARG A 1 340 ? -9.623 14.491 9.576 1.00 89.88 340 ARG A C 1
ATOM 2510 O O . ARG A 1 340 ? -9.378 15.557 10.129 1.00 89.88 340 ARG A O 1
ATOM 2517 N N . ARG A 1 341 ? -10.854 14.152 9.177 1.00 87.38 341 ARG A N 1
ATOM 2518 C CA . ARG A 1 341 ? -12.031 15.006 9.386 1.00 87.38 341 ARG A CA 1
ATOM 2519 C C . ARG A 1 341 ? -12.340 15.193 10.868 1.00 87.38 341 ARG A C 1
ATOM 2521 O O . ARG A 1 341 ? -12.508 16.324 11.296 1.00 87.38 341 ARG A O 1
ATOM 2528 N N . ARG A 1 342 ? -12.349 14.114 11.659 1.00 86.50 342 ARG A N 1
ATOM 2529 C CA . ARG A 1 342 ? -12.562 14.198 13.115 1.00 86.50 342 ARG A CA 1
ATOM 2530 C C . ARG A 1 342 ? -11.502 15.056 13.805 1.00 86.50 342 ARG A C 1
ATOM 2532 O O . ARG A 1 342 ? -11.837 15.814 14.707 1.00 86.50 342 ARG A O 1
ATOM 2539 N N . TRP A 1 343 ? -10.245 14.939 13.386 1.00 88.81 343 TRP A N 1
ATOM 2540 C CA . TRP A 1 343 ? -9.156 15.750 13.917 1.00 88.81 343 TRP A CA 1
ATOM 2541 C C . TRP A 1 343 ? -9.296 17.220 13.515 1.00 88.81 343 TRP A C 1
ATOM 2543 O O . TRP A 1 343 ? -9.160 18.098 14.359 1.00 88.81 343 TRP A O 1
ATOM 2553 N N . LEU A 1 344 ? -9.669 17.502 12.265 1.00 86.44 344 LEU A N 1
ATOM 2554 C CA . LEU A 1 344 ? -9.973 18.863 11.825 1.00 86.44 344 LEU A CA 1
ATOM 2555 C C . LEU A 1 344 ? -11.139 19.475 12.617 1.00 86.44 344 LEU A C 1
ATOM 2557 O O . LEU A 1 344 ? -11.032 20.622 13.049 1.00 86.44 344 LEU A O 1
ATOM 2561 N N . ASP A 1 345 ? -12.222 18.721 12.827 1.00 83.75 345 ASP A N 1
ATOM 2562 C CA . ASP A 1 345 ? -13.377 19.151 13.626 1.00 83.75 345 ASP A CA 1
ATOM 2563 C C . ASP A 1 345 ? -12.959 19.446 15.079 1.00 83.75 345 ASP A C 1
ATOM 2565 O O . ASP A 1 345 ? -13.401 20.431 15.672 1.00 83.75 345 ASP A O 1
ATOM 2569 N N . TRP A 1 346 ? -12.065 18.625 15.643 1.00 83.75 346 TRP A N 1
ATOM 2570 C CA . TRP A 1 346 ? -11.490 18.844 16.970 1.00 83.75 346 TRP A CA 1
ATOM 2571 C C . TRP A 1 346 ? -10.684 20.148 17.038 1.00 83.75 346 TRP A C 1
ATOM 2573 O O . TRP A 1 346 ? -10.980 20.999 17.876 1.00 83.75 346 TRP A O 1
ATOM 2583 N N . VAL A 1 347 ? -9.728 20.337 16.122 1.00 81.62 347 VAL A N 1
ATOM 2584 C CA . VAL A 1 347 ? -8.838 21.513 16.080 1.00 81.62 347 VAL A CA 1
ATOM 2585 C C . VAL A 1 347 ? -9.598 22.805 15.747 1.00 81.62 347 VAL A C 1
ATOM 2587 O O . VAL A 1 347 ? -9.226 23.869 16.230 1.00 81.62 347 VAL A O 1
ATOM 2590 N N . SER A 1 348 ? -10.675 22.735 14.957 1.00 76.06 348 SER A N 1
ATOM 2591 C CA . SER A 1 348 ? -11.415 23.923 14.489 1.00 76.06 348 SER A CA 1
ATOM 2592 C C . SER A 1 348 ? -12.530 24.397 15.434 1.00 76.06 348 SER A C 1
ATOM 2594 O O . SER A 1 348 ? -13.141 25.429 15.161 1.00 76.06 348 SER A O 1
ATOM 2596 N N . GLY A 1 349 ? -12.836 23.658 16.508 1.00 69.50 349 GLY A N 1
ATOM 2597 C CA . GLY A 1 349 ? -13.858 24.068 17.485 1.00 69.50 349 GLY A CA 1
ATOM 2598 C C . GLY A 1 349 ? -14.324 22.989 18.470 1.00 69.50 349 GLY A C 1
ATOM 2599 O O . GLY A 1 349 ? -14.909 23.310 19.503 1.00 69.50 349 GLY A O 1
ATOM 2600 N N . GLY A 1 350 ? -14.053 21.704 18.209 1.00 68.81 350 GLY A N 1
ATOM 2601 C CA . GLY A 1 350 ? -14.358 20.624 19.157 1.00 68.81 350 GLY A CA 1
ATOM 2602 C C . GLY A 1 350 ? -13.580 20.730 20.476 1.00 68.81 350 GLY A C 1
ATOM 2603 O O . GLY A 1 350 ? -14.115 20.376 21.529 1.00 68.81 350 GLY A O 1
ATOM 2604 N N . ARG A 1 351 ? -12.356 21.276 20.433 1.00 70.56 351 ARG A N 1
ATOM 2605 C CA . ARG A 1 351 ? -11.520 21.569 21.608 1.00 70.56 351 ARG A CA 1
ATOM 2606 C C . ARG A 1 351 ? -12.200 22.554 22.560 1.00 70.56 351 ARG A C 1
ATOM 2608 O O . ARG A 1 351 ? -12.286 22.276 23.757 1.00 70.56 351 ARG A O 1
ATOM 2615 N N . ASP A 1 352 ? -12.732 23.651 22.028 1.00 67.12 352 ASP A N 1
ATOM 2616 C CA . ASP A 1 352 ? -13.361 24.722 22.812 1.00 67.12 352 ASP A CA 1
ATOM 2617 C C . ASP A 1 352 ? -14.605 24.204 23.539 1.00 67.12 352 ASP A C 1
ATOM 2619 O O . ASP A 1 352 ? -14.800 24.454 24.727 1.00 67.12 352 ASP A O 1
ATOM 2623 N N . ALA A 1 353 ? -15.410 23.378 22.864 1.00 61.72 353 ALA A N 1
ATOM 2624 C CA . ALA A 1 353 ? -16.554 22.714 23.485 1.00 61.72 353 ALA A CA 1
ATOM 2625 C C . ALA A 1 353 ? -16.145 21.741 24.609 1.00 61.72 353 ALA A C 1
ATOM 2627 O O . ALA A 1 353 ? -16.942 21.471 25.510 1.00 61.72 353 ALA A O 1
ATOM 2628 N N . HIS A 1 354 ? -14.923 21.202 24.572 1.00 62.84 354 HIS A N 1
ATOM 2629 C CA . HIS A 1 354 ? -14.409 20.282 25.583 1.00 62.84 354 HIS A CA 1
ATOM 2630 C C . HIS A 1 354 ? -13.774 21.003 26.787 1.00 62.84 354 HIS A C 1
ATOM 2632 O O . HIS A 1 354 ? -14.053 20.609 27.919 1.00 62.84 354 HIS A O 1
ATOM 2638 N N . ARG A 1 355 ? -12.953 22.042 26.559 1.00 63.78 355 ARG A N 1
ATOM 2639 C CA . ARG A 1 355 ? -12.182 22.763 27.599 1.00 63.78 355 ARG A CA 1
ATOM 2640 C C . ARG A 1 355 ? -12.811 24.071 28.089 1.00 63.78 355 ARG A C 1
ATOM 2642 O O . ARG A 1 355 ? -12.492 24.488 29.193 1.00 63.78 355 ARG A O 1
ATOM 2649 N N . GLY A 1 356 ? -13.704 24.690 27.317 1.00 55.69 356 GLY A N 1
ATOM 2650 C CA . GLY A 1 356 ? -14.390 25.931 27.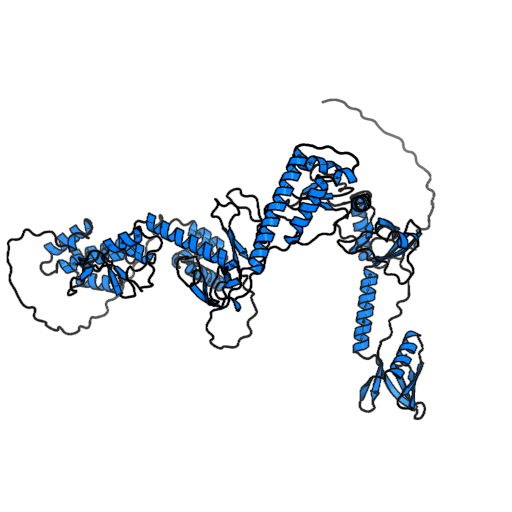693 1.00 55.69 356 GLY A CA 1
ATOM 2651 C C . GLY A 1 356 ? -13.623 27.234 27.426 1.00 55.69 356 GLY A C 1
ATOM 2652 O O . GLY A 1 356 ? -14.161 28.292 27.730 1.00 55.69 356 GLY A O 1
ATOM 2653 N N . GLU A 1 357 ? -12.425 27.191 26.834 1.00 55.12 357 GLU A N 1
ATOM 2654 C CA . GLU A 1 357 ? -11.607 28.373 26.513 1.00 55.12 357 GLU A CA 1
ATOM 2655 C C . GLU A 1 357 ? -10.970 28.234 25.122 1.00 55.12 357 GLU A C 1
ATOM 2657 O O . GLU A 1 357 ? -10.581 27.132 24.730 1.00 55.12 357 GLU A O 1
ATOM 2662 N N . ALA A 1 358 ? -10.876 29.351 24.390 1.00 48.62 358 ALA A N 1
ATOM 2663 C CA . ALA A 1 358 ? -10.378 29.414 23.018 1.00 48.62 358 ALA A CA 1
ATOM 2664 C C . ALA A 1 358 ? -9.064 30.206 22.947 1.00 48.62 358 ALA A C 1
ATOM 2666 O O . ALA A 1 358 ? -9.067 31.427 23.097 1.00 48.62 358 ALA A O 1
ATOM 2667 N N . GLU A 1 359 ? -7.960 29.535 22.626 1.00 53.94 359 GLU A N 1
ATOM 2668 C CA . GLU A 1 359 ? -6.747 30.199 22.140 1.00 53.94 359 GLU A CA 1
ATOM 2669 C C . GLU A 1 359 ? -6.587 29.917 20.645 1.00 53.94 359 GLU A C 1
ATOM 2671 O O . GLU A 1 359 ? -6.211 28.823 20.219 1.00 53.94 359 GLU A O 1
ATOM 2676 N N . LYS A 1 360 ? -6.902 30.926 19.825 1.00 57.34 360 LYS A N 1
ATOM 2677 C CA . LYS A 1 360 ? -6.601 30.918 18.391 1.00 57.34 360 LYS A CA 1
ATOM 2678 C C . LYS A 1 360 ? -5.135 31.312 18.210 1.00 57.34 360 LYS A C 1
ATOM 2680 O O . LYS A 1 360 ? -4.792 32.476 18.386 1.00 57.34 360 LYS A O 1
ATOM 2685 N N . SER A 1 361 ? -4.288 30.344 17.874 1.00 66.31 361 SER A N 1
ATOM 2686 C CA . SER A 1 361 ? -2.875 30.546 17.523 1.00 66.31 361 SER A CA 1
ATOM 2687 C C . SER A 1 361 ? -2.666 30.298 16.029 1.00 66.31 361 SER A C 1
ATOM 2689 O O . SER A 1 361 ? -3.316 29.429 15.440 1.00 66.31 361 SER A O 1
ATOM 2691 N N . GLU A 1 362 ? -1.726 31.026 15.425 1.00 72.75 362 GLU A N 1
ATOM 2692 C CA . GLU A 1 362 ? -1.307 30.859 14.027 1.00 72.75 362 GLU A CA 1
ATOM 2693 C C . GLU A 1 362 ? -0.871 29.413 13.727 1.00 72.75 362 GLU A C 1
ATOM 2695 O O . GLU A 1 362 ? -1.184 28.873 12.664 1.00 72.75 362 GLU A O 1
ATOM 2700 N N . ALA A 1 363 ? -0.241 28.735 14.695 1.00 72.12 363 ALA A N 1
ATOM 2701 C CA . ALA A 1 363 ? 0.135 27.327 14.575 1.00 72.12 363 ALA A CA 1
ATOM 2702 C C . ALA A 1 363 ? -1.092 26.411 14.389 1.00 72.12 363 ALA A C 1
ATOM 2704 O O . ALA A 1 363 ? -1.081 25.508 13.547 1.00 72.12 363 ALA A O 1
ATOM 2705 N N . PHE A 1 364 ? -2.189 26.667 15.116 1.00 74.62 364 PHE A N 1
ATOM 2706 C CA . PHE A 1 364 ? -3.434 25.900 14.979 1.00 74.62 364 PHE A CA 1
ATOM 2707 C C . PHE A 1 364 ? -4.131 26.174 13.647 1.00 74.62 364 PHE A C 1
ATOM 2709 O O . PHE A 1 364 ? -4.652 25.250 13.021 1.00 74.62 364 PHE A O 1
ATOM 2716 N N . GLU A 1 365 ? -4.117 27.422 13.177 1.00 78.62 365 GLU A N 1
ATOM 2717 C CA . GLU A 1 365 ? -4.661 27.761 11.860 1.00 78.62 365 GLU A CA 1
ATOM 2718 C C . GLU A 1 365 ? -3.861 27.105 10.727 1.00 78.62 365 GLU A C 1
ATOM 2720 O O . GLU A 1 365 ? -4.454 26.612 9.760 1.00 78.62 365 GLU A O 1
ATOM 2725 N N . GLY A 1 366 ? -2.533 27.039 10.872 1.00 78.25 366 GLY A N 1
ATOM 2726 C CA . GLY A 1 366 ? -1.637 26.303 9.983 1.00 78.25 366 GLY A CA 1
ATOM 2727 C C . GLY A 1 366 ? -1.963 24.809 9.938 1.00 78.25 366 GLY A C 1
ATOM 2728 O O . GLY A 1 366 ? -2.154 24.255 8.854 1.00 78.25 366 GLY A O 1
ATOM 2729 N N . GLN A 1 367 ? -2.132 24.171 11.101 1.00 82.06 367 GLN A N 1
ATOM 2730 C CA . GLN A 1 367 ? -2.549 22.768 11.195 1.00 82.06 367 GLN A CA 1
ATOM 2731 C C . GLN A 1 367 ? -3.927 22.533 10.553 1.00 82.06 367 GLN A C 1
ATOM 2733 O O . GLN A 1 367 ? -4.098 21.619 9.747 1.00 82.06 367 GLN A O 1
ATOM 2738 N N . ALA A 1 368 ? -4.916 23.382 10.841 1.00 82.31 368 ALA A N 1
ATOM 2739 C CA . ALA A 1 368 ? -6.250 23.261 10.256 1.00 82.31 368 ALA A CA 1
ATOM 2740 C C . ALA A 1 368 ? -6.236 23.427 8.724 1.00 82.31 368 ALA A C 1
ATOM 2742 O O . ALA A 1 368 ? -6.990 22.750 8.021 1.00 82.31 368 ALA A O 1
ATOM 2743 N N . ARG A 1 369 ? -5.373 24.302 8.189 1.00 85.00 369 ARG A N 1
ATOM 2744 C CA . ARG A 1 369 ? -5.177 24.476 6.741 1.00 85.00 369 ARG A CA 1
ATOM 2745 C C . ARG A 1 369 ? -4.588 23.220 6.099 1.00 85.00 369 ARG A C 1
ATOM 2747 O O . ARG A 1 369 ? -5.187 22.706 5.159 1.00 85.00 369 ARG A O 1
ATOM 2754 N N . ALA A 1 370 ? -3.502 22.687 6.657 1.00 81.81 370 ALA A N 1
ATOM 2755 C CA . ALA A 1 370 ? -2.857 21.461 6.183 1.00 81.81 370 ALA A CA 1
ATOM 2756 C C . ALA A 1 370 ? -3.831 20.265 6.140 1.00 81.81 370 ALA A C 1
ATOM 2758 O O . ALA A 1 370 ? -3.902 19.518 5.159 1.00 81.81 370 ALA A O 1
ATOM 2759 N N . LEU A 1 371 ? -4.672 20.124 7.171 1.00 85.12 371 LEU A N 1
ATOM 2760 C CA . LEU A 1 371 ? -5.702 19.084 7.228 1.00 85.12 371 LEU A CA 1
ATOM 2761 C C . LEU A 1 371 ? -6.799 19.271 6.169 1.00 85.12 371 LEU A C 1
ATOM 2763 O O . LEU A 1 371 ? -7.237 18.275 5.586 1.00 85.12 371 LEU A O 1
ATOM 2767 N N . ARG A 1 372 ? -7.234 20.512 5.896 1.00 84.44 372 ARG A N 1
ATOM 2768 C CA . ARG A 1 372 ? -8.207 20.814 4.828 1.00 84.44 372 ARG A CA 1
ATOM 2769 C C . ARG A 1 372 ? -7.654 20.474 3.449 1.00 84.44 372 ARG A C 1
ATOM 2771 O O . ARG A 1 372 ? -8.290 19.703 2.738 1.00 84.44 372 ARG A O 1
ATOM 2778 N N . GLU A 1 373 ? -6.447 20.932 3.127 1.00 85.06 373 GLU A N 1
ATOM 2779 C CA . GLU A 1 373 ? -5.768 20.591 1.868 1.00 85.06 373 GLU A CA 1
ATOM 2780 C C . GLU A 1 373 ? -5.584 19.071 1.730 1.00 85.06 373 GLU A C 1
ATOM 2782 O O . GLU A 1 373 ? -5.764 18.478 0.666 1.00 85.06 373 GLU A O 1
ATOM 2787 N N . GLY A 1 374 ? -5.264 18.395 2.838 1.00 79.88 374 GLY A N 1
ATOM 2788 C CA . GLY A 1 374 ? -5.210 16.943 2.897 1.00 79.88 374 GLY A CA 1
ATOM 2789 C C . GLY A 1 374 ? -6.545 16.260 2.574 1.00 79.88 374 GLY A C 1
ATOM 2790 O O . GLY A 1 374 ? -6.535 15.224 1.907 1.00 79.88 374 GLY A O 1
ATOM 2791 N N . LEU A 1 375 ? -7.671 16.783 3.066 1.00 83.56 375 LEU A N 1
ATOM 2792 C CA . LEU A 1 375 ? -9.007 16.262 2.756 1.00 83.56 375 LEU A CA 1
ATOM 2793 C C . LEU A 1 375 ? -9.374 16.523 1.293 1.00 83.56 375 LEU A C 1
ATOM 2795 O O . LEU A 1 375 ? -9.847 15.607 0.630 1.00 83.56 375 LEU A O 1
ATOM 2799 N N . GLU A 1 376 ? -9.116 17.727 0.784 1.00 83.75 376 GLU A N 1
ATOM 2800 C CA . GLU A 1 376 ? -9.406 18.114 -0.603 1.00 83.75 376 GLU A CA 1
ATOM 2801 C C . GLU A 1 376 ? -8.682 17.202 -1.602 1.00 83.75 376 GLU A C 1
ATOM 2803 O O . GLU A 1 376 ? -9.334 16.552 -2.422 1.00 83.75 376 GLU A O 1
ATOM 2808 N N . ARG A 1 377 ? -7.362 17.016 -1.441 1.00 80.81 377 ARG A N 1
ATOM 2809 C CA . ARG A 1 377 ? -6.574 16.082 -2.271 1.00 80.81 377 ARG A CA 1
ATOM 2810 C C . ARG A 1 377 ? -7.142 14.664 -2.264 1.00 80.81 377 ARG A C 1
ATOM 2812 O O . ARG A 1 377 ? -7.094 13.965 -3.270 1.00 80.81 377 ARG A O 1
ATOM 2819 N N . HIS A 1 378 ? -7.672 14.208 -1.130 1.00 78.31 378 HIS A N 1
ATOM 2820 C CA . HIS A 1 378 ? -8.283 12.887 -1.066 1.00 78.31 378 HIS A CA 1
ATOM 2821 C C . HIS A 1 378 ? -9.637 12.841 -1.766 1.00 78.31 378 HIS A C 1
ATOM 2823 O O . HIS A 1 378 ? -9.919 11.872 -2.462 1.00 78.31 378 HIS A O 1
ATOM 2829 N N . THR A 1 379 ? -10.470 13.867 -1.602 1.00 81.50 379 THR A N 1
ATOM 2830 C CA . THR A 1 379 ? -11.758 13.928 -2.300 1.00 81.50 379 THR A CA 1
ATOM 2831 C C . THR A 1 379 ? -11.585 13.969 -3.816 1.00 81.50 379 THR A C 1
ATOM 2833 O O . THR A 1 379 ? -12.381 13.368 -4.531 1.00 81.50 379 THR A O 1
ATOM 2836 N N . GLU A 1 380 ? -10.516 14.597 -4.312 1.00 84.00 380 GLU A N 1
ATOM 2837 C CA . GLU A 1 380 ? -10.140 14.544 -5.727 1.00 84.00 380 GLU A CA 1
ATOM 2838 C C . GLU A 1 380 ? -9.753 13.122 -6.160 1.00 84.00 380 GLU A C 1
ATOM 2840 O O . GLU A 1 380 ? -10.222 12.648 -7.193 1.00 84.00 380 GLU A O 1
ATOM 2845 N N . LEU A 1 381 ? -8.956 12.409 -5.354 1.00 79.06 381 LEU A N 1
ATOM 2846 C CA . LEU A 1 381 ? -8.597 11.010 -5.618 1.00 79.06 381 LEU A CA 1
ATOM 2847 C C . LEU A 1 381 ? -9.813 10.071 -5.575 1.00 79.06 381 LEU A C 1
ATOM 2849 O O . LEU A 1 381 ? -9.920 9.185 -6.419 1.00 79.06 381 LEU A O 1
ATOM 2853 N N . GLU A 1 382 ? -10.735 10.258 -4.626 1.00 80.81 382 GLU A N 1
ATOM 2854 C CA . GLU A 1 382 ? -12.012 9.530 -4.572 1.00 80.81 382 GLU A CA 1
ATOM 2855 C C . GLU A 1 382 ? -12.839 9.785 -5.826 1.00 80.81 382 GLU A C 1
ATOM 2857 O O . GLU A 1 382 ? -13.326 8.838 -6.441 1.00 80.81 382 GLU A O 1
ATOM 2862 N N . ALA A 1 383 ? -12.971 11.050 -6.231 1.00 82.56 383 ALA A N 1
ATOM 2863 C CA . ALA A 1 383 ? -13.719 11.422 -7.422 1.00 82.56 383 ALA A CA 1
ATOM 2864 C C . ALA A 1 383 ? -13.109 10.809 -8.692 1.00 82.56 383 ALA A C 1
ATOM 2866 O O . ALA A 1 383 ? -13.853 10.319 -9.541 1.00 82.56 383 ALA A O 1
ATOM 2867 N N . ASP A 1 384 ? -11.779 10.788 -8.810 1.00 81.81 384 ASP A N 1
ATOM 2868 C CA . ASP A 1 384 ? -11.065 10.163 -9.927 1.00 81.81 384 ASP A CA 1
ATOM 2869 C C . ASP A 1 384 ? -11.240 8.632 -9.940 1.00 81.81 384 ASP A C 1
ATOM 2871 O O . ASP A 1 384 ? -11.549 8.045 -10.978 1.00 81.81 384 ASP A O 1
ATOM 2875 N N . GLU A 1 385 ? -11.131 7.962 -8.790 1.00 83.50 385 GLU A N 1
ATOM 2876 C CA . GLU A 1 385 ? -11.345 6.512 -8.680 1.00 83.50 385 GLU A CA 1
ATOM 2877 C C . GLU A 1 385 ? -12.804 6.110 -8.951 1.00 83.50 385 GLU A C 1
ATOM 2879 O O . GLU A 1 385 ? -13.052 5.154 -9.693 1.00 83.50 385 GLU A O 1
ATOM 2884 N N . ASP A 1 386 ? -13.773 6.871 -8.440 1.00 83.62 386 ASP A N 1
ATOM 2885 C CA . ASP A 1 386 ? -15.197 6.698 -8.739 1.00 83.62 386 ASP A CA 1
ATOM 2886 C C . ASP A 1 386 ? -15.488 6.933 -10.220 1.00 83.62 386 ASP A C 1
ATOM 2888 O O . ASP A 1 386 ? -16.276 6.209 -10.844 1.00 83.62 386 ASP A O 1
ATOM 2892 N N . TRP A 1 387 ? -14.860 7.953 -10.802 1.00 87.56 387 TRP A N 1
ATOM 2893 C CA . TRP A 1 387 ? -14.994 8.247 -12.215 1.00 87.56 387 TRP A CA 1
ATOM 2894 C C . TRP A 1 387 ? -14.418 7.105 -13.058 1.00 87.56 387 TRP A C 1
ATOM 2896 O O . TRP A 1 387 ? -15.111 6.629 -13.962 1.00 87.56 387 TRP A O 1
ATOM 2906 N N . LYS A 1 388 ? -13.232 6.579 -12.721 1.00 84.12 388 LYS A N 1
ATOM 2907 C CA . LYS A 1 388 ? -12.634 5.405 -13.381 1.00 84.12 388 LYS A CA 1
ATOM 2908 C C . LYS A 1 388 ? -13.505 4.164 -13.224 1.00 84.12 388 LYS A C 1
ATOM 2910 O O . LYS A 1 388 ? -13.699 3.438 -14.193 1.00 84.12 388 LYS A O 1
ATOM 2915 N N . ALA A 1 389 ? -14.070 3.912 -12.045 1.00 85.88 389 ALA A N 1
ATOM 2916 C CA . ALA A 1 389 ? -14.953 2.767 -11.822 1.00 85.88 389 ALA A CA 1
ATOM 2917 C C . ALA A 1 389 ? -16.224 2.832 -12.691 1.00 85.88 389 ALA A C 1
ATOM 2919 O O . ALA A 1 389 ? -16.732 1.802 -13.145 1.00 85.88 389 ALA A O 1
ATOM 2920 N N . LYS A 1 390 ? -16.724 4.044 -12.963 1.00 86.88 390 LYS A N 1
ATOM 2921 C CA . LYS A 1 390 ? -17.900 4.276 -13.815 1.00 86.88 390 LYS A CA 1
ATOM 2922 C C . LYS A 1 390 ? -17.575 4.239 -15.313 1.00 86.88 390 LYS A C 1
ATOM 2924 O O . LYS A 1 390 ? -18.372 3.691 -16.077 1.00 86.88 390 LYS A O 1
ATOM 2929 N N . HIS A 1 391 ? -16.431 4.785 -15.729 1.00 87.69 391 HIS A N 1
ATOM 2930 C CA . HIS A 1 391 ? -16.124 5.059 -17.142 1.00 87.69 391 HIS A CA 1
ATOM 2931 C C . HIS A 1 391 ? -15.036 4.165 -17.754 1.00 87.69 391 HIS A C 1
ATOM 2933 O O . HIS A 1 391 ? -14.927 4.102 -18.981 1.00 87.69 391 HIS A O 1
ATOM 2939 N N . CYS A 1 392 ? -14.261 3.440 -16.946 1.00 89.56 392 CYS A N 1
ATOM 2940 C CA . CYS A 1 392 ? -13.129 2.640 -17.410 1.00 89.56 392 CYS A CA 1
ATOM 2941 C C . CYS A 1 392 ? -13.343 1.128 -17.232 1.00 89.56 392 CYS A C 1
ATOM 2943 O O . CYS A 1 392 ? -14.072 0.646 -16.359 1.00 89.56 392 CYS A O 1
ATOM 2945 N N . ARG A 1 393 ? -12.657 0.353 -18.074 1.00 89.31 393 ARG A N 1
ATOM 2946 C CA . ARG A 1 393 ? -12.604 -1.116 -18.027 1.00 89.31 393 ARG A CA 1
ATOM 2947 C C . ARG A 1 393 ? -11.162 -1.595 -18.135 1.00 89.31 393 ARG A C 1
ATOM 2949 O O . ARG A 1 393 ? -10.293 -0.850 -18.569 1.00 89.31 393 ARG A O 1
ATOM 2956 N N . CYS A 1 394 ? -10.893 -2.829 -17.738 1.00 88.06 394 CYS A N 1
ATOM 2957 C CA . CYS A 1 394 ? -9.570 -3.437 -17.806 1.00 88.06 394 CYS A CA 1
ATOM 2958 C C . CYS A 1 394 ? -9.442 -4.303 -19.063 1.00 88.06 394 CYS A C 1
ATOM 2960 O O . CYS A 1 394 ? -10.347 -5.070 -19.390 1.00 88.06 394 CYS A O 1
ATOM 2962 N N . CYS A 1 395 ? -8.303 -4.221 -19.752 1.00 84.75 395 CYS A N 1
ATOM 2963 C CA . CYS A 1 395 ? -7.985 -5.125 -20.855 1.00 84.75 395 CYS A CA 1
ATOM 2964 C C . CYS A 1 395 ? -7.967 -6.590 -20.361 1.00 84.75 395 CYS A C 1
ATOM 2966 O O . CYS A 1 395 ? -7.262 -6.877 -19.398 1.00 84.75 395 CYS A O 1
ATOM 2968 N N . PRO A 1 396 ? -8.652 -7.543 -21.015 1.00 84.25 396 PRO A N 1
ATOM 2969 C CA . PRO A 1 396 ? -8.660 -8.943 -20.575 1.00 84.25 396 PRO A CA 1
ATOM 2970 C C . PRO A 1 396 ? -7.289 -9.645 -20.599 1.00 84.25 396 PRO A C 1
ATOM 2972 O O . PRO A 1 396 ? -7.069 -10.577 -19.829 1.00 84.25 396 PRO A O 1
ATOM 2975 N N . SER A 1 397 ? -6.368 -9.213 -21.471 1.00 76.62 397 SER A N 1
ATOM 2976 C CA . SER A 1 397 ? -5.041 -9.835 -21.604 1.00 76.62 397 SER A CA 1
ATOM 2977 C C . SER A 1 397 ? -4.011 -9.274 -20.629 1.00 76.62 397 SER A C 1
ATOM 2979 O O . SER A 1 397 ? -3.315 -10.039 -19.974 1.00 76.62 397 SER A O 1
ATOM 2981 N N . CYS A 1 398 ? -3.886 -7.947 -20.529 1.00 75.38 398 CYS A N 1
ATOM 2982 C CA . CYS A 1 398 ? -2.843 -7.308 -19.714 1.00 75.38 398 CYS A CA 1
ATOM 2983 C C . CYS A 1 398 ? -3.382 -6.516 -18.522 1.00 75.38 398 CYS A C 1
ATOM 2985 O O . CYS A 1 398 ? -2.608 -5.886 -17.803 1.00 75.38 398 CYS A O 1
ATOM 2987 N N . SER A 1 399 ? -4.704 -6.507 -18.327 1.00 76.50 399 SER A N 1
ATOM 2988 C CA . SER A 1 399 ? -5.381 -5.859 -17.206 1.00 76.50 399 SER A CA 1
ATOM 2989 C C . SER A 1 399 ? -5.227 -4.337 -17.088 1.00 76.50 399 SER A C 1
ATOM 2991 O O . SER A 1 399 ? -5.714 -3.736 -16.131 1.00 76.50 399 SER A O 1
ATOM 2993 N N . ARG A 1 400 ? -4.620 -3.687 -18.084 1.00 79.31 400 ARG A N 1
ATOM 2994 C CA . ARG A 1 400 ? -4.487 -2.230 -18.151 1.00 79.31 400 ARG A CA 1
ATOM 2995 C C . ARG A 1 400 ? -5.858 -1.551 -18.157 1.00 79.31 400 ARG A C 1
ATOM 2997 O O . ARG A 1 400 ? -6.745 -1.980 -18.895 1.00 79.31 400 ARG A O 1
ATOM 3004 N N . THR A 1 401 ? -6.008 -0.475 -17.386 1.00 84.25 401 THR A N 1
ATOM 3005 C CA . THR A 1 401 ? -7.199 0.383 -17.416 1.00 84.25 401 THR A CA 1
ATOM 3006 C C . THR A 1 401 ? -7.286 1.123 -18.750 1.00 84.25 401 THR A C 1
ATOM 3008 O O . THR A 1 401 ? -6.350 1.810 -19.151 1.00 84.25 401 THR A O 1
ATOM 3011 N N . VAL A 1 402 ? -8.416 0.979 -19.430 1.00 84.94 402 VAL A N 1
ATOM 3012 C CA . VAL A 1 402 ? -8.741 1.606 -20.710 1.00 84.94 402 VAL A CA 1
ATOM 3013 C C . VAL A 1 402 ? -10.016 2.422 -20.522 1.00 84.94 402 VAL A C 1
ATOM 3015 O O . VAL A 1 402 ? -10.954 1.967 -19.864 1.00 84.94 402 VAL A O 1
ATOM 3018 N N . GLN A 1 403 ? -10.049 3.618 -21.104 1.00 87.19 403 GLN A N 1
ATOM 3019 C CA . GLN A 1 403 ? -11.234 4.464 -21.208 1.00 87.19 403 GLN A CA 1
ATOM 3020 C C . GLN A 1 403 ? -11.791 4.375 -22.633 1.00 87.19 403 GLN A C 1
ATOM 3022 O O . GLN A 1 403 ? -11.029 4.411 -23.597 1.00 87.19 403 GLN A O 1
ATOM 3027 N N . LYS A 1 404 ? -13.117 4.309 -22.783 1.00 84.75 404 LYS A N 1
ATOM 3028 C CA . LYS A 1 404 ? -13.776 4.458 -24.087 1.00 84.75 404 LYS A CA 1
ATOM 3029 C C . LYS A 1 404 ? -14.119 5.932 -24.303 1.00 84.75 404 LYS A C 1
ATOM 3031 O O . LYS A 1 404 ? -14.969 6.463 -23.594 1.00 84.75 404 LYS A O 1
ATOM 3036 N N . LEU A 1 405 ? -13.456 6.584 -25.261 1.00 79.19 405 LEU A N 1
ATOM 3037 C CA . LEU A 1 405 ? -13.718 7.988 -25.608 1.00 79.19 405 LEU A CA 1
ATOM 3038 C C . LEU A 1 405 ? -14.976 8.127 -26.479 1.00 79.19 405 LEU A C 1
ATOM 3040 O O . LEU A 1 405 ? -15.820 8.974 -26.213 1.00 79.19 405 LEU A O 1
ATOM 3044 N N . SER A 1 406 ? -15.121 7.278 -27.501 1.00 74.19 406 SER A N 1
ATOM 3045 C CA . SER A 1 406 ? -16.315 7.155 -28.353 1.00 74.19 406 SER A CA 1
ATOM 3046 C C . SER A 1 406 ? -16.185 5.930 -29.279 1.00 74.19 406 SER A C 1
ATOM 3048 O O . SER A 1 406 ? -15.145 5.274 -29.287 1.00 74.19 406 SER A O 1
ATOM 3050 N N . GLY A 1 407 ? -17.230 5.591 -30.04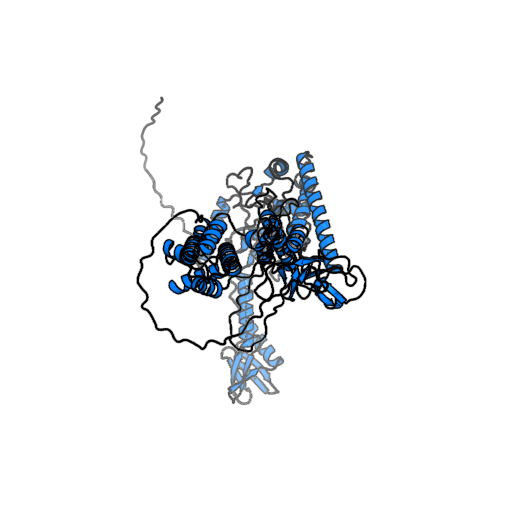4 1.00 81.00 407 GLY A N 1
ATOM 3051 C CA . GLY A 1 407 ? -17.143 4.607 -31.134 1.00 81.00 407 GLY A CA 1
ATOM 3052 C C . GLY A 1 407 ? -17.577 3.170 -30.806 1.00 81.00 407 GLY A C 1
ATOM 3053 O O . GLY A 1 407 ? -18.368 2.916 -29.889 1.00 81.00 407 GLY A O 1
ATOM 3054 N N . CYS A 1 408 ? -17.094 2.232 -31.628 1.00 79.81 408 CYS A N 1
ATOM 3055 C CA . CYS A 1 408 ? -17.467 0.813 -31.616 1.00 79.81 408 CYS A CA 1
ATOM 3056 C C . CYS A 1 408 ? -17.032 0.095 -30.323 1.00 79.81 408 CYS A C 1
ATOM 3058 O O . CYS A 1 408 ? -16.218 0.593 -29.551 1.00 79.81 408 CYS A O 1
ATOM 3060 N N . ASP A 1 409 ? -17.599 -1.084 -30.068 1.00 87.50 409 ASP A N 1
ATOM 3061 C CA . ASP A 1 409 ? -17.208 -1.948 -28.949 1.00 87.50 409 ASP A CA 1
ATOM 3062 C C . ASP A 1 409 ? -15.898 -2.710 -29.191 1.00 87.50 409 ASP A C 1
ATOM 3064 O O . ASP A 1 409 ? -15.313 -3.208 -28.234 1.00 87.50 409 ASP A O 1
ATOM 3068 N N . ALA A 1 410 ? -15.413 -2.782 -30.431 1.00 86.00 410 ALA A N 1
ATOM 3069 C CA . ALA A 1 410 ? -14.109 -3.357 -30.744 1.00 86.00 410 ALA A CA 1
ATOM 3070 C C . ALA A 1 410 ? -12.985 -2.366 -30.389 1.00 86.00 410 ALA A C 1
ATOM 3072 O O . ALA A 1 410 ? -12.857 -1.318 -31.017 1.00 86.00 410 ALA A O 1
ATOM 3073 N N . MET A 1 411 ? -12.179 -2.712 -29.384 1.00 85.75 411 MET A N 1
ATOM 3074 C CA . MET A 1 411 ? -11.075 -1.899 -28.865 1.00 85.75 411 MET A CA 1
ATOM 3075 C C . MET A 1 411 ? -9.737 -2.608 -29.085 1.00 85.75 411 MET A C 1
ATOM 3077 O O . MET A 1 411 ? -9.675 -3.836 -29.044 1.00 85.75 411 MET A O 1
ATOM 3081 N N . VAL A 1 412 ? -8.653 -1.845 -29.235 1.00 86.12 412 VAL A N 1
ATOM 3082 C CA . VAL A 1 412 ? -7.278 -2.365 -29.249 1.00 86.12 412 VAL A CA 1
ATOM 3083 C C . VAL A 1 412 ? -6.535 -1.812 -28.036 1.00 86.12 412 VAL A C 1
ATOM 3085 O O . VAL A 1 412 ? -6.543 -0.614 -27.768 1.00 86.12 412 VAL A O 1
ATOM 3088 N N . CYS A 1 413 ? -5.915 -2.679 -27.235 1.00 84.12 413 CYS A N 1
ATOM 3089 C CA . CYS A 1 413 ? -5.210 -2.230 -26.037 1.00 84.12 413 CYS A CA 1
ATOM 3090 C C . CYS A 1 413 ? -3.949 -1.429 -26.402 1.00 84.12 413 CYS A C 1
ATOM 3092 O O . CYS A 1 413 ? -2.956 -2.015 -26.830 1.00 84.12 413 CYS A O 1
ATOM 3094 N N . GLY A 1 414 ? -3.971 -0.118 -26.149 1.00 76.44 414 GLY A N 1
ATOM 3095 C CA . GLY A 1 414 ? -2.851 0.792 -26.422 1.00 76.44 414 GLY A CA 1
ATOM 3096 C C . GLY A 1 414 ? -2.944 1.542 -27.750 1.00 76.44 414 GLY A C 1
ATOM 3097 O O . GLY A 1 414 ? -2.020 2.271 -28.073 1.00 76.44 414 GLY A O 1
ATOM 3098 N N . ALA A 1 415 ? -4.032 1.394 -28.507 1.00 77.88 415 ALA A N 1
ATOM 3099 C CA . ALA A 1 415 ? -4.227 2.139 -29.746 1.00 77.88 415 ALA A CA 1
ATOM 3100 C C . ALA A 1 415 ? -5.707 2.459 -29.969 1.00 77.88 415 ALA A C 1
ATOM 3102 O O . ALA A 1 415 ? -6.585 1.644 -29.670 1.00 77.88 415 ALA A O 1
ATOM 3103 N N . ASP A 1 416 ? -5.984 3.626 -30.544 1.00 70.94 416 ASP A N 1
ATOM 3104 C CA . ASP A 1 416 ? -7.318 3.939 -31.048 1.00 70.94 416 ASP A CA 1
ATOM 3105 C C . ASP A 1 416 ? -7.637 3.071 -32.272 1.00 70.94 416 ASP A C 1
ATOM 3107 O O . ASP A 1 416 ? -6.788 2.852 -33.138 1.00 70.94 416 ASP A O 1
ATOM 3111 N N . ALA A 1 417 ? -8.890 2.619 -32.393 1.00 57.25 417 ALA A N 1
ATOM 3112 C CA . ALA A 1 417 ? -9.342 1.771 -33.504 1.00 57.25 417 ALA A CA 1
ATOM 3113 C C . ALA A 1 417 ? -9.177 2.421 -34.897 1.00 57.25 417 ALA A C 1
ATOM 3115 O O . ALA A 1 417 ? -9.227 1.727 -35.911 1.00 57.25 417 ALA A O 1
ATOM 3116 N N . HIS A 1 418 ? -8.971 3.741 -34.949 1.00 52.94 418 HIS A N 1
ATOM 3117 C CA . HIS A 1 418 ? -8.764 4.518 -36.174 1.00 52.94 418 HIS A CA 1
ATOM 3118 C C . HIS A 1 418 ? -7.342 5.094 -36.320 1.00 52.94 418 HIS A C 1
ATOM 3120 O O . HIS A 1 418 ? -7.088 5.816 -37.280 1.00 52.94 418 HIS A O 1
ATOM 3126 N N . GLY A 1 419 ? -6.408 4.732 -35.429 1.00 54.97 419 GLY A N 1
ATOM 3127 C CA . GLY A 1 419 ? -5.023 5.213 -35.441 1.00 54.97 419 GLY A CA 1
ATOM 3128 C C . GLY A 1 419 ? -4.872 6.673 -34.987 1.00 54.97 419 GLY A C 1
ATOM 3129 O O . GLY A 1 419 ? -5.771 7.491 -35.161 1.00 54.97 419 GLY A O 1
ATOM 3130 N N . GLY A 1 420 ? -3.721 6.999 -34.388 1.00 55.91 420 GLY A N 1
ATOM 3131 C CA . GLY A 1 420 ? -3.360 8.373 -34.001 1.00 55.91 420 GLY A CA 1
ATOM 3132 C C . GLY A 1 420 ? -2.993 8.578 -32.528 1.00 55.91 420 GLY A C 1
ATOM 3133 O O . GLY A 1 420 ? -2.402 9.604 -32.203 1.00 55.91 420 GLY A O 1
ATOM 3134 N N . ASN A 1 421 ? -3.275 7.611 -31.650 1.00 58.66 421 ASN A N 1
ATOM 3135 C CA . ASN A 1 421 ? -2.917 7.675 -30.231 1.00 58.66 421 ASN A CA 1
ATOM 3136 C C . ASN A 1 421 ? -2.304 6.342 -29.774 1.00 58.66 421 ASN A C 1
ATOM 3138 O O . ASN A 1 421 ? -3.005 5.454 -29.287 1.00 58.66 421 ASN A O 1
ATOM 3142 N N . ASP A 1 422 ? -0.994 6.195 -29.981 1.00 62.28 422 ASP A N 1
ATOM 3143 C CA . ASP A 1 422 ? -0.239 5.012 -29.566 1.00 62.28 422 ASP A CA 1
ATOM 3144 C C . ASP A 1 422 ? 0.211 5.174 -28.115 1.00 62.28 422 ASP A C 1
ATOM 3146 O O . ASP A 1 422 ? 1.174 5.873 -27.791 1.00 62.28 422 ASP A O 1
ATOM 3150 N N . GLN A 1 423 ? -0.513 4.512 -27.223 1.00 67.81 423 GLN A N 1
ATOM 3151 C CA . GLN A 1 423 ? -0.154 4.396 -25.821 1.00 67.81 423 GLN A CA 1
ATOM 3152 C C . GLN A 1 423 ? 0.499 3.041 -25.553 1.00 67.81 423 GLN A C 1
ATOM 3154 O O . GLN A 1 423 ? 0.232 2.061 -26.249 1.00 67.81 423 GLN A O 1
ATOM 3159 N N . PRO A 1 424 ? 1.325 2.923 -24.501 1.00 64.62 424 PRO A N 1
ATOM 3160 C CA . PRO A 1 424 ? 1.828 1.618 -24.108 1.00 64.62 424 PRO A CA 1
ATOM 3161 C C . PRO A 1 424 ? 0.643 0.668 -23.860 1.00 64.62 424 PRO A C 1
ATOM 3163 O O . PRO A 1 424 ? -0.293 0.983 -23.137 1.00 64.62 424 PRO A O 1
ATOM 3166 N N . GLY A 1 425 ? 0.635 -0.502 -24.482 1.00 71.38 425 GLY A N 1
ATOM 3167 C CA . GLY A 1 425 ? -0.458 -1.466 -24.391 1.00 71.38 425 GLY A CA 1
ATOM 3168 C C . GLY A 1 425 ? -0.025 -2.801 -24.972 1.00 71.38 425 GLY A C 1
ATOM 3169 O O . GLY A 1 425 ? 1.043 -2.902 -25.569 1.00 71.38 425 GLY A O 1
ATOM 3170 N N . CYS A 1 426 ? -0.814 -3.854 -24.761 1.00 76.50 426 CYS A N 1
ATOM 3171 C CA . CYS A 1 426 ? -0.446 -5.180 -25.269 1.00 76.50 426 CYS A CA 1
ATOM 3172 C C . CYS A 1 426 ? -0.791 -5.384 -26.753 1.00 76.50 426 CYS A C 1
ATOM 3174 O O . CYS A 1 426 ? -0.498 -6.445 -27.295 1.00 76.50 426 CYS A O 1
ATOM 3176 N N . GLY A 1 427 ? -1.455 -4.417 -27.396 1.00 82.06 427 GLY A N 1
ATOM 3177 C CA . GLY A 1 427 ? -1.883 -4.498 -28.794 1.00 82.06 427 GLY A CA 1
ATOM 3178 C C . GLY A 1 427 ? -3.009 -5.503 -29.060 1.00 82.06 427 GLY A C 1
ATOM 3179 O O . GLY A 1 427 ? -3.449 -5.636 -30.197 1.00 82.06 427 GLY A O 1
ATOM 3180 N N . GLN A 1 428 ? -3.500 -6.215 -28.039 1.00 81.56 428 GLN A N 1
ATOM 3181 C CA . GLN A 1 428 ? -4.577 -7.191 -28.201 1.00 81.56 428 GLN A CA 1
ATOM 3182 C C . GLN A 1 428 ? -5.918 -6.501 -28.439 1.00 81.56 428 GLN A C 1
ATOM 3184 O O . GLN A 1 428 ? -6.261 -5.520 -27.769 1.00 81.56 428 GLN A O 1
ATOM 3189 N N . SER A 1 429 ? -6.682 -7.052 -29.379 1.00 86.06 429 SER A N 1
ATOM 3190 C CA . SER A 1 429 ? -8.049 -6.622 -29.665 1.00 86.06 429 SER A CA 1
ATOM 3191 C C . SER A 1 429 ? -9.022 -7.277 -28.686 1.00 86.06 429 SER A C 1
ATOM 3193 O O . SER A 1 429 ? -8.910 -8.467 -28.398 1.00 86.06 429 SER A O 1
ATOM 3195 N N . PHE A 1 430 ? -9.983 -6.520 -28.165 1.00 88.12 430 PHE A N 1
ATOM 3196 C CA . PHE A 1 430 ? -10.992 -7.030 -27.239 1.00 88.12 430 PHE A CA 1
ATOM 3197 C C . PHE A 1 430 ? -12.312 -6.263 -27.365 1.00 88.12 430 PHE A C 1
ATOM 3199 O O . PHE A 1 430 ? -12.348 -5.138 -27.858 1.00 88.12 430 PHE A O 1
ATOM 3206 N N . SER A 1 431 ? -13.406 -6.868 -26.898 1.00 89.12 431 SER A N 1
ATOM 3207 C CA . SER A 1 431 ? -14.703 -6.190 -26.819 1.00 89.12 431 SER A CA 1
ATOM 3208 C C . SER A 1 431 ? -14.844 -5.424 -25.503 1.00 89.12 431 SER A C 1
ATOM 3210 O O . SER A 1 431 ? -14.654 -5.979 -24.416 1.00 89.12 431 SER A O 1
ATOM 3212 N N . TRP A 1 432 ? -15.202 -4.144 -25.596 1.00 88.69 432 TRP A N 1
ATOM 3213 C CA . TRP A 1 432 ? -15.418 -3.260 -24.455 1.00 88.69 432 TRP A CA 1
ATOM 3214 C C . TRP A 1 432 ? -16.534 -3.765 -23.536 1.00 88.69 432 TRP A C 1
ATOM 3216 O O . TRP A 1 432 ? -16.367 -3.790 -22.317 1.00 88.69 432 TRP A O 1
ATOM 3226 N N . SER A 1 433 ? -17.671 -4.192 -24.090 1.00 88.69 433 SER A N 1
ATOM 3227 C CA . SER A 1 433 ? -18.835 -4.612 -23.298 1.00 88.69 433 SER A CA 1
ATOM 3228 C C . SER A 1 433 ? -18.550 -5.846 -22.439 1.00 88.69 433 SER A C 1
ATOM 3230 O O . SER A 1 433 ? -18.993 -5.895 -21.285 1.00 88.69 433 SER A O 1
ATOM 3232 N N . SER A 1 434 ? -17.746 -6.786 -22.945 1.00 87.44 434 SER A N 1
ATOM 3233 C CA . SER A 1 434 ? -17.333 -7.998 -22.226 1.00 87.44 434 SER A CA 1
ATOM 3234 C C . SER A 1 434 ? -16.092 -7.817 -21.343 1.00 87.44 434 SER A C 1
ATOM 3236 O O . SER A 1 434 ? -15.748 -8.726 -20.591 1.00 87.44 434 SER A O 1
ATOM 3238 N N . ALA A 1 435 ? -15.397 -6.679 -21.423 1.00 88.50 435 ALA A N 1
ATOM 3239 C CA . ALA A 1 435 ? -14.190 -6.437 -20.637 1.00 88.50 435 ALA A CA 1
ATOM 3240 C C . ALA A 1 435 ? -14.509 -6.222 -19.141 1.00 88.50 435 ALA A C 1
ATOM 3242 O O . ALA A 1 435 ? -15.504 -5.554 -18.824 1.00 88.50 435 ALA A O 1
ATOM 3243 N N . PRO A 1 436 ? -13.676 -6.724 -18.206 1.00 87.12 436 PRO A N 1
ATOM 3244 C CA . PRO A 1 436 ? -13.860 -6.498 -16.773 1.00 87.12 436 PRO A CA 1
ATOM 3245 C C . PRO A 1 436 ? -13.947 -5.008 -16.429 1.00 87.12 436 PRO A C 1
ATOM 3247 O O . PRO A 1 436 ? -13.169 -4.201 -16.932 1.00 87.12 436 PRO A O 1
ATOM 3250 N N . ARG A 1 437 ? -14.882 -4.621 -15.557 1.00 88.75 437 ARG A N 1
ATOM 3251 C CA . ARG A 1 437 ? -14.953 -3.240 -15.055 1.00 88.75 437 ARG A CA 1
ATOM 3252 C C . ARG A 1 437 ? -13.782 -2.929 -14.129 1.00 88.75 437 ARG A C 1
ATOM 3254 O O . ARG A 1 437 ? -13.359 -3.795 -13.362 1.00 88.75 437 ARG A O 1
ATOM 3261 N N . TYR A 1 438 ? -13.306 -1.686 -14.182 1.00 84.50 438 TYR A N 1
ATOM 3262 C CA . TYR A 1 438 ? -12.340 -1.191 -13.209 1.00 84.50 438 TYR A CA 1
ATOM 3263 C C . TYR A 1 438 ? -12.950 -1.225 -11.799 1.00 84.50 438 TYR A C 1
ATOM 3265 O O . TYR A 1 438 ? -14.117 -0.876 -11.616 1.00 84.50 438 TYR A O 1
ATOM 3273 N N . LYS A 1 439 ? -12.167 -1.657 -10.807 1.00 78.56 439 LYS A N 1
ATOM 3274 C CA . LYS A 1 439 ? -12.543 -1.616 -9.389 1.00 78.56 439 LYS A CA 1
ATOM 3275 C C . LYS A 1 439 ? -11.718 -0.532 -8.703 1.00 78.56 439 LYS A C 1
ATOM 3277 O O . LYS A 1 439 ? -10.490 -0.613 -8.745 1.00 78.56 439 LYS A O 1
ATOM 3282 N N . ALA A 1 440 ? -12.402 0.442 -8.102 1.00 76.44 440 ALA A N 1
ATOM 3283 C CA . ALA A 1 440 ? -11.774 1.503 -7.322 1.00 76.44 440 ALA A CA 1
ATOM 3284 C C . ALA A 1 440 ? -10.891 0.902 -6.224 1.00 76.44 440 ALA A C 1
ATOM 3286 O O . ALA A 1 440 ? -11.260 -0.090 -5.591 1.00 76.44 440 ALA A O 1
ATOM 3287 N N . LYS A 1 441 ? -9.706 1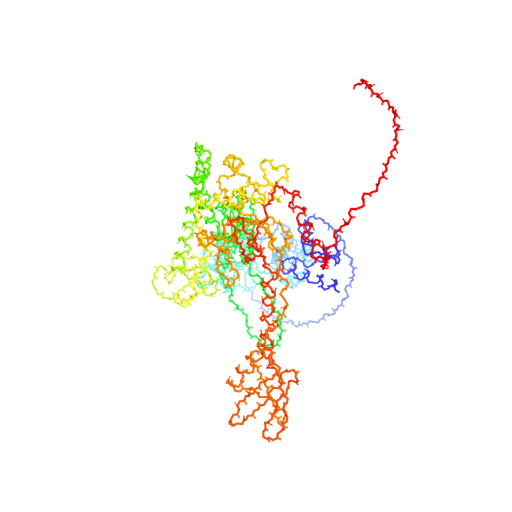.482 -6.029 1.00 67.62 441 LYS A N 1
ATOM 3288 C CA . LYS A 1 441 ? -8.736 1.015 -5.021 1.00 67.62 441 LYS A CA 1
ATOM 3289 C C . LYS A 1 441 ? -8.811 1.790 -3.707 1.00 67.62 441 LYS A C 1
ATOM 3291 O O . LYS A 1 441 ? -8.090 1.469 -2.764 1.00 67.62 441 LYS A O 1
ATOM 3296 N N . LEU A 1 442 ? -9.648 2.819 -3.665 1.00 67.69 442 LEU A N 1
ATOM 3297 C CA . LEU A 1 442 ? -9.812 3.726 -2.545 1.00 67.69 442 LEU A CA 1
ATOM 3298 C C . LEU A 1 442 ? -11.232 3.551 -1.999 1.00 67.69 442 LEU A C 1
ATOM 3300 O O . LEU A 1 442 ? -12.202 3.814 -2.701 1.00 67.69 442 LEU A O 1
ATOM 3304 N N . GLU A 1 443 ? -11.355 3.084 -0.762 1.00 63.59 443 GLU A N 1
ATOM 3305 C CA . GLU A 1 443 ? -12.639 2.977 -0.069 1.00 63.59 443 GLU A CA 1
ATOM 3306 C C . GLU A 1 443 ? -12.554 3.829 1.193 1.00 63.59 443 GLU A C 1
ATOM 3308 O O . GLU A 1 443 ? -11.676 3.590 2.018 1.00 63.59 443 GLU A O 1
ATOM 3313 N N . SER A 1 444 ? -13.434 4.819 1.366 1.00 66.81 444 SER A N 1
ATOM 3314 C CA . SER A 1 444 ? -13.546 5.551 2.629 1.00 66.81 444 SER A CA 1
ATOM 3315 C C . SER A 1 444 ? -14.735 5.058 3.438 1.00 66.81 444 SER A C 1
ATOM 3317 O O . SER A 1 444 ? -15.865 4.935 2.953 1.00 66.81 444 SER A O 1
ATOM 3319 N N . ARG A 1 445 ? -14.487 4.768 4.718 1.00 70.88 445 ARG A N 1
ATOM 3320 C CA . ARG A 1 445 ? -15.541 4.384 5.654 1.00 70.88 445 ARG A CA 1
ATOM 3321 C C . ARG A 1 445 ? -15.984 5.602 6.450 1.00 70.88 445 ARG A C 1
ATOM 3323 O O . ARG A 1 445 ? -15.175 6.352 6.988 1.00 70.88 445 ARG A O 1
ATOM 3330 N N . LYS A 1 446 ? -17.297 5.781 6.595 1.00 71.44 446 LYS A N 1
ATOM 3331 C CA . LYS A 1 446 ? -17.832 6.763 7.543 1.00 71.44 446 LYS A CA 1
ATOM 3332 C C . LYS A 1 446 ? -17.647 6.232 8.964 1.00 71.44 446 LYS A C 1
ATOM 3334 O O . LYS A 1 446 ? -18.259 5.227 9.328 1.00 71.44 446 LYS A O 1
ATOM 3339 N N . LEU A 1 447 ? -16.834 6.918 9.764 1.00 68.88 447 LEU A N 1
ATOM 3340 C CA . LEU A 1 447 ? -16.834 6.738 11.215 1.00 68.88 447 LEU A CA 1
ATOM 3341 C C . LEU A 1 447 ? -18.040 7.482 11.815 1.00 68.88 447 LEU A C 1
ATOM 3343 O O . LEU A 1 447 ? -18.428 8.534 11.296 1.00 68.88 447 LEU A O 1
ATOM 3347 N N . PRO A 1 448 ? -18.657 6.964 12.886 1.00 68.44 448 PRO A N 1
ATOM 3348 C CA . PRO A 1 448 ? -19.758 7.656 13.533 1.00 68.44 448 PRO A CA 1
ATOM 3349 C C . PRO A 1 448 ? -19.275 8.935 14.202 1.00 68.44 448 PRO A C 1
ATOM 3351 O O . PRO A 1 448 ? -18.151 9.027 14.701 1.00 68.44 448 PRO A O 1
ATOM 3354 N N . LYS A 1 449 ? -20.161 9.926 14.202 1.00 66.44 449 LYS A N 1
ATOM 3355 C CA . LYS A 1 449 ? -19.934 11.204 14.865 1.00 66.44 449 LYS A CA 1
ATOM 3356 C C . LYS A 1 449 ? -20.038 10.987 16.372 1.00 66.44 449 LYS A C 1
ATOM 3358 O O . LYS A 1 449 ? -21.010 10.395 16.822 1.00 66.44 449 LYS A O 1
ATOM 3363 N N . ILE A 1 450 ? -19.040 11.456 17.114 1.00 68.06 450 ILE A N 1
ATOM 3364 C CA . ILE A 1 450 ? -19.077 11.526 18.577 1.00 68.06 450 ILE A CA 1
ATOM 3365 C C . ILE A 1 450 ? -19.388 12.979 18.918 1.00 68.06 450 ILE A C 1
ATOM 3367 O O . ILE A 1 450 ? -18.700 13.877 18.424 1.00 68.06 450 ILE A O 1
ATOM 3371 N N . THR A 1 451 ? -20.429 13.225 19.705 1.00 69.38 451 THR A N 1
ATOM 3372 C CA . THR A 1 451 ? -20.765 14.590 20.138 1.00 69.38 451 THR A CA 1
ATOM 3373 C C . THR A 1 451 ? -19.788 15.080 21.215 1.00 69.38 451 THR A C 1
ATOM 3375 O O . THR A 1 451 ? -19.126 14.288 21.887 1.00 69.38 451 THR A O 1
ATOM 3378 N N . ALA A 1 452 ? -19.677 16.398 21.416 1.00 66.50 452 ALA A N 1
ATOM 3379 C CA . ALA A 1 452 ? -18.793 16.960 22.446 1.00 66.50 452 ALA A CA 1
ATOM 3380 C C . ALA A 1 452 ? -19.207 16.555 23.877 1.00 66.50 452 ALA A C 1
ATOM 3382 O O . ALA A 1 452 ? -18.367 16.441 24.770 1.00 66.50 452 ALA A O 1
ATOM 3383 N N . GLU A 1 453 ? -20.501 16.327 24.108 1.00 63.97 453 GLU A N 1
ATOM 3384 C CA . GLU A 1 453 ? -21.026 15.818 25.380 1.00 63.97 453 GLU A CA 1
ATOM 3385 C C . GLU A 1 453 ? -20.638 14.354 25.598 1.00 63.97 453 GLU A C 1
ATOM 3387 O O . GLU A 1 453 ? -20.082 14.023 26.644 1.00 63.97 453 GLU A O 1
ATOM 3392 N N . GLU A 1 454 ? -20.808 13.504 24.582 1.00 67.06 454 GLU A N 1
ATOM 3393 C CA . GLU A 1 454 ? -20.349 12.110 24.618 1.00 67.06 454 GLU A CA 1
ATOM 3394 C C . GLU A 1 454 ? -18.835 12.020 24.846 1.00 67.06 454 GLU A C 1
ATOM 3396 O O . GLU A 1 454 ? -18.383 11.234 25.674 1.00 67.06 454 GLU A O 1
ATOM 3401 N N . ALA A 1 455 ? -18.038 12.851 24.169 1.00 69.94 455 ALA A N 1
ATOM 3402 C CA . ALA A 1 455 ? -16.588 12.915 24.353 1.00 69.94 455 ALA A CA 1
ATOM 3403 C C . ALA A 1 455 ? -16.195 13.283 25.798 1.00 69.94 455 ALA A C 1
ATOM 3405 O O . ALA A 1 455 ? -15.302 12.662 26.379 1.00 69.94 455 ALA A O 1
ATOM 3406 N N . ARG A 1 456 ? -16.885 14.262 26.404 1.00 68.00 456 ARG A N 1
ATOM 3407 C CA . ARG A 1 456 ? -16.663 14.665 27.804 1.00 68.00 456 ARG A CA 1
ATOM 3408 C C . ARG A 1 456 ? -17.032 13.558 28.788 1.00 68.00 456 ARG A C 1
ATOM 3410 O O . ARG A 1 456 ? -16.261 13.295 29.707 1.00 68.00 456 ARG A O 1
ATOM 3417 N N . CYS A 1 457 ? -18.170 12.894 28.594 1.00 65.88 457 CYS A N 1
ATOM 3418 C CA . CYS A 1 457 ? -18.594 11.789 29.456 1.00 65.88 457 CYS A CA 1
ATOM 3419 C C . CYS A 1 457 ? -17.664 10.572 29.350 1.00 65.88 457 CYS A C 1
ATOM 3421 O O . CYS A 1 457 ? -17.367 9.942 30.361 1.00 65.88 457 CYS A O 1
ATOM 3423 N N . ARG A 1 458 ? -17.176 10.258 28.145 1.00 71.69 458 ARG A N 1
ATOM 3424 C CA . ARG A 1 458 ? -16.336 9.077 27.895 1.00 71.69 458 ARG A CA 1
ATOM 3425 C C . ARG A 1 458 ? -14.910 9.273 28.418 1.00 71.69 458 ARG A C 1
ATOM 3427 O O . ARG A 1 458 ? -14.369 8.381 29.065 1.00 71.69 458 ARG A O 1
ATOM 3434 N N . GLY A 1 459 ? -14.337 10.465 28.237 1.00 69.62 459 GLY A N 1
ATOM 3435 C CA . GLY A 1 459 ? -12.953 10.746 28.626 1.00 69.62 459 GLY A CA 1
ATOM 3436 C C . GLY A 1 459 ? -12.709 10.995 30.118 1.00 69.62 459 GLY A C 1
ATOM 3437 O O . GLY A 1 459 ? -11.596 10.761 30.564 1.00 69.62 459 GLY A O 1
ATOM 3438 N N . ARG A 1 460 ? -13.700 11.456 30.899 1.00 69.56 460 ARG A N 1
ATOM 3439 C CA . ARG A 1 460 ? -13.473 12.023 32.251 1.00 69.56 460 ARG A CA 1
ATOM 3440 C C . ARG A 1 460 ? -12.690 11.116 33.215 1.00 69.56 460 ARG A C 1
ATOM 3442 O O . ARG A 1 460 ? -11.831 11.621 33.926 1.00 69.56 460 ARG A O 1
ATOM 3449 N N . ASP A 1 461 ? -12.949 9.811 33.185 1.00 73.44 461 ASP A N 1
ATOM 3450 C CA . ASP A 1 461 ? -12.339 8.826 34.094 1.00 73.44 461 ASP A CA 1
ATOM 3451 C C . ASP A 1 461 ? -11.508 7.766 33.350 1.00 73.44 461 ASP A C 1
ATOM 3453 O O . ASP A 1 461 ? -11.225 6.696 33.884 1.00 73.44 461 ASP A O 1
ATOM 3457 N N . ALA A 1 462 ? -11.146 8.031 32.091 1.00 82.00 462 ALA A N 1
ATOM 3458 C CA . ALA A 1 462 ? -10.306 7.123 31.321 1.00 82.00 462 ALA A CA 1
ATOM 3459 C C . ALA A 1 462 ? -8.850 7.203 31.808 1.00 82.00 462 ALA A C 1
ATOM 3461 O O . ALA A 1 462 ? -8.282 8.298 31.906 1.00 82.00 462 ALA A O 1
ATOM 3462 N N . LEU A 1 463 ? -8.240 6.045 32.080 1.00 88.25 463 LEU A N 1
ATOM 3463 C CA . LEU A 1 463 ? -6.811 5.924 32.363 1.00 88.25 463 LEU A CA 1
ATOM 3464 C C . LEU A 1 463 ? -6.155 4.950 31.379 1.00 88.25 463 LEU A C 1
ATOM 3466 O O . LEU A 1 463 ? -6.398 3.743 31.396 1.00 88.25 463 LEU A O 1
ATOM 3470 N N . HIS A 1 464 ? -5.235 5.473 30.578 1.00 89.62 464 HIS A N 1
ATOM 3471 C CA . HIS A 1 464 ? -4.337 4.688 29.740 1.00 89.62 464 HIS A CA 1
ATOM 3472 C C . HIS A 1 464 ? -3.070 4.349 30.534 1.00 89.62 464 HIS A C 1
ATOM 3474 O O . HIS A 1 464 ? -2.034 4.994 30.386 1.00 89.62 464 HIS A O 1
ATOM 3480 N N . ALA A 1 465 ? -3.175 3.357 31.421 1.00 87.94 465 ALA A N 1
ATOM 3481 C CA . ALA A 1 465 ? -2.156 3.044 32.428 1.00 87.94 465 ALA A CA 1
ATOM 3482 C C . ALA A 1 465 ? -0.775 2.659 31.859 1.00 87.94 465 ALA A C 1
ATOM 3484 O O . ALA A 1 465 ? 0.241 2.933 32.490 1.00 87.94 465 ALA A O 1
ATOM 3485 N N . PHE A 1 466 ? -0.733 2.046 30.673 1.00 89.50 466 PHE A N 1
ATOM 3486 C CA . PHE A 1 466 ? 0.490 1.486 30.074 1.00 89.50 466 PHE A CA 1
ATOM 3487 C C . PHE A 1 466 ? 1.067 2.337 28.943 1.00 89.50 466 PHE A C 1
ATOM 3489 O O . PHE A 1 466 ? 1.869 1.852 28.147 1.00 89.50 466 PHE A O 1
ATOM 3496 N N . VAL A 1 467 ? 0.629 3.590 28.837 1.00 90.81 467 VAL A N 1
ATOM 3497 C CA . VAL A 1 467 ? 1.053 4.491 27.770 1.00 90.81 467 VAL A CA 1
ATOM 3498 C C . VAL A 1 467 ? 1.431 5.825 28.360 1.00 90.81 467 VAL A C 1
ATOM 3500 O O . VAL A 1 467 ? 0.631 6.444 29.060 1.00 90.81 467 VAL A O 1
ATOM 3503 N N . ASP A 1 468 ? 2.626 6.281 28.003 1.00 91.81 468 ASP A N 1
ATOM 3504 C CA . ASP A 1 468 ? 3.136 7.563 28.439 1.00 91.81 468 ASP A CA 1
ATOM 3505 C C . ASP A 1 468 ? 3.036 8.637 27.355 1.00 91.81 468 ASP A C 1
ATOM 3507 O O . ASP A 1 468 ? 3.167 8.380 26.157 1.00 91.81 468 ASP A O 1
ATOM 3511 N N . CYS A 1 469 ? 2.802 9.872 27.793 1.00 93.38 469 CYS A N 1
ATOM 3512 C CA . CYS A 1 469 ? 2.804 11.031 26.911 1.00 93.38 469 CYS A CA 1
ATOM 3513 C C . CYS A 1 469 ? 4.220 11.263 26.368 1.00 93.38 469 CYS A C 1
ATOM 3515 O O . CYS A 1 469 ? 5.152 11.471 27.135 1.00 93.38 469 CYS A O 1
ATOM 3517 N N . SER A 1 470 ? 4.389 11.323 25.051 1.00 94.38 470 SER A N 1
ATOM 3518 C CA . SER A 1 470 ? 5.681 11.557 24.396 1.00 94.38 470 SER A CA 1
ATOM 3519 C C . SER A 1 470 ? 6.263 12.953 24.655 1.00 94.38 470 SER A C 1
ATOM 3521 O O . SER A 1 470 ? 7.436 13.175 24.379 1.00 94.38 470 SER A O 1
ATOM 3523 N N . LEU A 1 471 ? 5.460 13.893 25.169 1.00 91.19 471 LEU A N 1
ATOM 3524 C CA . LEU A 1 471 ? 5.891 15.265 25.453 1.00 91.19 471 LEU A CA 1
ATOM 3525 C C . LEU A 1 471 ? 6.264 15.482 26.924 1.00 91.19 471 LEU A C 1
ATOM 3527 O O . LEU A 1 471 ? 7.314 16.049 27.203 1.00 91.19 471 LEU A O 1
ATOM 3531 N N . CYS A 1 472 ? 5.429 15.043 27.870 1.00 92.06 472 CYS A N 1
ATOM 3532 C CA . CYS A 1 472 ? 5.701 15.214 29.305 1.00 92.06 472 CYS A CA 1
ATOM 3533 C C . CYS A 1 472 ? 6.180 13.937 30.011 1.00 92.06 472 CYS A C 1
ATOM 3535 O O . CYS A 1 472 ? 6.456 13.968 31.206 1.00 92.06 472 CYS A O 1
ATOM 3537 N N . GLY A 1 473 ? 6.211 12.799 29.315 1.00 86.94 473 GLY A N 1
ATOM 3538 C CA . GLY A 1 473 ? 6.546 11.482 29.863 1.00 86.94 473 GLY A CA 1
ATOM 3539 C C . GLY A 1 473 ? 5.521 10.906 30.845 1.00 86.94 473 GLY A C 1
ATOM 3540 O O . GLY A 1 473 ? 5.712 9.783 31.299 1.00 86.94 473 GLY A O 1
ATOM 3541 N N . SER A 1 474 ? 4.491 11.674 31.241 1.00 79.81 474 SER A N 1
ATOM 3542 C CA . SER A 1 474 ? 3.498 11.354 32.295 1.00 79.81 474 SER A CA 1
ATOM 3543 C C . SER A 1 474 ? 4.072 10.812 33.618 1.00 79.81 474 SER A C 1
ATOM 3545 O O . SER A 1 474 ? 3.319 10.372 34.487 1.00 79.81 474 SER A O 1
ATOM 3547 N N . GLY A 1 475 ? 5.395 10.854 33.803 1.00 76.88 475 GLY A N 1
ATOM 3548 C CA . GLY A 1 475 ? 6.110 10.255 34.928 1.00 76.88 475 GLY A CA 1
ATOM 3549 C C . GLY A 1 475 ? 5.820 8.764 35.134 1.00 76.88 475 GLY A C 1
ATOM 3550 O O . GLY A 1 475 ? 5.783 8.332 36.282 1.00 76.88 475 GLY A O 1
ATOM 3551 N N . GLY A 1 476 ? 5.514 8.003 34.074 1.00 77.00 476 GLY A N 1
ATOM 3552 C CA . GLY A 1 476 ? 5.134 6.588 34.181 1.00 77.00 476 GLY A CA 1
ATOM 3553 C C . GLY A 1 476 ? 3.750 6.339 34.797 1.00 77.00 476 GLY A C 1
ATOM 3554 O O . GLY A 1 476 ? 3.403 5.199 35.097 1.00 77.00 476 GLY A O 1
ATOM 3555 N N . LYS A 1 477 ? 2.943 7.386 35.019 1.00 81.62 477 LYS A N 1
ATOM 3556 C CA . LYS A 1 477 ? 1.612 7.279 35.649 1.00 81.62 477 LYS A CA 1
ATOM 3557 C C . LYS A 1 477 ? 0.494 6.957 34.653 1.00 81.62 477 LYS A C 1
ATOM 3559 O O . LYS A 1 477 ? -0.647 6.774 35.080 1.00 81.62 477 LYS A O 1
ATOM 3564 N N . GLY A 1 478 ? 0.813 6.889 33.361 1.00 87.38 478 GLY A N 1
ATOM 3565 C CA . GLY A 1 478 ? -0.159 6.749 32.285 1.00 87.38 478 GLY A CA 1
ATOM 3566 C C . GLY A 1 478 ? -0.850 8.065 31.911 1.00 87.38 478 GLY A C 1
ATOM 3567 O O . GLY A 1 478 ? -0.752 9.079 32.609 1.00 87.38 478 GLY A O 1
ATOM 3568 N N . ILE A 1 479 ? -1.584 8.052 30.798 1.00 90.12 479 ILE A N 1
ATOM 3569 C CA . ILE A 1 479 ? -2.363 9.207 30.331 1.00 90.12 479 ILE A CA 1
ATOM 3570 C C . ILE A 1 479 ? -3.763 9.175 30.953 1.00 90.12 479 ILE A C 1
ATOM 3572 O O . ILE A 1 479 ? -4.524 8.231 30.745 1.00 90.12 479 ILE A O 1
ATOM 3576 N N . ARG A 1 480 ? -4.116 10.235 31.688 1.00 87.69 480 ARG A N 1
ATOM 3577 C CA . ARG A 1 480 ? -5.476 10.479 32.192 1.00 87.69 480 ARG A CA 1
ATOM 3578 C C . ARG A 1 480 ? -6.280 11.307 31.196 1.00 87.69 480 ARG A C 1
ATOM 3580 O O . ARG A 1 480 ? -5.759 12.269 30.627 1.00 87.69 480 ARG A O 1
ATOM 3587 N N . GLY A 1 481 ? -7.557 10.978 31.047 1.00 86.69 481 GLY A N 1
ATOM 3588 C CA . GLY A 1 481 ? -8.435 11.671 30.113 1.00 86.69 481 GLY A CA 1
ATOM 3589 C C . GLY A 1 481 ? -8.278 11.175 28.673 1.00 86.69 481 GLY A C 1
ATOM 3590 O O . GLY A 1 481 ? -7.754 10.082 28.450 1.00 86.69 481 GLY A O 1
ATOM 3591 N N . PRO A 1 482 ? -8.716 11.966 27.675 1.00 88.31 482 PRO A N 1
ATOM 3592 C CA . PRO A 1 482 ? -8.508 11.609 26.283 1.00 88.31 482 PRO A CA 1
ATOM 3593 C C . PRO A 1 482 ? -7.018 11.536 25.929 1.00 88.31 482 PRO A C 1
ATOM 3595 O O . PRO A 1 482 ? -6.233 12.442 26.242 1.00 88.31 482 PRO A O 1
ATOM 3598 N N . ARG A 1 483 ? -6.660 10.455 25.233 1.00 91.81 483 ARG A N 1
ATOM 3599 C CA . ARG A 1 483 ? -5.345 10.211 24.637 1.00 91.81 483 ARG A CA 1
ATOM 3600 C C . ARG A 1 483 ? -5.370 10.583 23.160 1.00 91.81 483 ARG A C 1
ATOM 3602 O O . ARG A 1 483 ? -6.266 10.177 22.422 1.00 91.81 483 ARG A O 1
ATOM 3609 N N . PHE A 1 484 ? -4.350 11.310 22.722 1.00 92.88 484 PHE A N 1
ATOM 3610 C CA . PHE A 1 484 ? -4.169 11.730 21.336 1.00 92.88 484 PHE A CA 1
ATOM 3611 C C . PHE A 1 484 ? -3.053 10.898 20.715 1.00 92.88 484 PHE A C 1
ATOM 3613 O O . PHE A 1 484 ? -1.876 11.178 20.936 1.00 92.88 484 PHE A O 1
ATOM 3620 N N . ARG A 1 485 ? -3.419 9.874 19.942 1.00 94.75 485 ARG A N 1
ATOM 3621 C CA . ARG A 1 485 ? -2.459 8.995 19.266 1.00 94.75 485 ARG A CA 1
ATOM 3622 C C . ARG A 1 485 ? -2.234 9.468 17.838 1.00 94.75 485 ARG A C 1
ATOM 3624 O O . ARG A 1 485 ? -3.176 9.507 17.046 1.00 94.75 485 ARG A O 1
ATOM 3631 N N . CYS A 1 486 ? -0.999 9.806 17.480 1.00 95.06 486 CYS A N 1
ATOM 3632 C CA . CYS A 1 486 ? -0.680 10.170 16.101 1.00 95.06 486 CYS A CA 1
ATOM 3633 C C . CYS A 1 486 ? -0.761 8.930 15.214 1.00 95.06 486 CYS A C 1
ATOM 3635 O O . CYS A 1 486 ? -0.062 7.952 15.463 1.00 95.06 486 CYS A O 1
ATOM 3637 N N . ILE A 1 487 ? -1.556 8.965 14.142 1.00 94.94 487 ILE A N 1
ATOM 3638 C CA . ILE A 1 487 ? -1.672 7.799 13.255 1.00 94.94 487 ILE A CA 1
ATOM 3639 C C . ILE A 1 487 ? -0.458 7.637 12.337 1.00 94.94 487 ILE A C 1
ATOM 3641 O O . ILE A 1 487 ? -0.284 6.561 11.772 1.00 94.94 487 ILE A O 1
ATOM 3645 N N . HIS A 1 488 ? 0.371 8.674 12.176 1.00 94.12 488 HIS A N 1
ATOM 3646 C CA . HIS A 1 488 ? 1.498 8.700 11.234 1.00 94.12 488 HIS A CA 1
ATOM 3647 C C . HIS A 1 488 ? 2.864 8.421 11.862 1.00 94.12 488 HIS A C 1
ATOM 3649 O O . HIS A 1 488 ? 3.829 8.140 11.151 1.00 94.12 488 HIS A O 1
ATOM 3655 N N . CYS A 1 489 ? 2.958 8.449 13.187 1.00 93.31 489 CYS A N 1
ATOM 3656 C CA . CYS A 1 489 ? 4.156 8.056 13.918 1.00 93.31 489 CYS A CA 1
ATOM 3657 C C . CYS A 1 489 ? 4.034 6.605 14.394 1.00 93.31 489 CYS A C 1
ATOM 3659 O O . CYS A 1 489 ? 2.931 6.091 14.525 1.00 93.31 489 CYS A O 1
ATOM 3661 N N . ARG A 1 490 ? 5.169 5.938 14.642 1.00 91.50 490 ARG A N 1
ATOM 3662 C CA . ARG A 1 490 ? 5.190 4.548 15.145 1.00 91.50 490 ARG A CA 1
ATOM 3663 C C . ARG A 1 490 ? 4.729 4.422 16.597 1.00 91.50 490 ARG A C 1
ATOM 3665 O O . ARG A 1 490 ? 4.220 3.381 16.990 1.00 91.50 490 ARG A O 1
ATOM 3672 N N . SER A 1 491 ? 5.020 5.448 17.387 1.00 90.75 491 SER A N 1
ATOM 3673 C CA . SER A 1 491 ? 4.786 5.493 18.827 1.00 90.75 491 SER A CA 1
ATOM 3674 C C . SER A 1 491 ? 4.836 6.955 19.262 1.00 90.75 491 SER A C 1
ATOM 3676 O O . SER A 1 491 ? 5.875 7.446 19.705 1.00 90.75 491 SER A O 1
ATOM 3678 N N . PHE A 1 492 ? 3.753 7.689 19.016 1.00 94.94 492 PHE A N 1
ATOM 3679 C CA . PHE A 1 492 ? 3.622 9.059 19.499 1.00 94.94 492 PHE A CA 1
ATOM 3680 C C . PHE A 1 492 ? 2.225 9.269 20.065 1.00 94.94 492 PHE A C 1
ATOM 3682 O O . PHE A 1 492 ? 1.224 9.156 19.349 1.00 94.94 492 PHE A O 1
ATOM 3689 N N . ASP A 1 493 ? 2.192 9.613 21.343 1.00 94.44 493 ASP A N 1
ATOM 3690 C CA . ASP A 1 493 ? 0.988 9.774 22.137 1.00 94.44 493 ASP A CA 1
ATOM 3691 C C . ASP A 1 493 ? 1.083 11.065 22.940 1.00 94.44 493 ASP A C 1
ATOM 3693 O O . ASP A 1 493 ? 2.125 11.380 23.506 1.00 94.44 493 ASP A O 1
ATOM 3697 N N . ALA A 1 494 ? -0.005 11.819 23.018 1.00 94.12 494 ALA A N 1
ATOM 3698 C CA . ALA A 1 494 ? -0.072 13.010 23.848 1.00 94.12 494 ALA A CA 1
ATOM 3699 C C . ALA A 1 494 ? -1.243 12.929 24.824 1.00 94.12 494 ALA A C 1
ATOM 3701 O O . ALA A 1 494 ? -2.329 12.444 24.494 1.00 94.12 494 ALA A O 1
ATOM 3702 N N . CYS A 1 495 ? -1.009 13.411 26.044 1.00 91.75 495 CYS A N 1
ATOM 3703 C CA . CYS A 1 495 ? -2.077 13.644 27.001 1.00 91.75 495 CYS A CA 1
ATOM 3704 C C . CYS A 1 495 ? -2.850 14.912 26.637 1.00 91.75 495 CYS A C 1
ATOM 3706 O O . CYS A 1 495 ? -2.386 15.752 25.864 1.00 91.75 495 CYS A O 1
ATOM 3708 N N . SER A 1 496 ? -4.008 15.079 27.267 1.00 86.56 496 SER A N 1
ATOM 3709 C CA . SER A 1 496 ? -4.837 16.265 27.076 1.00 86.56 496 SER A CA 1
ATOM 3710 C C . SER A 1 496 ? -4.066 17.561 27.315 1.00 86.56 496 SER A C 1
ATOM 3712 O O . SER A 1 496 ? -4.178 18.478 26.512 1.00 86.56 496 SER A O 1
ATOM 3714 N N . GLU A 1 497 ? -3.272 17.664 28.380 1.00 86.56 497 GLU A N 1
ATOM 3715 C CA . GLU A 1 497 ? -2.510 18.881 28.717 1.00 86.56 497 GLU A CA 1
ATOM 3716 C C . GLU A 1 497 ? -1.446 19.245 27.678 1.00 86.56 497 GLU A C 1
ATOM 3718 O O . GLU A 1 497 ? -1.167 20.421 27.466 1.00 86.56 497 GLU A O 1
ATOM 3723 N N . CYS A 1 498 ? -0.863 18.245 27.017 1.00 89.88 498 CYS A N 1
ATOM 3724 C CA . CYS A 1 498 ? 0.154 18.453 25.992 1.00 89.88 498 CYS A CA 1
ATOM 3725 C C . CYS A 1 498 ? -0.435 18.611 24.583 1.00 89.88 498 CYS A C 1
ATOM 3727 O O . CYS A 1 498 ? 0.297 18.972 23.664 1.00 89.88 498 CYS A O 1
ATOM 3729 N N . GLU A 1 499 ? -1.736 18.364 24.403 1.00 89.31 499 GLU A N 1
ATOM 3730 C CA . GLU A 1 499 ? -2.425 18.458 23.111 1.00 89.31 499 GLU A CA 1
ATOM 3731 C C . GLU A 1 499 ? -2.311 19.852 22.479 1.00 89.31 499 GLU A C 1
ATOM 3733 O O . GLU A 1 499 ? -2.134 19.963 21.267 1.00 89.31 499 GLU A O 1
ATOM 3738 N N . THR A 1 500 ? -2.312 20.914 23.287 1.00 83.94 500 THR A N 1
ATOM 3739 C CA . THR A 1 500 ? -2.175 22.295 22.801 1.00 83.94 500 THR A CA 1
ATOM 3740 C C . THR A 1 500 ? -0.815 22.553 22.157 1.00 83.94 500 THR A C 1
ATOM 3742 O O . THR A 1 500 ? -0.714 23.316 21.205 1.00 83.94 500 THR A O 1
ATOM 3745 N N . LYS A 1 501 ? 0.236 21.857 22.594 1.00 85.38 501 LYS A N 1
ATOM 3746 C CA . LYS A 1 501 ? 1.593 22.019 22.053 1.00 85.38 501 LYS A CA 1
ATOM 3747 C C . LYS A 1 501 ? 1.812 21.243 20.752 1.00 85.38 501 LYS A C 1
ATOM 3749 O O . LYS A 1 501 ? 2.849 21.398 20.112 1.00 85.38 501 LYS A O 1
ATOM 3754 N N . LEU A 1 502 ? 0.854 20.404 20.340 1.00 87.00 502 LEU A N 1
ATOM 3755 C CA . LEU A 1 502 ? 1.008 19.550 19.159 1.00 87.00 502 LEU A CA 1
ATOM 3756 C C . LEU A 1 502 ? 1.138 20.336 17.859 1.00 87.00 502 LEU A C 1
ATOM 3758 O O . LEU A 1 502 ? 1.848 19.885 16.970 1.00 87.00 502 LEU A O 1
ATOM 3762 N N . ALA A 1 503 ? 0.481 21.489 17.738 1.00 82.00 503 ALA A N 1
ATOM 3763 C CA . ALA A 1 503 ? 0.548 22.282 16.513 1.00 82.00 503 ALA A CA 1
ATOM 3764 C C . ALA A 1 503 ? 1.927 22.916 16.276 1.00 82.00 503 ALA A C 1
ATOM 3766 O O . ALA A 1 503 ? 2.275 23.203 15.135 1.00 82.00 503 ALA A O 1
ATOM 3767 N N . GLU A 1 504 ? 2.709 23.114 17.338 1.00 84.00 504 GLU A N 1
ATOM 3768 C CA . GLU A 1 504 ? 4.048 23.708 17.270 1.00 84.00 504 GLU A CA 1
ATOM 3769 C C . GLU A 1 504 ? 5.145 22.640 17.224 1.00 84.00 504 GLU A C 1
ATOM 3771 O O . GLU A 1 504 ? 6.134 22.782 16.509 1.00 84.00 504 GLU A O 1
ATOM 3776 N N . LEU A 1 505 ? 4.973 21.556 17.985 1.00 86.38 505 LEU A N 1
ATOM 3777 C CA . LEU A 1 505 ? 6.001 20.528 18.181 1.00 86.38 505 LEU A CA 1
ATOM 3778 C C . LEU A 1 505 ? 5.832 19.305 17.273 1.00 86.38 505 LEU A C 1
ATOM 3780 O O . LEU A 1 505 ? 6.679 18.409 17.278 1.00 86.38 505 LEU A O 1
ATOM 3784 N N . HIS A 1 506 ? 4.738 19.226 16.518 1.00 88.56 506 HIS A N 1
ATOM 3785 C CA . HIS A 1 506 ? 4.445 18.106 15.636 1.00 88.56 506 HIS A CA 1
ATOM 3786 C C . HIS A 1 506 ? 4.063 18.583 14.237 1.00 88.56 506 HIS A C 1
ATOM 3788 O O . HIS A 1 506 ? 3.558 19.686 14.056 1.00 88.56 506 HIS A O 1
ATOM 3794 N N . SER A 1 507 ? 4.309 17.745 13.225 1.00 87.88 507 SER A N 1
ATOM 3795 C CA . SER A 1 507 ? 4.012 18.111 11.837 1.00 87.88 507 SER A CA 1
ATOM 3796 C C . SER A 1 507 ? 2.524 18.469 11.668 1.00 87.88 507 SER A C 1
ATOM 3798 O O . SER A 1 507 ? 1.667 17.695 12.107 1.00 87.88 507 SER A O 1
ATOM 3800 N N . PRO A 1 508 ? 2.191 19.590 10.999 1.00 85.75 508 PRO A N 1
ATOM 3801 C CA . PRO A 1 508 ? 0.804 20.024 10.821 1.00 85.75 508 PRO A CA 1
ATOM 3802 C C . PRO A 1 508 ? -0.015 19.066 9.941 1.00 85.75 508 PRO A C 1
ATOM 3804 O O . PRO A 1 508 ? -1.237 19.015 10.065 1.00 85.75 508 PRO A O 1
ATOM 3807 N N . ASP A 1 509 ? 0.646 18.267 9.098 1.00 85.31 509 ASP A N 1
ATOM 3808 C CA . ASP A 1 509 ? 0.008 17.258 8.243 1.00 85.31 509 ASP A CA 1
ATOM 3809 C C . ASP A 1 509 ? -0.402 15.987 9.006 1.00 85.31 509 ASP A C 1
ATOM 3811 O O . ASP A 1 509 ? -1.107 15.127 8.461 1.00 85.31 509 ASP A O 1
ATOM 3815 N N . HIS A 1 510 ? 0.057 15.826 10.252 1.00 90.44 510 HIS A N 1
ATOM 3816 C CA . HIS A 1 510 ? -0.219 14.635 11.039 1.00 90.44 510 HIS A CA 1
ATOM 3817 C C . HIS A 1 510 ? -1.607 14.682 11.687 1.00 90.44 510 HIS A C 1
ATOM 3819 O O . HIS A 1 510 ? -2.006 15.641 12.347 1.00 90.44 510 HIS A O 1
ATOM 3825 N N . VAL A 1 511 ? -2.334 13.582 11.517 1.00 92.56 511 VAL A N 1
ATOM 3826 C CA . VAL A 1 511 ? -3.649 13.337 12.098 1.00 92.56 511 VAL A CA 1
ATOM 3827 C C . VAL A 1 511 ? -3.522 12.592 13.425 1.00 92.56 511 VAL A C 1
ATOM 3829 O O . VAL A 1 511 ? -2.791 11.602 13.530 1.00 92.56 511 VAL A O 1
ATOM 3832 N N . PHE A 1 512 ? -4.299 13.029 14.414 1.00 93.12 512 PHE A N 1
ATOM 3833 C CA . PHE A 1 512 ? -4.419 12.358 15.703 1.00 93.12 512 PHE A CA 1
ATOM 3834 C C . PHE A 1 512 ? -5.773 11.667 15.841 1.00 93.12 512 PHE A C 1
ATOM 3836 O O . PHE A 1 512 ? -6.831 12.251 15.596 1.00 93.12 512 PHE A O 1
ATOM 3843 N N . GLU A 1 513 ? -5.739 10.410 16.265 1.00 92.00 513 GLU A N 1
ATOM 3844 C CA . GLU A 1 513 ? -6.912 9.707 16.753 1.00 92.00 513 GLU A CA 1
ATOM 3845 C C . GLU A 1 513 ? -7.122 10.045 18.231 1.00 92.00 513 GLU A C 1
ATOM 3847 O O . GLU A 1 513 ? -6.239 9.834 19.063 1.00 92.00 513 GLU A O 1
ATOM 3852 N N . VAL A 1 514 ? -8.311 10.560 18.553 1.00 89.56 514 VAL A N 1
ATOM 3853 C CA . VAL A 1 514 ? -8.713 10.845 19.934 1.00 89.56 514 VAL A CA 1
ATOM 3854 C C . VAL A 1 514 ? -9.356 9.598 20.534 1.00 89.56 514 VAL A C 1
ATOM 3856 O O . VAL A 1 514 ? -10.440 9.181 20.105 1.00 89.56 514 VAL A O 1
ATOM 3859 N N . MET A 1 515 ? -8.679 9.015 21.519 1.00 87.50 515 MET A N 1
ATOM 3860 C CA . MET A 1 515 ? -9.103 7.829 22.254 1.00 87.50 515 MET A CA 1
ATOM 3861 C C . MET A 1 515 ? -9.670 8.251 23.611 1.00 87.50 515 MET A C 1
ATOM 3863 O O . MET A 1 515 ? -9.002 8.933 24.380 1.00 87.50 515 MET A O 1
ATOM 3867 N N . PHE A 1 516 ? -10.912 7.854 23.890 1.00 84.44 516 PHE A N 1
ATOM 3868 C CA . PHE A 1 516 ? -11.610 8.142 25.155 1.00 84.44 516 PHE A CA 1
ATOM 3869 C C . PHE A 1 516 ? -11.748 6.903 26.057 1.00 84.44 516 PHE A C 1
ATOM 3871 O O . PHE A 1 516 ? -12.328 6.985 27.133 1.00 84.44 516 PHE A O 1
ATOM 3878 N N . GLU A 1 517 ? -11.266 5.756 25.587 1.00 82.12 517 GLU A N 1
ATOM 3879 C CA . GLU A 1 517 ? -11.358 4.437 26.217 1.00 82.12 517 GLU A CA 1
ATOM 3880 C C . GLU A 1 517 ? -9.960 3.817 26.189 1.00 82.12 517 GLU A C 1
ATOM 3882 O O . GLU A 1 517 ? -9.247 3.996 25.194 1.00 82.12 517 GLU A O 1
ATOM 3887 N N . SER A 1 518 ? -9.574 3.067 27.224 1.00 82.31 518 SER A N 1
ATOM 3888 C CA . SER A 1 518 ? -8.309 2.334 27.203 1.00 82.31 518 SER A CA 1
ATOM 3889 C C . SER A 1 518 ? -8.291 1.271 26.098 1.00 82.31 518 SER A C 1
ATOM 3891 O O . SER A 1 518 ? -9.226 0.480 25.924 1.00 82.31 518 SER A O 1
ATOM 3893 N N . ASP A 1 519 ? -7.188 1.233 25.353 1.00 78.94 519 ASP A N 1
ATOM 3894 C CA . ASP A 1 519 ? -6.874 0.201 24.365 1.00 78.94 519 ASP A CA 1
ATOM 3895 C C . ASP A 1 519 ? -6.463 -1.125 25.006 1.00 78.94 519 ASP A C 1
ATOM 3897 O O . ASP A 1 519 ? -6.343 -2.132 24.312 1.00 78.94 519 ASP A O 1
ATOM 3901 N N . PHE A 1 520 ? -6.310 -1.156 26.330 1.00 84.50 520 PHE A N 1
ATOM 3902 C CA . PHE A 1 520 ? -6.082 -2.391 27.052 1.00 84.50 520 PHE A CA 1
ATOM 3903 C C . PHE A 1 520 ? -7.367 -3.240 27.125 1.00 84.50 520 PHE A C 1
ATOM 3905 O O . PHE A 1 520 ? -8.453 -2.784 27.519 1.00 84.50 520 PHE A O 1
ATOM 3912 N N . GLU A 1 521 ? -7.254 -4.511 26.740 1.00 81.69 521 GLU A N 1
ATOM 3913 C CA . GLU A 1 521 ? -8.363 -5.466 26.713 1.00 81.69 521 GLU A CA 1
ATOM 3914 C C . GLU A 1 521 ? -8.628 -6.076 28.096 1.00 81.69 521 GLU A C 1
ATOM 3916 O O . GLU A 1 521 ? -8.451 -7.270 28.329 1.00 81.69 521 GLU A O 1
ATOM 3921 N N . TRP A 1 522 ? -9.135 -5.259 29.023 1.00 84.62 522 TRP A N 1
ATOM 3922 C CA . TRP A 1 522 ? -9.532 -5.711 30.364 1.00 84.62 522 TRP A CA 1
ATOM 3923 C C . TRP A 1 522 ? -10.548 -6.860 30.359 1.00 84.62 522 TRP A C 1
ATOM 3925 O O . TRP A 1 522 ? -10.581 -7.649 31.297 1.00 84.62 522 TRP A O 1
ATOM 3935 N N . GLY A 1 523 ? -11.346 -6.993 29.294 1.00 79.56 523 GLY A N 1
ATOM 3936 C CA . GLY A 1 523 ? -12.333 -8.067 29.154 1.00 79.56 523 GLY A CA 1
ATOM 3937 C C . GLY A 1 523 ? -11.740 -9.469 29.001 1.00 79.56 523 GLY A C 1
ATOM 3938 O O . GLY A 1 523 ? -12.466 -10.443 29.187 1.00 79.56 523 GLY A O 1
ATOM 3939 N N . SER A 1 524 ? -10.449 -9.572 28.679 1.00 82.75 524 SER A N 1
ATOM 3940 C CA . SER A 1 524 ? -9.721 -10.844 28.625 1.00 82.75 524 SER A CA 1
ATOM 3941 C C . SER A 1 524 ? -9.260 -11.304 30.014 1.00 82.75 524 SER A C 1
ATOM 3943 O O . SER A 1 524 ? -8.905 -12.468 30.190 1.00 82.75 524 SER A O 1
ATOM 3945 N N . LEU A 1 525 ? -9.291 -10.414 31.013 1.00 83.50 525 LEU A N 1
ATOM 3946 C CA . LEU A 1 525 ? -8.929 -10.711 32.394 1.00 83.50 525 LEU A CA 1
ATOM 3947 C C . LEU A 1 525 ? -10.175 -10.990 33.240 1.00 83.50 525 LEU A C 1
ATOM 3949 O O . LEU A 1 525 ? -11.211 -10.333 33.115 1.00 83.50 525 LEU A O 1
ATOM 3953 N N . ARG A 1 526 ? -10.058 -11.941 34.173 1.00 84.56 526 ARG A N 1
ATOM 3954 C CA . ARG A 1 526 ? -11.062 -12.133 35.223 1.00 84.56 526 ARG A CA 1
ATOM 3955 C C . ARG A 1 526 ? -10.834 -11.109 36.324 1.00 84.56 526 ARG A C 1
ATOM 3957 O O . ARG A 1 526 ? -10.044 -11.323 37.236 1.00 84.56 526 ARG A O 1
ATOM 3964 N N . LEU A 1 527 ? -11.534 -9.988 36.214 1.00 87.75 527 LEU A N 1
ATOM 3965 C CA . LEU A 1 527 ? -11.479 -8.933 37.217 1.00 87.75 527 LEU A CA 1
ATOM 3966 C C . LEU A 1 527 ? -11.994 -9.451 38.585 1.00 87.75 527 LEU A C 1
ATOM 3968 O O . LEU A 1 527 ? -13.077 -10.049 38.631 1.00 87.75 527 LEU A O 1
ATOM 3972 N N . PRO A 1 528 ? -11.247 -9.235 39.686 1.00 87.81 528 PRO A N 1
ATOM 3973 C CA . PRO A 1 528 ? -11.631 -9.668 41.028 1.00 87.81 528 PRO A CA 1
ATOM 3974 C C . PRO A 1 528 ? -12.975 -9.110 41.517 1.00 87.81 528 PRO A C 1
ATOM 3976 O O . PRO A 1 528 ? -13.494 -8.094 41.046 1.00 87.81 528 PRO A O 1
ATOM 3979 N N . ARG A 1 529 ? -13.554 -9.769 42.527 1.00 87.19 529 ARG A N 1
ATOM 3980 C CA . ARG A 1 529 ? -14.763 -9.269 43.195 1.00 87.19 529 ARG A CA 1
ATOM 3981 C C . ARG A 1 529 ? -14.476 -7.909 43.832 1.00 87.19 529 ARG A C 1
ATOM 3983 O O . ARG A 1 529 ? -13.436 -7.708 44.443 1.00 87.19 529 ARG A O 1
ATOM 3990 N N . GLY A 1 530 ? -15.441 -6.998 43.745 1.00 87.25 530 GLY A N 1
ATOM 3991 C CA . GLY A 1 530 ? -15.329 -5.675 44.353 1.00 87.25 530 GLY A CA 1
ATOM 3992 C C . GLY A 1 530 ? -14.490 -4.693 43.538 1.00 87.25 530 GLY A C 1
ATOM 3993 O O . GLY A 1 530 ? -14.510 -3.506 43.857 1.00 87.25 530 GLY A O 1
ATOM 3994 N N . THR A 1 531 ? -13.831 -5.135 42.455 1.00 91.44 531 THR A N 1
ATOM 3995 C CA . THR A 1 531 ? -13.163 -4.229 41.520 1.00 91.44 531 THR A CA 1
ATOM 3996 C C . THR A 1 531 ? -14.167 -3.204 41.006 1.00 91.44 531 THR A C 1
ATOM 3998 O O . THR A 1 531 ? -15.234 -3.549 40.483 1.00 91.44 531 THR A O 1
ATOM 4001 N N . ARG A 1 532 ? -13.818 -1.931 41.192 1.00 92.50 532 ARG A N 1
ATOM 4002 C CA . ARG A 1 532 ? -14.575 -0.789 40.691 1.00 92.50 532 ARG A CA 1
ATOM 4003 C C . ARG A 1 532 ? -14.443 -0.755 39.181 1.00 92.50 532 ARG A C 1
ATOM 4005 O O . ARG A 1 532 ? -13.333 -0.710 38.661 1.00 92.50 532 ARG A O 1
ATOM 4012 N N . VAL A 1 533 ? -15.570 -0.771 38.487 1.00 91.12 533 VAL A N 1
ATOM 4013 C CA . VAL A 1 533 ? -15.617 -0.767 37.028 1.00 91.12 533 VAL A CA 1
ATOM 4014 C C . VAL A 1 533 ? -16.543 0.324 36.528 1.00 91.12 533 VAL A C 1
ATOM 4016 O O . VAL A 1 533 ? -17.558 0.651 37.146 1.00 91.12 533 VAL A O 1
ATOM 4019 N N . ARG A 1 534 ? -16.192 0.857 35.368 1.00 89.12 534 ARG A N 1
ATOM 4020 C CA . ARG A 1 534 ? -17.023 1.707 34.538 1.00 89.12 534 ARG A CA 1
ATOM 4021 C C . ARG A 1 534 ? -17.477 0.903 33.330 1.00 89.12 534 ARG A C 1
ATOM 4023 O O . ARG A 1 534 ? -16.703 0.153 32.733 1.00 89.12 534 ARG A O 1
ATOM 4030 N N . VAL A 1 535 ? -18.741 1.065 32.968 1.00 87.94 535 VAL A N 1
ATOM 4031 C CA . VAL A 1 535 ? -19.316 0.432 31.787 1.00 87.94 535 VAL A CA 1
ATOM 4032 C C . VAL A 1 535 ? -18.989 1.277 30.562 1.00 87.94 535 VAL A C 1
ATOM 4034 O O . VAL A 1 535 ? -19.387 2.439 30.470 1.00 87.94 535 VAL A O 1
ATOM 4037 N N . VAL A 1 536 ? -18.280 0.687 29.607 1.00 84.31 536 VAL A N 1
ATOM 4038 C CA . VAL A 1 536 ? -17.819 1.344 28.382 1.00 84.31 536 VAL A CA 1
ATOM 4039 C C . VAL A 1 536 ? -18.321 0.610 27.145 1.00 84.31 536 VAL A C 1
ATOM 4041 O O . VAL A 1 536 ? -18.503 -0.613 27.135 1.00 84.31 536 VAL A O 1
ATOM 4044 N N . ARG A 1 537 ? -18.549 1.349 26.061 1.00 84.50 537 ARG A N 1
ATOM 4045 C CA . ARG A 1 537 ? -18.746 0.724 24.751 1.00 84.50 537 ARG A CA 1
ATOM 4046 C C . ARG A 1 537 ? -17.405 0.262 24.183 1.00 84.50 537 ARG A C 1
ATOM 4048 O O . ARG A 1 537 ? -16.352 0.633 24.682 1.00 84.50 537 ARG A O 1
ATOM 4055 N N . ARG A 1 538 ? -17.439 -0.606 23.172 1.00 76.94 538 ARG A N 1
ATOM 4056 C CA . ARG A 1 538 ? -16.229 -1.055 22.462 1.00 76.94 538 ARG A CA 1
ATOM 4057 C C . ARG A 1 538 ? -16.410 -0.800 20.978 1.00 76.94 538 ARG A C 1
ATOM 4059 O O . ARG A 1 538 ? -17.191 -1.479 20.313 1.00 76.94 538 ARG A O 1
ATOM 4066 N N . GLY A 1 539 ? -15.718 0.209 20.456 1.00 71.12 539 GLY A N 1
ATOM 4067 C CA . GLY A 1 539 ? -15.863 0.614 19.059 1.00 71.12 539 GLY A CA 1
ATOM 4068 C C . GLY A 1 539 ? -17.290 1.079 18.757 1.00 71.12 539 GLY A C 1
ATOM 4069 O O . GLY A 1 539 ? -17.667 2.182 19.147 1.00 71.12 539 GLY A O 1
ATOM 4070 N N . GLN A 1 540 ? -18.075 0.254 18.047 1.00 69.75 540 GLN A N 1
ATOM 4071 C CA . GLN A 1 540 ? -19.501 0.517 17.806 1.00 69.75 540 GLN A CA 1
ATOM 4072 C C . GLN A 1 540 ? -20.464 -0.198 18.754 1.00 69.75 540 GLN A C 1
ATOM 4074 O O . GLN A 1 540 ? -21.616 0.227 18.867 1.00 69.75 540 GLN A O 1
ATOM 4079 N N . ASP A 1 541 ? -19.994 -1.224 19.457 1.00 77.88 541 ASP A N 1
ATOM 4080 C CA . ASP A 1 541 ? -20.830 -2.111 20.256 1.00 77.88 541 ASP A CA 1
ATOM 4081 C C . ASP A 1 541 ? -21.225 -1.438 21.570 1.00 77.88 541 ASP A C 1
ATOM 4083 O O . ASP A 1 541 ? -20.372 -1.183 22.425 1.00 77.88 541 ASP A O 1
ATOM 4087 N N . LEU A 1 542 ? -22.520 -1.165 21.737 1.00 81.88 542 LEU A N 1
ATOM 4088 C CA . LEU A 1 542 ? -23.069 -0.629 22.979 1.00 81.88 542 LEU A CA 1
ATOM 4089 C C . LEU A 1 542 ? -23.191 -1.723 24.052 1.00 81.88 542 LEU A C 1
ATOM 4091 O O . LEU A 1 542 ? -23.561 -2.856 23.730 1.00 81.88 542 LEU A O 1
ATOM 4095 N N . PRO A 1 543 ? -22.938 -1.388 25.329 1.00 84.75 543 PRO A N 1
ATOM 4096 C CA . PRO A 1 543 ? -23.149 -2.311 26.432 1.00 84.75 543 PRO A CA 1
ATOM 4097 C C . PRO A 1 543 ? -24.637 -2.654 26.553 1.00 84.75 543 PRO A C 1
ATOM 4099 O O . PRO A 1 543 ? -25.488 -1.769 26.660 1.00 84.75 543 PRO A O 1
ATOM 4102 N N . ALA A 1 544 ? -24.948 -3.949 26.560 1.00 85.50 544 ALA A N 1
ATOM 4103 C CA . ALA A 1 544 ? -26.306 -4.461 26.701 1.00 85.50 544 ALA A CA 1
ATOM 4104 C C . ALA A 1 544 ? -26.419 -5.357 27.937 1.00 85.50 544 ALA A C 1
ATOM 4106 O O . ALA A 1 544 ? -25.522 -6.153 28.221 1.00 85.50 544 ALA A O 1
ATOM 4107 N N . HIS A 1 545 ? -27.542 -5.245 28.650 1.00 85.12 545 HIS A N 1
ATOM 4108 C CA . HIS A 1 545 ? -27.862 -6.147 29.749 1.00 85.12 545 HIS A CA 1
ATOM 4109 C C . HIS A 1 545 ? -28.189 -7.533 29.192 1.00 85.12 545 HIS A C 1
ATOM 4111 O O . HIS A 1 545 ? -29.132 -7.693 28.422 1.00 85.12 545 HIS A O 1
ATOM 4117 N N . LEU A 1 546 ? -27.398 -8.528 29.583 1.00 81.75 546 LEU A N 1
ATOM 4118 C CA . LEU A 1 546 ? -27.552 -9.915 29.140 1.00 81.75 546 LEU A CA 1
ATOM 4119 C C . LEU A 1 546 ? -28.548 -10.704 30.006 1.00 81.75 546 LEU A C 1
ATOM 4121 O O . LEU A 1 546 ? -28.881 -11.842 29.683 1.00 81.75 546 LEU A O 1
ATOM 4125 N N . GLY A 1 547 ? -29.011 -10.131 31.121 1.00 71.62 547 GLY A N 1
ATOM 4126 C CA . GLY A 1 547 ? -30.035 -10.742 31.963 1.00 71.62 547 GLY A CA 1
ATOM 4127 C C . GLY A 1 547 ? -31.430 -10.576 31.356 1.00 71.62 547 GLY A C 1
ATOM 4128 O O . GLY A 1 547 ? -31.757 -9.537 30.797 1.00 71.62 547 GLY A O 1
ATOM 4129 N N . GLY A 1 548 ? -32.287 -11.590 31.485 1.00 62.44 548 GLY A N 1
ATOM 4130 C CA . GLY A 1 548 ? -33.681 -11.524 31.016 1.00 62.44 548 GLY A CA 1
ATOM 4131 C C . GLY A 1 548 ? -34.616 -10.663 31.882 1.00 62.44 548 GLY A C 1
ATOM 4132 O O . GLY A 1 548 ? -35.830 -10.741 31.711 1.00 62.44 548 GLY A O 1
ATOM 4133 N N . GLY A 1 549 ? -34.082 -9.912 32.852 1.00 66.75 549 GLY A N 1
ATOM 4134 C CA . GLY A 1 549 ? -34.852 -9.078 33.777 1.00 66.75 549 GLY A CA 1
ATOM 4135 C C . GLY A 1 549 ? -34.992 -7.626 33.298 1.00 66.75 549 GLY A C 1
ATOM 4136 O O . GLY A 1 549 ? -34.228 -7.184 32.439 1.00 66.75 549 GLY A O 1
ATOM 4137 N N . PRO A 1 550 ? -35.959 -6.865 33.842 1.00 65.38 550 PRO A N 1
ATOM 4138 C CA . PRO A 1 550 ? -36.084 -5.442 33.550 1.00 65.38 550 PRO A CA 1
ATOM 4139 C C . PRO A 1 550 ? -34.836 -4.679 34.016 1.00 65.38 550 PRO A C 1
ATOM 4141 O O . PRO A 1 550 ? -34.315 -4.921 35.105 1.00 65.38 550 PRO A O 1
ATOM 4144 N N . LEU A 1 551 ? -34.369 -3.746 33.182 1.00 70.00 551 LEU A N 1
ATOM 4145 C CA . LEU A 1 551 ? -33.272 -2.844 33.524 1.00 70.00 551 LEU A CA 1
ATOM 4146 C C . LEU A 1 551 ? -33.634 -2.001 34.761 1.00 70.00 551 LEU A C 1
ATOM 4148 O O . LEU A 1 551 ? -34.786 -1.574 34.883 1.00 70.00 551 LEU A O 1
ATOM 4152 N N . PRO A 1 552 ? -32.661 -1.689 35.635 1.00 70.56 552 PRO A N 1
ATOM 4153 C CA . PRO A 1 552 ? -32.842 -0.683 36.677 1.00 70.56 552 PRO A CA 1
ATOM 4154 C C . PRO A 1 552 ? -33.337 0.637 36.072 1.00 70.56 552 PRO A C 1
ATOM 4156 O O . PRO A 1 552 ? -32.907 1.022 34.982 1.00 70.56 552 PRO A O 1
ATOM 4159 N N . GLU A 1 553 ? -34.218 1.355 36.772 1.00 62.97 553 GLU A N 1
ATOM 4160 C CA . GLU A 1 553 ? -34.875 2.562 36.243 1.00 62.97 553 GLU A CA 1
ATOM 4161 C C . GLU A 1 553 ? -33.871 3.651 35.802 1.00 62.97 553 GLU A C 1
ATOM 4163 O O . GLU A 1 553 ? -34.103 4.378 34.833 1.00 62.97 553 GLU A O 1
ATOM 4168 N N . SER A 1 554 ? -32.716 3.716 36.471 1.00 57.69 554 SER A N 1
ATOM 4169 C CA . SER A 1 554 ? -31.582 4.585 36.139 1.00 57.69 554 SER A CA 1
ATOM 4170 C C . SER A 1 554 ? -30.899 4.206 34.813 1.00 57.69 554 SER A C 1
ATOM 4172 O O . SER A 1 554 ? -30.583 5.089 34.012 1.00 57.69 554 SER A O 1
ATOM 4174 N N . ALA A 1 555 ? -30.735 2.909 34.538 1.00 63.00 555 ALA A N 1
ATOM 4175 C CA . ALA A 1 555 ? -30.145 2.382 33.305 1.00 63.00 555 ALA A CA 1
ATOM 4176 C C . ALA A 1 555 ? -31.124 2.403 32.118 1.00 63.00 555 ALA A C 1
ATOM 4178 O O . ALA A 1 555 ? -30.712 2.595 30.975 1.00 63.00 555 ALA A O 1
ATOM 4179 N N . ALA A 1 556 ? -32.428 2.261 32.375 1.00 62.94 556 ALA A N 1
ATOM 4180 C CA . ALA A 1 556 ? -33.465 2.324 31.345 1.00 62.94 556 ALA A CA 1
ATOM 4181 C C . ALA A 1 556 ? -33.610 3.728 30.720 1.00 62.94 556 ALA A C 1
ATOM 4183 O O . ALA A 1 556 ? -33.968 3.840 29.550 1.00 62.94 556 ALA A O 1
ATOM 4184 N N . LYS A 1 557 ? -33.316 4.797 31.479 1.00 59.25 557 LYS A N 1
ATOM 4185 C CA . LYS A 1 557 ? -33.444 6.195 31.018 1.00 59.25 557 LYS A CA 1
ATOM 4186 C C . LYS A 1 557 ? -32.195 6.740 30.313 1.00 59.25 557 LYS A C 1
ATOM 4188 O O . LYS A 1 557 ? -32.334 7.551 29.406 1.00 59.25 557 LYS A O 1
ATOM 4193 N N . ARG A 1 558 ? -30.989 6.339 30.737 1.00 63.78 558 ARG A N 1
ATOM 4194 C CA . ARG A 1 558 ? -29.707 6.898 30.244 1.00 63.78 558 ARG A CA 1
ATOM 4195 C C . ARG A 1 558 ? -28.851 5.920 29.433 1.00 63.78 558 ARG A C 1
ATOM 4197 O O . ARG A 1 558 ? -27.830 6.329 28.890 1.00 63.78 558 ARG A O 1
ATOM 4204 N N . GLY A 1 559 ? -29.262 4.656 29.337 1.00 78.00 559 GLY A N 1
ATOM 4205 C CA . GLY A 1 559 ? -28.400 3.580 28.854 1.00 78.00 559 GLY A CA 1
ATOM 4206 C C . GLY A 1 559 ? -27.390 3.136 29.919 1.00 78.00 559 GLY A C 1
ATOM 4207 O O . GLY A 1 559 ? -27.329 3.689 31.016 1.00 78.00 559 GLY A O 1
ATOM 4208 N N . LEU A 1 560 ? -26.624 2.090 29.605 1.00 83.25 560 LEU A N 1
ATOM 4209 C CA . LEU A 1 560 ? -25.650 1.495 30.529 1.00 83.25 560 LEU A CA 1
ATOM 4210 C C . LEU A 1 560 ? -24.264 2.151 30.455 1.00 83.25 560 LEU A C 1
ATOM 4212 O O . LEU A 1 560 ? -23.484 2.019 31.391 1.00 83.25 560 LEU A O 1
ATOM 4216 N N . GLU A 1 561 ? -23.946 2.834 29.355 1.00 84.00 561 GLU A N 1
ATOM 4217 C CA . GLU A 1 561 ? -22.638 3.458 29.135 1.00 84.00 561 GLU A CA 1
ATOM 4218 C C . GLU A 1 561 ? -22.374 4.598 30.130 1.00 84.00 561 GLU A C 1
ATOM 4220 O O . GLU A 1 561 ? -23.240 5.427 30.408 1.00 84.00 561 GLU A O 1
ATOM 4225 N N . GLY A 1 562 ? -21.155 4.637 30.668 1.00 79.38 562 GLY A N 1
ATOM 4226 C CA . GLY A 1 562 ? -20.712 5.640 31.633 1.00 79.38 562 GLY A CA 1
ATOM 4227 C C . GLY A 1 562 ? -21.204 5.408 33.062 1.00 79.38 562 GLY A C 1
ATOM 4228 O O . GLY A 1 562 ? -20.831 6.171 33.950 1.00 79.38 562 GLY A O 1
ATOM 4229 N N . LEU A 1 563 ? -22.013 4.373 33.315 1.00 86.56 563 LEU A N 1
ATOM 4230 C CA . LEU A 1 563 ? -22.368 3.984 34.678 1.00 86.56 563 LEU A CA 1
ATOM 4231 C C . LEU A 1 563 ? -21.189 3.280 35.356 1.00 86.56 563 LEU A C 1
ATOM 4233 O O . LEU A 1 563 ? -20.466 2.501 34.733 1.00 86.56 563 LEU A O 1
ATOM 4237 N N . CYS A 1 564 ? -21.030 3.540 36.649 1.00 89.56 564 CYS A N 1
ATOM 4238 C CA . CYS A 1 564 ? -20.015 2.922 37.491 1.00 89.56 564 CYS A CA 1
ATOM 4239 C C . CYS A 1 564 ? -20.656 1.921 38.454 1.00 89.56 564 CYS A C 1
ATOM 4241 O O . CYS A 1 564 ? -21.840 2.021 38.794 1.00 89.56 564 CYS A O 1
ATOM 4243 N N . GLY A 1 565 ? -19.867 0.944 38.882 1.00 91.25 565 GLY A N 1
ATOM 4244 C CA . GLY A 1 565 ? -20.295 -0.067 39.832 1.00 91.25 565 GLY A CA 1
ATOM 4245 C C . GLY A 1 565 ? -19.149 -0.947 40.308 1.00 91.25 565 GLY A C 1
ATOM 4246 O O . GLY A 1 565 ? -17.978 -0.671 40.046 1.00 91.25 565 GLY A O 1
ATOM 4247 N N . ALA A 1 566 ? -19.491 -2.025 41.008 1.00 93.06 566 ALA A N 1
ATOM 4248 C CA . ALA A 1 566 ? -18.533 -3.014 41.495 1.00 93.06 566 ALA A CA 1
ATOM 4249 C C . ALA A 1 566 ? -18.904 -4.429 41.039 1.00 93.06 566 ALA A C 1
ATOM 4251 O O . ALA A 1 566 ? -20.084 -4.782 40.951 1.00 93.06 566 ALA A O 1
ATOM 4252 N N . ILE A 1 567 ? -17.891 -5.256 40.771 1.00 91.12 567 ILE A N 1
ATOM 4253 C CA . ILE A 1 567 ? -18.092 -6.650 40.354 1.00 91.12 567 ILE A CA 1
ATOM 4254 C C . ILE A 1 567 ? -18.660 -7.487 41.508 1.00 91.12 567 ILE A C 1
ATOM 4256 O O . ILE A 1 567 ? -18.100 -7.528 42.607 1.00 91.12 567 ILE A O 1
ATOM 4260 N N . ALA A 1 568 ? -19.769 -8.179 41.244 1.00 87.38 568 ALA A N 1
ATOM 4261 C CA . ALA A 1 568 ? -20.520 -8.974 42.214 1.00 87.38 568 ALA A CA 1
ATOM 4262 C C . ALA A 1 568 ? -20.205 -10.482 42.146 1.00 87.38 568 ALA A C 1
ATOM 4264 O O . ALA A 1 568 ? -19.756 -10.992 41.119 1.00 87.38 568 ALA A O 1
ATOM 4265 N N . LYS A 1 569 ? -20.491 -11.218 43.238 1.00 69.69 569 LYS A N 1
ATOM 4266 C CA . LYS A 1 569 ? -20.395 -12.694 43.275 1.00 69.69 569 LYS A CA 1
ATOM 4267 C C . LYS A 1 569 ? -21.405 -13.306 42.295 1.00 69.69 569 LYS A C 1
ATOM 4269 O O . LYS A 1 569 ? -22.573 -12.918 42.282 1.00 69.69 569 LYS A O 1
ATOM 4274 N N . LYS A 1 570 ? -20.987 -14.320 41.527 1.00 60.31 570 LYS A N 1
ATOM 4275 C CA . LYS A 1 570 ? -21.936 -15.197 40.826 1.00 60.31 570 LYS A CA 1
ATOM 4276 C C . LYS A 1 570 ? -22.710 -16.008 41.878 1.00 60.31 570 LYS A C 1
ATOM 4278 O O . LYS A 1 570 ? -22.071 -16.639 42.721 1.00 60.31 570 LYS A O 1
ATOM 4283 N N . PRO A 1 571 ? -24.054 -16.029 41.876 1.00 49.22 571 PRO A N 1
ATOM 4284 C CA . PRO A 1 571 ? -24.776 -17.002 42.683 1.00 49.22 571 PRO A CA 1
ATOM 4285 C C . PRO A 1 571 ? -24.468 -18.405 42.147 1.00 49.22 571 PRO A C 1
ATOM 4287 O O . PRO A 1 571 ? -24.568 -18.633 40.941 1.00 49.22 571 PRO A O 1
ATOM 4290 N N . ARG A 1 572 ? -24.112 -19.344 43.035 1.00 43.72 572 ARG A N 1
ATOM 4291 C CA . ARG A 1 572 ? -23.978 -20.775 42.716 1.00 43.72 572 ARG A CA 1
ATOM 4292 C C . ARG A 1 572 ? -25.341 -21.313 42.270 1.00 43.72 572 ARG A C 1
ATOM 4294 O O . ARG A 1 572 ? -26.119 -21.815 43.078 1.00 43.72 572 ARG A O 1
ATOM 4301 N N . LYS A 1 573 ? -25.675 -21.178 40.989 1.00 45.47 573 LYS A N 1
ATOM 4302 C CA . LYS A 1 573 ? -26.839 -21.842 40.409 1.00 45.47 573 LYS A CA 1
ATOM 4303 C C . LYS A 1 573 ? -26.363 -23.215 39.953 1.00 45.47 573 LYS A C 1
ATOM 4305 O O . LYS A 1 573 ? -25.529 -23.292 39.062 1.00 45.47 573 LYS A O 1
ATOM 4310 N N . ARG A 1 574 ? -26.855 -24.285 40.593 1.00 45.12 574 ARG A N 1
ATOM 4311 C CA . ARG A 1 574 ? -26.637 -25.664 40.123 1.00 45.12 574 ARG A CA 1
ATOM 4312 C C . ARG A 1 574 ? -26.939 -25.709 38.626 1.00 45.12 574 ARG A C 1
ATOM 4314 O O . ARG A 1 574 ? -28.065 -25.389 38.236 1.00 45.12 574 ARG A O 1
ATOM 4321 N N . GLU A 1 575 ? -25.936 -26.064 37.830 1.00 46.69 575 GLU A N 1
ATOM 4322 C CA . GLU A 1 575 ? -26.065 -26.286 36.394 1.00 46.69 575 GLU A CA 1
ATOM 4323 C C . GLU A 1 575 ? -27.191 -27.294 36.172 1.00 46.69 575 GLU A C 1
ATOM 4325 O O . GLU A 1 575 ? -27.104 -28.464 36.543 1.00 46.69 575 GLU A O 1
ATOM 4330 N N . ARG A 1 576 ? -28.313 -26.812 35.645 1.00 50.50 576 ARG A N 1
ATOM 4331 C CA . ARG A 1 576 ? -29.399 -27.671 35.198 1.00 50.50 576 ARG A CA 1
ATOM 4332 C C . ARG A 1 576 ? -29.152 -27.866 33.712 1.00 50.50 576 ARG A C 1
ATOM 4334 O O . ARG A 1 576 ? -29.443 -26.954 32.942 1.00 50.50 576 ARG A O 1
ATOM 4341 N N . GLU A 1 577 ? -28.544 -28.993 33.346 1.00 56.84 577 GLU A N 1
ATOM 4342 C CA . GLU A 1 577 ? -28.318 -29.365 31.945 1.00 56.84 577 GLU A CA 1
ATOM 4343 C C . GLU A 1 577 ? -29.624 -29.204 31.153 1.00 56.84 577 GLU A C 1
ATOM 4345 O O . GLU A 1 577 ? -30.691 -29.656 31.585 1.00 56.84 577 GLU A O 1
ATOM 4350 N N . GLU A 1 578 ? -29.565 -28.510 30.013 1.00 61.97 578 GLU A N 1
ATOM 4351 C CA . GLU A 1 578 ? -30.731 -28.379 29.144 1.00 61.97 578 GLU A CA 1
ATOM 4352 C C . GLU A 1 578 ? -31.109 -29.761 28.586 1.00 61.97 578 GLU A C 1
ATOM 4354 O O . GLU A 1 578 ? -30.254 -30.472 28.049 1.00 61.97 578 GLU A O 1
ATOM 4359 N N . PRO A 1 579 ? -32.385 -30.173 28.685 1.00 65.75 579 PRO A N 1
ATOM 4360 C CA . PRO A 1 579 ? -32.815 -31.472 28.195 1.00 65.75 579 PRO A CA 1
ATOM 4361 C C . PRO A 1 579 ? -32.731 -31.528 26.659 1.00 65.75 579 PRO A C 1
ATOM 4363 O O . PRO A 1 579 ? -33.001 -30.538 25.974 1.00 65.75 579 PRO A O 1
ATOM 4366 N N . PRO A 1 580 ? -32.419 -32.698 26.081 1.00 74.44 580 PRO A N 1
ATOM 4367 C CA . PRO A 1 580 ? -32.294 -32.854 24.637 1.00 74.44 580 PRO A CA 1
ATOM 4368 C C . PRO A 1 580 ? -33.634 -32.613 23.928 1.00 74.44 580 PRO A C 1
ATOM 4370 O O . PRO A 1 580 ? -34.681 -33.095 24.354 1.00 74.44 580 PRO A O 1
ATOM 4373 N N . ALA A 1 581 ? -33.595 -31.915 22.790 1.00 82.81 581 ALA A N 1
ATOM 4374 C CA . ALA A 1 581 ? -34.791 -31.490 22.054 1.00 82.81 581 ALA A CA 1
ATOM 4375 C C . ALA A 1 581 ? -35.561 -32.629 21.346 1.00 82.81 581 ALA A C 1
ATOM 4377 O O . ALA A 1 581 ? -36.705 -32.443 20.926 1.00 82.81 581 ALA A O 1
ATOM 4378 N N . GLN A 1 582 ? -34.953 -33.808 21.183 1.00 89.50 582 GLN A N 1
ATOM 4379 C CA . GLN A 1 582 ? -35.551 -34.928 20.456 1.00 89.50 582 GLN A CA 1
ATOM 4380 C C . GLN A 1 582 ? -35.126 -36.270 21.055 1.00 89.50 582 GLN A C 1
ATOM 4382 O O . GLN A 1 582 ? -33.942 -36.511 21.284 1.00 89.50 582 GLN A O 1
ATOM 4387 N N . PHE A 1 583 ? -36.089 -37.173 21.224 1.00 91.62 583 PHE A N 1
ATOM 4388 C CA . PHE A 1 583 ? -35.889 -38.549 21.668 1.00 91.62 583 PHE A CA 1
ATOM 4389 C C . PHE A 1 583 ? -36.204 -39.552 20.547 1.00 91.62 583 PHE A C 1
ATOM 4391 O O . PHE A 1 583 ? -36.981 -39.284 19.618 1.00 91.62 583 PHE A O 1
ATOM 4398 N N . GLN A 1 584 ? -35.607 -40.736 20.662 1.00 94.25 584 GLN A N 1
ATOM 4399 C CA . GLN A 1 584 ? -35.768 -41.886 19.778 1.00 94.25 584 GLN A CA 1
ATOM 4400 C C . GLN A 1 584 ? -36.081 -43.149 20.580 1.00 94.25 584 GLN A C 1
ATOM 4402 O O . GLN A 1 584 ? -35.623 -43.300 21.709 1.00 94.25 584 GLN A O 1
ATOM 4407 N N . TRP A 1 585 ? -36.796 -44.089 19.972 1.00 93.56 585 TRP A N 1
ATOM 4408 C CA . TRP A 1 585 ? -37.020 -45.434 20.503 1.00 93.56 585 TRP A CA 1
ATOM 4409 C C . TRP A 1 585 ? -36.518 -46.491 19.517 1.00 93.56 585 TRP A C 1
ATOM 4411 O O . TRP A 1 585 ? -36.469 -46.255 18.307 1.00 93.56 585 TRP A O 1
ATOM 4421 N N . GLN A 1 586 ? -36.115 -47.653 20.023 1.00 94.69 586 GLN A N 1
ATOM 4422 C CA . GLN A 1 586 ? -35.583 -48.736 19.199 1.00 94.69 586 GLN A CA 1
ATOM 4423 C C . GLN A 1 586 ? -36.672 -49.758 18.853 1.00 94.69 586 GLN A C 1
ATOM 4425 O O . GLN A 1 586 ? -37.396 -50.242 19.722 1.00 94.69 586 GLN A O 1
ATOM 4430 N N . SER A 1 587 ? -36.792 -50.090 17.570 1.00 90.00 587 SER A N 1
ATOM 4431 C CA . SER A 1 587 ? -37.656 -51.168 17.083 1.00 90.00 587 SER A CA 1
ATOM 4432 C C . SER A 1 587 ? -37.073 -52.549 17.367 1.00 90.00 587 SER A C 1
ATOM 4434 O O . SER A 1 587 ? -35.875 -52.696 17.592 1.00 90.00 587 SER A O 1
ATOM 4436 N N . ASP A 1 588 ? -37.910 -53.582 17.266 1.00 83.38 588 ASP A N 1
ATOM 4437 C CA . ASP A 1 588 ? -37.503 -54.978 17.490 1.00 83.38 588 ASP A CA 1
ATOM 4438 C C . ASP A 1 588 ? -36.452 -55.457 16.463 1.00 83.38 588 ASP A C 1
ATOM 4440 O O . ASP A 1 588 ? -35.742 -56.427 16.697 1.00 83.38 588 ASP A O 1
ATOM 4444 N N . ARG A 1 589 ? -36.307 -54.743 15.334 1.00 85.81 589 ARG A N 1
ATOM 4445 C CA . ARG A 1 589 ? -35.252 -54.955 14.323 1.00 85.81 589 ARG A CA 1
ATOM 4446 C C . ARG A 1 589 ? -33.972 -54.154 14.605 1.00 85.81 589 ARG A C 1
ATOM 4448 O O . ARG A 1 589 ? -33.129 -54.013 13.726 1.00 85.81 589 ARG A O 1
ATOM 4455 N N . GLY A 1 590 ? -33.858 -53.541 15.782 1.00 86.56 590 GLY A N 1
ATOM 4456 C CA . GLY A 1 590 ? -32.699 -52.755 16.201 1.00 86.56 590 GLY A CA 1
ATOM 4457 C C . GLY A 1 590 ? -32.596 -51.349 15.594 1.00 86.56 590 GLY A C 1
ATOM 4458 O O . GLY A 1 590 ? -31.685 -50.605 15.960 1.00 86.56 590 GLY A O 1
ATOM 4459 N N . ARG A 1 591 ? -33.516 -50.939 14.706 1.00 89.19 591 ARG A N 1
ATOM 4460 C CA . ARG A 1 591 ? -33.521 -49.598 14.092 1.00 89.19 591 ARG A CA 1
ATOM 4461 C C . ARG A 1 591 ? -34.120 -48.561 15.045 1.00 89.19 591 ARG A C 1
ATOM 4463 O O . ARG A 1 591 ? -35.169 -48.814 15.635 1.00 89.19 591 ARG A O 1
ATOM 4470 N N . TRP A 1 592 ? -33.482 -47.396 15.149 1.00 92.44 592 TRP A N 1
ATOM 4471 C CA . TRP A 1 592 ? -33.953 -46.258 15.943 1.00 92.44 592 TRP A CA 1
ATOM 4472 C C . TRP A 1 592 ? -34.938 -45.386 15.163 1.00 92.44 592 TRP A C 1
ATOM 4474 O O . TRP A 1 592 ? -34.720 -45.093 13.988 1.00 92.44 592 TRP A O 1
ATOM 4484 N N . HIS A 1 593 ? -36.006 -44.957 15.829 1.00 90.81 593 HIS A N 1
ATOM 4485 C CA . HIS A 1 593 ? -37.066 -44.127 15.266 1.00 90.81 593 HIS A CA 1
ATOM 4486 C C . HIS A 1 593 ? -37.308 -42.909 16.151 1.00 90.81 593 HIS A C 1
ATOM 4488 O O . HIS A 1 593 ? -37.391 -43.036 17.370 1.00 90.81 593 HIS A O 1
ATOM 4494 N N . ASN A 1 594 ? -37.462 -41.735 15.540 1.00 91.44 594 ASN A N 1
ATOM 4495 C CA . ASN A 1 594 ? -37.873 -40.529 16.254 1.00 91.44 594 ASN A CA 1
ATOM 4496 C C . ASN A 1 594 ? -39.290 -40.705 16.812 1.00 91.44 594 ASN A C 1
ATOM 4498 O O . ASN A 1 594 ? -40.170 -41.254 16.140 1.00 91.44 594 ASN A O 1
ATOM 4502 N N . TYR A 1 595 ? -39.530 -40.205 18.025 1.00 92.06 595 TYR A N 1
ATOM 4503 C CA . TYR A 1 595 ? -40.902 -39.998 18.479 1.00 92.06 595 TYR A CA 1
ATOM 4504 C C . TYR A 1 595 ? -41.604 -38.980 17.575 1.00 92.06 595 TYR A C 1
ATOM 4506 O O . TYR A 1 595 ? -40.999 -38.000 17.134 1.00 92.06 595 TYR A O 1
ATOM 4514 N N . GLY A 1 596 ? -42.894 -39.203 17.315 1.00 88.06 596 GLY A N 1
ATOM 4515 C CA . GLY A 1 596 ? -43.730 -38.222 16.626 1.00 88.06 596 GLY A CA 1
ATOM 4516 C C . GLY A 1 596 ? -43.808 -36.910 17.411 1.00 88.06 596 GLY A C 1
ATOM 4517 O O . GLY A 1 596 ? -43.650 -36.903 18.630 1.00 88.06 596 GLY A O 1
ATOM 4518 N N . LYS A 1 597 ? -44.078 -35.799 16.717 1.00 86.62 597 LYS A N 1
ATOM 4519 C CA . LYS A 1 597 ? -43.981 -34.432 17.259 1.00 86.62 597 LYS A CA 1
ATOM 4520 C C . LYS A 1 597 ? -44.698 -34.233 18.605 1.00 86.62 597 LYS A C 1
ATOM 4522 O O . LYS A 1 597 ? -44.108 -33.662 19.513 1.00 86.62 597 LYS A O 1
ATOM 4527 N N . ALA A 1 598 ? -45.930 -34.730 18.744 1.00 85.94 598 ALA A N 1
ATOM 4528 C CA . ALA A 1 598 ? -46.716 -34.604 19.977 1.00 85.94 598 ALA A CA 1
ATOM 4529 C C . ALA A 1 598 ? -46.113 -35.409 21.144 1.00 85.94 598 ALA A C 1
ATOM 4531 O O . ALA A 1 598 ? -45.819 -34.847 22.193 1.00 85.94 598 ALA A O 1
ATOM 4532 N N . ALA A 1 599 ? -45.829 -36.698 20.928 1.00 90.12 599 ALA A N 1
ATOM 4533 C CA . ALA A 1 599 ? -45.224 -37.560 21.944 1.00 90.12 599 ALA A CA 1
ATOM 4534 C C . ALA A 1 599 ? -43.817 -37.085 22.350 1.00 90.12 599 ALA A C 1
ATOM 4536 O O . ALA A 1 599 ? -43.460 -37.140 23.521 1.00 90.12 599 ALA A O 1
ATOM 4537 N N . ASN A 1 600 ? -43.021 -36.582 21.401 1.00 93.25 600 ASN A N 1
ATOM 4538 C CA . ASN A 1 600 ? -41.716 -36.004 21.707 1.00 93.25 600 ASN A CA 1
ATOM 4539 C C . ASN A 1 600 ? -41.842 -34.741 22.569 1.00 93.25 600 ASN A C 1
ATOM 4541 O O . ASN A 1 600 ? -41.082 -34.590 23.515 1.00 93.25 600 ASN A O 1
ATOM 4545 N N . ALA A 1 601 ? -42.801 -33.856 22.275 1.00 87.31 601 ALA A N 1
ATOM 4546 C CA . ALA A 1 601 ? -43.019 -32.642 23.061 1.00 87.31 601 ALA A CA 1
ATOM 4547 C C . ALA A 1 601 ? -43.385 -32.957 24.522 1.00 87.31 601 ALA A C 1
ATOM 4549 O O . ALA A 1 601 ? -42.862 -32.315 25.428 1.00 87.31 601 ALA A O 1
ATOM 4550 N N . GLU A 1 602 ? -44.214 -33.979 24.754 1.00 90.94 602 GLU A N 1
ATOM 4551 C CA . GLU A 1 602 ? -44.544 -34.463 26.102 1.00 90.94 602 GLU A CA 1
ATOM 4552 C C . GLU A 1 602 ? -43.310 -35.014 26.831 1.00 90.94 602 GLU A C 1
ATOM 4554 O O . GLU A 1 602 ? -43.090 -34.703 28.000 1.00 90.94 602 GLU A O 1
ATOM 4559 N N . ILE A 1 603 ? -42.466 -35.784 26.134 1.00 90.50 603 ILE A N 1
ATOM 4560 C CA . ILE A 1 603 ? -41.227 -36.337 26.701 1.00 90.50 603 ILE A CA 1
ATOM 4561 C C . ILE A 1 603 ? -40.221 -35.233 27.042 1.00 90.50 603 ILE A C 1
ATOM 4563 O O . ILE A 1 603 ? -39.633 -35.249 28.121 1.00 90.50 603 ILE A O 1
ATOM 4567 N N . VAL A 1 604 ? -40.041 -34.260 26.148 1.00 88.19 604 VAL A N 1
ATOM 4568 C CA . VAL A 1 604 ? -39.139 -33.120 26.358 1.00 88.19 604 VAL A CA 1
ATOM 4569 C C . VAL A 1 604 ? -39.628 -32.245 27.510 1.00 88.19 604 VAL A C 1
ATOM 4571 O O . VAL A 1 604 ? -38.817 -31.835 28.335 1.00 88.19 604 VAL A O 1
ATOM 4574 N N . ALA A 1 605 ? -40.936 -31.987 27.608 1.00 86.00 605 ALA A N 1
ATOM 4575 C CA . ALA A 1 605 ? -41.512 -31.256 28.734 1.00 86.00 605 ALA A CA 1
ATOM 4576 C C . ALA A 1 605 ? -41.270 -32.000 30.056 1.00 86.00 605 ALA A C 1
ATOM 4578 O O . ALA A 1 605 ? -40.760 -31.407 31.000 1.00 86.00 605 ALA A O 1
ATOM 4579 N N . ALA A 1 606 ? -41.520 -33.312 30.092 1.00 87.50 606 ALA A N 1
ATOM 4580 C CA . ALA A 1 606 ? -41.264 -34.129 31.274 1.00 87.50 606 ALA A CA 1
ATOM 4581 C C . ALA A 1 606 ? -39.783 -34.122 31.691 1.00 87.50 606 ALA A C 1
ATOM 4583 O O . ALA A 1 606 ? -39.485 -33.934 32.870 1.00 87.50 606 ALA A O 1
ATOM 4584 N N . ALA A 1 607 ? -38.858 -34.248 30.734 1.00 84.88 607 ALA A N 1
ATOM 4585 C CA . ALA A 1 607 ? -37.422 -34.152 30.991 1.00 84.88 607 ALA A CA 1
ATOM 4586 C C . ALA A 1 607 ? -37.026 -32.758 31.514 1.00 84.88 607 ALA A C 1
ATOM 4588 O O . ALA A 1 607 ? -36.279 -32.643 32.484 1.00 84.88 607 ALA A O 1
ATOM 4589 N N . ARG A 1 608 ? -37.578 -31.690 30.924 1.00 82.12 608 ARG A N 1
ATOM 4590 C CA . ARG A 1 608 ? -37.361 -30.300 31.355 1.00 82.12 608 ARG A CA 1
ATOM 4591 C C . ARG A 1 608 ? -37.901 -30.020 32.746 1.00 82.12 608 ARG A C 1
ATOM 4593 O O . ARG A 1 608 ? -37.317 -29.219 33.471 1.00 82.12 608 ARG A O 1
ATOM 4600 N N . ASP A 1 609 ? -38.989 -30.663 33.132 1.00 82.88 609 ASP A N 1
ATOM 4601 C CA . ASP A 1 609 ? -39.631 -30.453 34.426 1.00 82.88 609 ASP A CA 1
ATOM 4602 C C . ASP A 1 609 ? -39.062 -31.409 35.500 1.00 82.88 609 ASP A C 1
ATOM 4604 O O . ASP A 1 609 ? -39.350 -31.260 36.683 1.00 82.88 609 ASP A O 1
ATOM 4608 N N . GLY A 1 610 ? -38.144 -32.311 35.117 1.00 82.50 610 GLY A N 1
ATOM 4609 C CA . GLY A 1 610 ? -37.448 -33.233 36.023 1.00 82.50 610 GLY A CA 1
ATOM 4610 C C . GLY A 1 610 ? -38.276 -34.460 36.410 1.00 82.50 610 GLY A C 1
ATOM 4611 O O . GLY A 1 610 ? -38.032 -35.071 37.449 1.00 82.50 610 GLY A O 1
ATOM 4612 N N . HIS A 1 611 ? -39.278 -34.816 35.609 1.00 88.19 611 HIS A N 1
ATOM 4613 C CA . HIS A 1 611 ? -40.076 -36.013 35.824 1.00 88.19 611 HIS A CA 1
ATOM 4614 C C . HIS A 1 611 ? -39.332 -37.256 35.329 1.00 88.19 611 HIS A C 1
ATOM 4616 O O . HIS A 1 611 ? -38.905 -37.320 34.181 1.00 88.19 611 HIS A O 1
ATOM 4622 N N . SER A 1 612 ? -39.253 -38.288 36.167 1.00 87.75 612 SER A N 1
ATOM 4623 C CA . SER A 1 612 ? -38.616 -39.566 35.817 1.00 87.75 612 SER A CA 1
ATOM 4624 C C . SER A 1 612 ? -39.460 -40.441 34.887 1.00 87.75 612 SER A C 1
ATOM 4626 O O . SER A 1 612 ? -38.942 -41.363 34.257 1.00 87.75 612 SER A O 1
ATOM 4628 N N . ARG A 1 613 ? -40.774 -40.186 34.783 1.00 91.44 613 ARG A N 1
ATOM 4629 C CA . ARG A 1 613 ? -41.703 -40.963 33.949 1.00 91.44 613 ARG A CA 1
ATOM 4630 C C . ARG A 1 613 ? -42.744 -40.085 33.273 1.00 91.44 613 ARG A C 1
ATOM 4632 O O . ARG A 1 613 ? -43.300 -39.184 33.893 1.00 91.44 613 ARG A O 1
ATOM 4639 N N . VAL A 1 614 ? -43.075 -40.420 32.029 1.00 94.31 614 VAL A N 1
ATOM 4640 C CA . VAL A 1 614 ? -44.105 -39.743 31.229 1.00 94.31 614 VAL A CA 1
ATOM 4641 C C . VAL A 1 614 ? -44.947 -40.757 30.462 1.00 94.31 614 VAL A C 1
ATOM 4643 O O . VAL A 1 614 ? -44.445 -41.776 29.987 1.00 94.31 614 VAL A O 1
ATOM 4646 N N . ARG A 1 615 ? -46.252 -40.503 30.344 1.00 93.06 615 ARG A N 1
ATOM 4647 C CA . ARG A 1 615 ? -47.159 -41.331 29.542 1.00 93.06 615 ARG A CA 1
ATOM 4648 C C . ARG A 1 615 ? -47.445 -40.634 28.225 1.00 93.06 615 ARG A C 1
ATOM 4650 O O . ARG A 1 615 ? -47.936 -39.517 28.247 1.00 93.06 615 ARG A O 1
ATOM 4657 N N . VAL A 1 616 ? -47.189 -41.325 27.119 1.00 92.31 616 VAL A N 1
ATOM 4658 C CA . VAL A 1 616 ? -47.372 -40.802 25.761 1.00 92.31 616 VAL A CA 1
ATOM 4659 C C . VAL A 1 616 ? -48.299 -41.691 24.940 1.00 92.31 616 VAL A C 1
ATOM 4661 O O . VAL A 1 616 ? -48.329 -42.917 25.105 1.00 92.31 616 VAL A O 1
ATOM 4664 N N . LEU A 1 617 ? -49.049 -41.078 24.024 1.00 90.50 617 LEU A N 1
ATOM 4665 C CA . LEU A 1 617 ? -49.900 -41.780 23.065 1.00 90.50 617 LEU A CA 1
ATOM 4666 C C . LEU A 1 617 ? -49.222 -41.820 21.690 1.00 90.50 617 LEU A C 1
ATOM 4668 O O . LEU A 1 617 ? -48.940 -40.782 21.095 1.00 90.50 617 LEU A O 1
ATOM 4672 N N . ILE A 1 618 ? -48.982 -43.020 21.162 1.00 87.75 618 ILE A N 1
ATOM 4673 C CA . ILE A 1 618 ? -48.356 -43.214 19.848 1.00 87.75 618 ILE A CA 1
ATOM 4674 C C . ILE A 1 618 ? -49.267 -44.108 19.020 1.00 87.75 618 ILE A C 1
ATOM 4676 O O . ILE A 1 618 ? -49.507 -45.259 19.385 1.00 87.75 618 ILE A O 1
ATOM 4680 N N . SER A 1 619 ? -49.804 -43.564 17.925 1.00 83.56 619 SER A N 1
ATOM 4681 C CA . SER A 1 619 ? -50.718 -44.272 17.014 1.00 83.56 619 SER A CA 1
ATOM 4682 C C . SER A 1 619 ? -51.869 -44.987 17.744 1.00 83.56 619 SER A C 1
ATOM 4684 O O . SER A 1 619 ? -52.169 -46.145 17.471 1.00 83.56 619 SER A O 1
ATOM 4686 N N . GLY A 1 620 ? -52.473 -44.319 18.736 1.00 83.31 620 GLY A N 1
ATOM 4687 C CA . GLY A 1 620 ? -53.591 -44.852 19.529 1.00 83.31 620 GLY A CA 1
ATOM 4688 C C . GLY A 1 620 ? -53.206 -45.825 20.652 1.00 83.31 620 GLY A C 1
ATOM 4689 O O . GLY A 1 620 ? -54.061 -46.191 21.454 1.00 83.31 620 GLY A O 1
ATOM 4690 N N . THR A 1 621 ? -51.931 -46.204 20.775 1.00 86.81 621 THR A N 1
ATOM 4691 C CA . THR A 1 621 ? -51.438 -47.079 21.851 1.00 86.81 621 THR A CA 1
ATOM 4692 C C . THR A 1 621 ? -50.747 -46.259 22.939 1.00 86.81 621 THR A C 1
ATOM 4694 O O . THR A 1 621 ? -49.951 -45.364 22.649 1.00 86.81 621 THR A O 1
ATOM 4697 N N . ARG A 1 622 ? -51.052 -46.552 24.210 1.00 91.44 622 ARG A N 1
ATOM 4698 C CA . ARG A 1 622 ? -50.459 -45.868 25.370 1.00 91.44 622 ARG A CA 1
ATOM 4699 C C . ARG A 1 622 ? -49.142 -46.517 25.777 1.00 91.44 622 ARG A C 1
ATOM 4701 O O . ARG A 1 622 ? -49.076 -47.731 25.991 1.00 91.44 622 ARG A O 1
ATOM 4708 N N . TYR A 1 623 ? -48.127 -45.684 25.959 1.00 92.50 623 TYR A N 1
ATOM 4709 C CA . TYR A 1 623 ? -46.811 -46.089 26.426 1.00 92.50 623 TYR A CA 1
ATOM 4710 C C . TYR A 1 623 ? -46.387 -45.269 27.639 1.00 92.50 623 TYR A C 1
ATOM 4712 O O . TYR A 1 623 ? -46.716 -44.092 27.747 1.00 92.50 623 TYR A O 1
ATOM 4720 N N . GLU A 1 624 ? -45.631 -45.891 28.534 1.00 94.19 624 GLU A N 1
ATOM 4721 C CA . GLU A 1 624 ? -44.961 -45.227 29.652 1.00 94.19 624 GLU A CA 1
ATOM 4722 C C . GLU A 1 624 ? -43.460 -45.180 29.357 1.00 94.19 624 GLU A C 1
ATOM 4724 O O . GLU A 1 624 ? -42.841 -46.223 29.150 1.00 94.19 624 GLU A O 1
ATOM 4729 N N . VAL A 1 625 ? -42.888 -43.982 29.275 1.00 94.50 625 VAL A N 1
ATOM 4730 C CA . VAL A 1 625 ? -41.461 -43.747 29.042 1.00 94.50 625 VAL A CA 1
ATOM 4731 C C . VAL A 1 625 ? -40.817 -43.391 30.378 1.00 94.50 625 VAL A C 1
ATOM 4733 O O . VAL A 1 625 ? -41.181 -42.396 30.996 1.00 94.50 625 VAL A O 1
ATOM 4736 N N . ASP A 1 626 ? -39.887 -44.229 30.823 1.00 91.50 626 ASP A N 1
ATOM 4737 C CA . ASP A 1 626 ? -39.033 -44.025 31.992 1.00 91.50 626 ASP A CA 1
ATOM 4738 C C . ASP A 1 626 ? -37.735 -43.357 31.516 1.00 91.50 626 ASP A C 1
ATOM 4740 O O . ASP A 1 626 ? -36.986 -43.945 30.727 1.00 91.50 626 ASP A O 1
ATOM 4744 N N . LEU A 1 627 ? -37.532 -42.103 31.924 1.00 89.31 627 LEU A N 1
ATOM 4745 C CA . LEU A 1 627 ? -36.438 -41.236 31.481 1.00 89.31 627 LEU A CA 1
ATOM 4746 C C . LEU A 1 627 ? -35.147 -41.473 32.267 1.00 89.31 627 LEU A C 1
ATOM 4748 O O . LEU A 1 627 ? -34.072 -41.269 31.715 1.00 89.31 627 LEU A O 1
ATOM 4752 N N . ASP A 1 628 ? -35.232 -42.006 33.486 1.00 87.00 628 ASP A N 1
ATOM 4753 C CA . ASP A 1 628 ? -34.047 -42.380 34.266 1.00 87.00 628 ASP A CA 1
ATOM 4754 C C . ASP A 1 628 ? -33.421 -43.661 33.704 1.00 87.00 628 ASP A C 1
ATOM 4756 O O . ASP A 1 628 ? -32.205 -43.791 33.567 1.00 87.00 628 ASP A O 1
ATOM 4760 N N . ARG A 1 629 ? -34.267 -44.639 33.354 1.00 89.81 629 ARG A N 1
ATOM 4761 C CA . ARG A 1 629 ? -33.827 -45.930 32.801 1.00 89.81 629 ARG A CA 1
ATOM 4762 C C . ARG A 1 629 ? -33.721 -45.929 31.286 1.00 89.81 629 ARG A C 1
ATOM 4764 O O . ARG A 1 629 ? -33.240 -46.913 30.727 1.00 89.81 629 ARG A O 1
ATOM 4771 N N . MET A 1 630 ? -34.207 -44.875 30.634 1.00 92.81 630 MET A N 1
ATOM 4772 C CA . MET A 1 630 ? -34.245 -44.718 29.183 1.00 92.81 630 MET A CA 1
ATOM 4773 C C . MET A 1 630 ? -34.944 -45.896 28.487 1.00 92.81 630 MET A C 1
ATOM 4775 O O . MET A 1 630 ? -34.413 -46.549 27.583 1.00 92.81 630 MET A O 1
ATOM 4779 N N . ARG A 1 631 ? -36.175 -46.196 28.931 1.00 93.50 631 ARG A N 1
ATOM 4780 C CA . ARG A 1 631 ? -36.994 -47.316 28.429 1.00 93.50 631 ARG A CA 1
ATOM 4781 C C . ARG A 1 631 ? -38.457 -46.931 28.268 1.00 93.50 631 ARG A C 1
ATOM 4783 O O . ARG A 1 631 ? -39.050 -46.301 29.130 1.00 93.50 631 ARG A O 1
ATOM 4790 N N . GLN A 1 632 ? -39.067 -47.402 27.191 1.00 93.69 632 GLN A N 1
ATOM 4791 C CA . GLN A 1 632 ? -40.493 -47.303 26.923 1.00 93.69 632 GLN A CA 1
ATOM 4792 C C . GLN A 1 632 ? -41.166 -48.642 27.223 1.00 93.69 632 GLN A C 1
ATOM 4794 O O . GLN A 1 632 ? -40.672 -49.693 26.817 1.00 93.69 632 GLN A O 1
ATOM 4799 N N . ARG A 1 633 ? -42.320 -48.617 27.886 1.00 94.31 633 ARG A N 1
ATOM 4800 C CA . ARG A 1 633 ? -43.152 -49.783 28.184 1.00 94.31 633 ARG A CA 1
ATOM 4801 C C . ARG A 1 633 ? -44.518 -49.633 27.531 1.00 94.31 633 ARG A C 1
ATOM 4803 O O . ARG A 1 633 ? -45.195 -48.627 27.728 1.00 94.31 633 ARG A O 1
ATOM 4810 N N . ASN A 1 634 ? -44.955 -50.643 26.788 1.00 90.12 634 ASN A N 1
ATOM 4811 C CA . ASN A 1 634 ? -46.335 -50.717 26.308 1.00 90.12 634 ASN A CA 1
ATOM 4812 C C . ASN A 1 634 ? -47.263 -51.069 27.482 1.00 90.12 634 ASN A C 1
ATOM 4814 O O . ASN A 1 634 ? -47.047 -52.076 28.159 1.00 90.12 634 ASN A O 1
ATOM 4818 N N . VAL A 1 635 ? -48.291 -50.256 27.732 1.00 88.56 635 VAL A N 1
ATOM 4819 C CA . VAL A 1 635 ? -49.189 -50.457 28.883 1.00 88.56 635 VAL A CA 1
ATOM 4820 C C . VAL A 1 635 ? -50.037 -51.727 28.729 1.00 88.56 635 VAL A C 1
ATOM 4822 O O . VAL A 1 635 ? -50.286 -52.409 29.721 1.00 88.56 635 VAL A O 1
ATOM 4825 N N . ALA A 1 636 ? -50.426 -52.083 27.501 1.00 83.94 636 ALA A N 1
ATOM 4826 C CA . ALA A 1 636 ? -51.262 -53.248 27.219 1.00 83.94 636 ALA A CA 1
ATOM 4827 C C . ALA A 1 636 ? -50.456 -54.557 27.184 1.00 83.94 636 ALA A C 1
ATOM 4829 O O . ALA A 1 636 ? -50.822 -55.527 27.841 1.00 83.94 636 ALA A O 1
ATOM 4830 N N . THR A 1 637 ? -49.337 -54.591 26.454 1.00 86.56 637 THR A N 1
ATOM 4831 C CA . THR A 1 637 ? -48.563 -55.833 26.238 1.00 86.56 637 THR A CA 1
ATOM 4832 C C . THR A 1 637 ? -47.409 -56.024 27.221 1.00 86.56 637 THR A C 1
ATOM 4834 O O . THR A 1 637 ? -46.763 -57.067 27.217 1.00 86.56 637 THR A O 1
ATOM 4837 N N . ARG A 1 638 ? -47.110 -55.014 28.052 1.00 87.62 638 ARG A N 1
ATOM 4838 C CA . ARG A 1 638 ? -45.946 -54.948 28.959 1.00 87.62 638 ARG A CA 1
ATOM 4839 C C . ARG A 1 638 ? -44.574 -55.095 28.282 1.00 87.62 638 ARG A C 1
ATOM 4841 O O . ARG A 1 638 ? -43.576 -55.164 28.993 1.00 87.62 638 ARG A O 1
ATOM 4848 N N . GLY A 1 639 ? -44.501 -55.094 26.951 1.00 86.88 639 GLY A N 1
ATOM 4849 C CA . GLY A 1 639 ? -43.238 -55.121 26.213 1.00 86.88 639 GLY A CA 1
ATOM 4850 C C . GLY A 1 639 ? -42.405 -53.858 26.452 1.00 86.88 639 GLY A C 1
ATOM 4851 O O . GLY A 1 639 ? -42.964 -52.768 26.605 1.00 86.88 639 GLY A O 1
ATOM 4852 N N . PHE A 1 640 ? -41.078 -54.009 26.471 1.00 91.12 640 PHE A N 1
ATOM 4853 C CA . PHE A 1 640 ? -40.123 -52.921 26.700 1.00 91.12 640 PHE A CA 1
ATOM 4854 C C . PHE A 1 640 ? -39.321 -52.608 25.440 1.00 91.12 640 PHE A C 1
ATOM 4856 O O . PHE A 1 640 ? -38.901 -53.520 24.733 1.00 91.12 640 PHE A O 1
ATOM 4863 N N . ARG A 1 641 ? -39.049 -51.324 25.206 1.00 91.50 641 ARG A N 1
ATOM 4864 C CA . ARG A 1 641 ? -38.178 -50.840 24.131 1.00 91.50 641 ARG A CA 1
ATOM 4865 C C . ARG A 1 641 ? -37.165 -49.830 24.668 1.00 91.50 641 ARG A C 1
ATOM 4867 O O . ARG A 1 641 ? -37.541 -48.999 25.494 1.00 91.50 641 ARG A O 1
ATOM 4874 N N . PRO A 1 642 ? -35.893 -49.889 24.247 1.00 94.00 642 PRO A N 1
ATOM 4875 C CA . PRO A 1 642 ? -34.909 -48.863 24.572 1.00 94.00 642 PRO A CA 1
ATOM 4876 C C . PRO A 1 642 ? -35.313 -47.493 24.029 1.00 94.00 642 PRO A C 1
ATOM 4878 O O . PRO A 1 642 ? -35.864 -47.384 22.930 1.00 94.00 642 PRO A O 1
ATOM 4881 N N . VAL A 1 643 ? -35.008 -46.455 24.798 1.00 93.50 643 VAL A N 1
ATOM 4882 C CA . VAL A 1 643 ? -35.177 -45.045 24.442 1.00 93.50 643 VAL A CA 1
ATOM 4883 C C . VAL A 1 643 ? -33.815 -44.371 24.530 1.00 93.50 643 VAL A C 1
ATOM 4885 O O . VAL A 1 643 ? -32.968 -44.784 25.310 1.00 93.50 643 VAL A O 1
ATOM 4888 N N . ARG A 1 644 ? -33.565 -43.358 23.706 1.00 90.56 644 ARG A N 1
ATOM 4889 C CA . ARG A 1 644 ? -32.369 -42.517 23.817 1.00 90.56 644 ARG A CA 1
ATOM 4890 C C . ARG A 1 644 ? -32.649 -41.102 23.325 1.00 90.56 644 ARG A C 1
ATOM 4892 O O . ARG A 1 644 ? -33.594 -40.922 22.555 1.00 90.56 644 ARG A O 1
ATOM 4899 N N . PRO A 1 645 ? -31.826 -40.108 23.675 1.00 89.12 645 PRO A N 1
ATOM 4900 C CA . PRO A 1 645 ? -31.850 -38.822 23.002 1.00 89.12 645 PRO A CA 1
ATOM 4901 C C . PRO A 1 645 ? -31.312 -38.988 21.575 1.00 89.12 645 PRO A C 1
ATOM 4903 O O . PRO A 1 645 ? -30.414 -39.798 21.330 1.00 89.12 645 PRO A O 1
ATOM 4906 N N . ALA A 1 646 ? -31.846 -38.241 20.614 1.00 85.94 646 ALA A N 1
ATOM 4907 C CA . ALA A 1 646 ? -31.311 -38.247 19.259 1.00 85.94 646 ALA A CA 1
ATOM 4908 C C . ALA A 1 646 ? -29.858 -37.714 19.270 1.00 85.94 646 ALA A C 1
ATOM 4910 O O . ALA A 1 646 ? -29.608 -36.688 19.905 1.00 85.94 646 ALA A O 1
ATOM 4911 N N . PRO A 1 647 ? -28.904 -38.346 18.558 1.00 78.06 647 PRO A N 1
ATOM 4912 C CA . PRO A 1 647 ? -27.506 -37.898 18.531 1.00 78.06 647 PRO A CA 1
ATOM 4913 C C . PRO A 1 647 ? -27.339 -36.433 18.098 1.00 78.06 647 PRO A C 1
ATOM 4915 O O . PRO A 1 647 ? -26.552 -35.696 18.682 1.00 78.06 647 PRO A O 1
ATOM 4918 N N . GLU A 1 648 ? -28.137 -35.989 17.125 1.00 74.38 648 GLU A N 1
ATOM 4919 C CA . GLU A 1 648 ? -28.171 -34.594 16.670 1.00 74.38 648 GLU A CA 1
ATOM 4920 C C . GLU A 1 648 ? -28.665 -33.640 17.769 1.00 74.38 648 GLU A C 1
ATOM 4922 O O . GLU A 1 648 ? -28.118 -32.555 17.937 1.00 74.38 648 GLU A O 1
ATOM 4927 N N . ALA A 1 649 ? -29.642 -34.058 18.580 1.00 70.12 649 ALA A N 1
ATOM 4928 C CA . ALA A 1 649 ? -30.153 -33.255 19.690 1.00 70.12 649 ALA A CA 1
ATOM 4929 C C . ALA A 1 649 ? -29.148 -33.145 20.847 1.00 70.12 649 ALA A C 1
ATOM 4931 O O . ALA A 1 649 ? -29.081 -32.097 21.481 1.00 70.12 649 ALA A O 1
ATOM 4932 N N . LEU A 1 650 ? -28.336 -34.182 21.088 1.00 71.69 650 LEU A N 1
ATOM 4933 C CA . LEU A 1 650 ? -27.215 -34.120 22.035 1.00 71.69 650 LEU A CA 1
ATOM 4934 C C . LEU A 1 650 ? -26.119 -33.167 21.549 1.00 71.69 650 LEU A C 1
ATOM 4936 O O . LEU A 1 650 ? -25.587 -32.401 22.344 1.00 71.69 650 LEU A O 1
ATOM 4940 N N . ALA A 1 651 ? -25.808 -33.169 20.249 1.00 68.31 651 ALA A N 1
ATOM 4941 C CA . ALA A 1 651 ? -24.832 -32.244 19.675 1.00 68.31 651 ALA A CA 1
ATOM 4942 C C . ALA A 1 651 ? -25.303 -30.780 19.757 1.00 68.31 651 ALA A C 1
ATOM 4944 O O . ALA A 1 651 ? -24.505 -29.902 20.089 1.00 68.31 651 ALA A O 1
ATOM 4945 N N . VAL A 1 652 ? -26.593 -30.524 19.504 1.00 70.81 652 VAL A N 1
ATOM 4946 C CA . VAL A 1 652 ? -27.207 -29.192 19.634 1.00 70.81 652 VAL A CA 1
ATOM 4947 C C . VAL A 1 652 ? -27.257 -28.741 21.094 1.00 70.81 652 VAL A C 1
ATOM 4949 O O . VAL A 1 652 ? -26.852 -27.616 21.370 1.00 70.81 652 VAL A O 1
ATOM 4952 N N . ALA A 1 653 ? -27.670 -29.605 22.028 1.00 65.38 653 ALA A N 1
ATOM 4953 C CA . ALA A 1 653 ? -27.659 -29.296 23.460 1.00 65.38 653 ALA A CA 1
ATOM 4954 C C . ALA A 1 653 ? -26.231 -29.020 23.959 1.00 65.38 653 ALA A C 1
ATOM 4956 O O . ALA A 1 653 ? -25.988 -27.993 24.575 1.00 65.38 653 ALA A O 1
ATOM 4957 N N . ALA A 1 654 ? -25.245 -29.840 23.580 1.00 65.25 654 ALA A N 1
ATOM 4958 C CA . ALA A 1 654 ? -23.842 -29.604 23.924 1.00 65.25 654 ALA A CA 1
ATOM 4959 C C . ALA A 1 654 ? -23.273 -28.321 23.286 1.00 65.25 654 ALA A C 1
ATOM 4961 O O . ALA A 1 654 ? -22.421 -27.658 23.872 1.00 65.25 654 ALA A O 1
ATOM 4962 N N . ALA A 1 655 ? -23.697 -27.949 22.074 1.00 62.25 655 ALA A N 1
ATOM 4963 C CA . ALA A 1 655 ? -23.325 -26.673 21.458 1.00 62.25 655 ALA A CA 1
ATOM 4964 C C . ALA A 1 655 ? -23.986 -25.476 22.163 1.00 62.25 655 ALA A C 1
ATOM 4966 O O . ALA A 1 655 ? -23.320 -24.466 22.376 1.00 62.25 655 ALA A O 1
ATOM 4967 N N . ALA A 1 656 ? -25.255 -25.597 22.564 1.00 62.06 656 ALA A N 1
ATOM 4968 C CA . ALA A 1 656 ? -25.972 -24.585 23.334 1.00 62.06 656 ALA A CA 1
ATOM 4969 C C . ALA A 1 656 ? -25.365 -24.406 24.732 1.00 62.06 656 ALA A C 1
ATOM 4971 O O . ALA A 1 656 ? -25.058 -23.278 25.103 1.00 62.06 656 ALA A O 1
ATOM 4972 N N . SER A 1 657 ? -25.076 -25.496 25.450 1.00 62.72 657 SER A N 1
ATOM 4973 C CA . SER A 1 657 ? -24.384 -25.468 26.743 1.00 62.72 657 SER A CA 1
ATOM 4974 C C . SER A 1 657 ? -22.976 -24.889 26.630 1.00 62.72 657 SER A C 1
ATOM 4976 O O . SER A 1 657 ? -22.608 -24.066 27.456 1.00 62.72 657 SER A O 1
ATOM 4978 N N . ARG A 1 658 ? -22.205 -25.224 25.581 1.00 63.25 658 ARG A N 1
ATOM 4979 C CA . ARG A 1 658 ? -20.894 -24.592 25.332 1.00 63.25 658 ARG A CA 1
ATOM 4980 C C . ARG A 1 658 ? -21.015 -23.095 25.066 1.00 63.25 658 ARG A C 1
ATOM 4982 O O . ARG A 1 658 ? -20.255 -22.326 25.635 1.00 63.25 658 ARG A O 1
ATOM 4989 N N . ARG A 1 659 ? -21.988 -22.673 24.256 1.00 59.38 659 ARG A N 1
ATOM 4990 C CA . ARG A 1 659 ? -22.220 -21.255 23.948 1.00 59.38 659 ARG A CA 1
ATOM 4991 C C . ARG A 1 659 ? -22.727 -20.478 25.167 1.00 59.38 659 ARG A C 1
ATOM 4993 O O . ARG A 1 659 ? -22.322 -19.341 25.367 1.00 59.38 659 ARG A O 1
ATOM 5000 N N . ALA A 1 660 ? -23.579 -21.085 25.991 1.00 59.34 660 ALA A N 1
ATOM 5001 C CA . ALA A 1 660 ? -24.028 -20.518 27.258 1.00 59.34 660 ALA A CA 1
ATOM 5002 C C . ALA A 1 660 ? -22.865 -20.408 28.254 1.00 59.34 660 ALA A C 1
ATOM 5004 O O . ALA A 1 660 ? -22.675 -19.342 28.826 1.00 59.34 660 ALA A O 1
ATOM 5005 N N . ALA A 1 661 ? -22.034 -21.448 28.373 1.00 58.56 661 ALA A N 1
ATOM 5006 C CA . ALA A 1 661 ? -20.830 -21.437 29.199 1.00 58.56 661 ALA A CA 1
ATOM 5007 C C . ALA A 1 661 ? -19.796 -20.407 28.715 1.00 58.56 661 ALA A C 1
ATOM 5009 O O . ALA A 1 661 ? -19.156 -19.761 29.532 1.00 58.56 661 ALA A O 1
ATOM 5010 N N . GLU A 1 662 ? -19.656 -20.193 27.405 1.00 61.16 662 GLU A N 1
ATOM 5011 C CA . GLU A 1 662 ? -18.764 -19.183 26.818 1.00 61.16 662 GLU A CA 1
ATOM 5012 C C . GLU A 1 662 ? -19.268 -17.749 27.071 1.00 61.16 662 GLU A C 1
ATOM 5014 O O . GLU A 1 662 ? -18.498 -16.872 27.471 1.00 61.16 662 GLU A O 1
ATOM 5019 N N . VAL A 1 663 ? -20.578 -17.511 26.930 1.00 60.25 663 VAL A N 1
ATOM 5020 C CA . VAL A 1 663 ? -21.225 -16.235 27.293 1.00 60.25 663 VAL A CA 1
ATOM 5021 C C . VAL A 1 663 ? -21.163 -15.992 28.806 1.00 60.25 663 VAL A C 1
ATOM 5023 O O . VAL A 1 663 ? -20.969 -14.864 29.256 1.00 60.25 663 VAL A O 1
ATOM 5026 N N . GLU A 1 664 ? -21.286 -17.038 29.618 1.00 61.34 664 GLU A N 1
ATOM 5027 C CA . GLU A 1 664 ? -21.199 -16.956 31.075 1.00 61.34 664 GLU A CA 1
ATOM 5028 C C . GLU A 1 664 ? -19.751 -16.796 31.567 1.00 61.34 664 GLU A C 1
ATOM 5030 O O . GLU A 1 664 ? -19.504 -16.094 32.549 1.00 61.34 664 GLU A O 1
ATOM 5035 N N . ALA A 1 665 ? -18.771 -17.382 30.876 1.00 64.25 665 ALA A N 1
ATOM 5036 C CA . ALA A 1 665 ? -17.346 -17.202 31.151 1.00 64.25 665 ALA A CA 1
ATOM 5037 C C . ALA A 1 665 ? -16.863 -15.785 30.811 1.00 64.25 665 ALA A C 1
ATOM 5039 O O . ALA A 1 665 ? -15.943 -15.290 31.457 1.00 64.25 665 ALA A O 1
ATOM 5040 N N . SER A 1 666 ? -17.509 -15.133 29.842 1.00 74.38 666 SER A N 1
ATOM 5041 C CA . SER A 1 666 ? -17.178 -13.787 29.362 1.00 74.38 666 SER A CA 1
ATOM 5042 C C . SER A 1 666 ? -18.136 -12.698 29.857 1.00 74.38 666 SER A C 1
ATOM 5044 O O . SER A 1 666 ? -18.108 -11.583 29.336 1.00 74.38 666 SER A O 1
ATOM 5046 N N . SER A 1 667 ? -18.978 -12.976 30.862 1.00 86.12 667 SER A N 1
ATOM 5047 C CA . SER A 1 667 ? -19.872 -11.983 31.472 1.00 86.12 667 SER A CA 1
ATOM 5048 C C . SER A 1 667 ? -19.679 -11.834 32.980 1.00 86.12 667 SER A C 1
ATOM 5050 O O . SER A 1 667 ? -19.379 -12.781 33.710 1.00 86.12 667 SER A O 1
ATOM 5052 N N . CYS A 1 668 ? -19.878 -10.605 33.449 1.00 86.62 668 CYS A N 1
ATOM 5053 C CA . CYS A 1 668 ? -19.722 -10.190 34.833 1.00 86.62 668 CYS A CA 1
ATOM 5054 C C . CYS A 1 668 ? -21.012 -9.528 35.322 1.00 86.62 668 CYS A C 1
ATOM 5056 O O . CYS A 1 668 ? -21.664 -8.770 34.597 1.00 86.62 668 CYS A O 1
ATOM 5058 N N . ARG A 1 669 ? -21.371 -9.806 36.576 1.00 89.31 669 ARG A N 1
ATOM 5059 C CA . ARG A 1 669 ? -22.429 -9.085 37.287 1.00 89.31 669 ARG A CA 1
ATOM 5060 C C . ARG A 1 669 ? -21.829 -7.826 37.894 1.00 89.31 669 ARG A C 1
ATOM 5062 O O . ARG A 1 669 ? -20.814 -7.907 38.582 1.00 89.31 669 ARG A O 1
ATOM 5069 N N . VAL A 1 670 ? -22.454 -6.685 37.642 1.00 90.81 670 VAL A N 1
ATOM 5070 C CA . VAL A 1 670 ? -22.033 -5.382 38.154 1.00 90.81 670 VAL A CA 1
ATOM 5071 C C . VAL A 1 670 ? -23.168 -4.800 38.986 1.00 90.81 670 VAL A C 1
ATOM 5073 O O . VAL A 1 670 ? -24.292 -4.657 38.502 1.00 90.81 670 VAL A O 1
ATOM 5076 N N . LEU A 1 671 ? -22.866 -4.474 40.240 1.00 91.81 671 LEU A N 1
ATOM 5077 C CA . LEU A 1 671 ? -23.740 -3.703 41.120 1.00 91.81 671 LEU A CA 1
ATOM 5078 C C . LEU A 1 671 ? -23.498 -2.226 40.834 1.00 91.81 671 LEU A C 1
ATOM 5080 O O . LEU A 1 671 ? -22.408 -1.726 41.108 1.00 91.81 671 LEU A O 1
ATOM 5084 N N . LEU A 1 672 ? -24.481 -1.558 40.236 1.00 90.31 672 LEU A N 1
ATOM 5085 C CA . LEU A 1 672 ? -24.363 -0.159 39.832 1.00 90.31 672 LEU A CA 1
ATOM 5086 C C . LEU A 1 672 ? -24.464 0.769 41.046 1.00 90.31 672 LEU A C 1
ATOM 5088 O O . LEU A 1 672 ? -25.296 0.555 41.927 1.00 90.31 672 LEU A O 1
ATOM 5092 N N . ASP A 1 673 ? -23.694 1.858 41.039 1.00 87.69 673 ASP A N 1
ATOM 5093 C CA . ASP A 1 673 ? -23.721 2.877 42.101 1.00 87.69 673 ASP A CA 1
ATOM 5094 C C . ASP A 1 673 ? -25.087 3.560 42.219 1.00 87.69 673 ASP A C 1
ATOM 5096 O O . ASP A 1 673 ? -25.537 3.908 43.307 1.00 87.69 673 ASP A O 1
ATOM 5100 N N . ALA A 1 674 ? -25.776 3.716 41.086 1.00 82.12 674 ALA A N 1
ATOM 5101 C CA . ALA A 1 674 ? -27.129 4.264 41.016 1.00 82.12 674 ALA A CA 1
ATOM 5102 C C . ALA A 1 674 ? -28.217 3.267 41.470 1.00 82.12 674 ALA A C 1
ATOM 5104 O O . ALA A 1 674 ? -29.406 3.555 41.328 1.00 82.12 674 ALA A O 1
ATOM 5105 N N . GLY A 1 675 ? -27.820 2.095 41.972 1.00 82.94 675 GLY A N 1
ATOM 5106 C CA . GLY A 1 675 ? -28.704 1.007 42.359 1.00 82.94 675 GLY A CA 1
ATOM 5107 C C . GLY A 1 675 ? -29.058 0.072 41.199 1.00 82.94 675 GLY A C 1
ATOM 5108 O O . GLY A 1 675 ? -29.190 0.479 40.043 1.00 82.94 675 GLY A O 1
ATOM 5109 N N . GLY A 1 676 ? -29.244 -1.204 41.539 1.00 84.88 676 GLY A N 1
ATOM 5110 C CA . GLY A 1 676 ? -29.578 -2.274 40.600 1.00 84.88 676 GLY A CA 1
ATOM 5111 C C . GLY A 1 676 ? -28.381 -3.128 40.182 1.00 84.88 676 GLY A C 1
ATOM 5112 O O . GLY A 1 676 ? -27.220 -2.747 40.330 1.00 84.88 676 GLY A O 1
ATOM 5113 N N . GLU A 1 677 ? -28.683 -4.317 39.667 1.00 88.56 677 GLU A N 1
ATOM 5114 C CA . GLU A 1 677 ? -27.691 -5.292 39.216 1.00 88.56 677 GLU A CA 1
ATOM 5115 C C . GLU A 1 677 ? -27.813 -5.496 37.707 1.00 88.56 677 GLU A C 1
ATOM 5117 O O . GLU A 1 677 ? -28.910 -5.701 37.182 1.00 88.56 677 GLU A O 1
ATOM 5122 N N . VAL A 1 678 ? -26.678 -5.471 37.007 1.00 90.19 678 VAL A N 1
ATOM 5123 C CA . VAL A 1 678 ? -26.629 -5.719 35.566 1.00 90.19 678 VAL A CA 1
ATOM 5124 C C . VAL A 1 678 ? -25.632 -6.817 35.215 1.00 90.19 678 VAL A C 1
ATOM 5126 O O . VAL A 1 678 ? -24.533 -6.868 35.752 1.00 90.19 678 VAL A O 1
ATOM 5129 N N . LEU A 1 679 ? -26.011 -7.706 34.293 1.00 89.81 679 LEU A N 1
ATOM 5130 C CA . LEU A 1 679 ? -25.116 -8.688 33.689 1.00 89.81 679 LEU A CA 1
ATOM 5131 C C . LEU A 1 679 ? -24.581 -8.122 32.373 1.00 89.81 679 LEU A C 1
ATOM 5133 O O . LEU A 1 679 ? -25.370 -7.838 31.472 1.00 89.81 679 LEU A O 1
ATOM 5137 N N . LEU A 1 680 ? -23.266 -7.951 32.271 1.00 88.69 680 LEU A N 1
ATOM 5138 C CA . LEU A 1 680 ? -22.595 -7.338 31.123 1.00 88.69 680 LEU A CA 1
ATOM 5139 C C . LEU A 1 680 ? -21.478 -8.245 30.617 1.00 88.69 680 LEU A C 1
ATOM 5141 O O . LEU A 1 680 ? -20.860 -8.959 31.400 1.00 88.69 680 LEU A O 1
ATOM 5145 N N . ALA A 1 681 ? -21.186 -8.198 29.318 1.00 88.12 681 ALA A N 1
ATOM 5146 C CA . ALA A 1 681 ? -19.984 -8.840 28.794 1.00 88.12 681 ALA A CA 1
ATOM 5147 C C . ALA A 1 681 ? -18.728 -8.122 29.323 1.00 88.12 681 ALA A C 1
ATOM 5149 O O . ALA A 1 681 ? -18.675 -6.891 29.317 1.00 88.12 681 ALA A O 1
ATOM 5150 N N . ALA A 1 682 ? -17.704 -8.876 29.722 1.00 87.38 682 ALA A N 1
ATOM 5151 C CA . ALA A 1 682 ? -16.466 -8.369 30.313 1.00 87.38 682 ALA A CA 1
ATOM 5152 C C . ALA A 1 682 ? -15.739 -7.369 29.399 1.00 87.38 682 ALA A C 1
ATOM 5154 O O . ALA A 1 682 ? -15.143 -6.411 29.880 1.00 87.38 682 ALA A O 1
ATOM 5155 N N . LYS A 1 683 ? -15.869 -7.511 28.069 1.00 87.31 683 LYS A N 1
ATOM 5156 C CA . LYS A 1 683 ? -15.326 -6.549 27.092 1.00 87.31 683 LYS A CA 1
ATOM 5157 C C . LYS A 1 683 ? -15.820 -5.110 27.293 1.00 87.31 683 LYS A C 1
ATOM 5159 O O . LYS A 1 683 ? -15.128 -4.184 26.884 1.00 87.31 683 LYS A O 1
ATOM 5164 N N . HIS A 1 684 ? -16.985 -4.921 27.911 1.00 89.38 684 HIS A N 1
ATOM 5165 C CA . HIS A 1 684 ? -17.588 -3.614 28.184 1.00 89.38 684 HIS A CA 1
ATOM 5166 C C . HIS A 1 684 ? -17.262 -3.064 29.575 1.00 89.38 684 HIS A C 1
ATOM 5168 O O . HIS A 1 684 ? -17.861 -2.075 29.990 1.00 89.38 684 HIS A O 1
ATOM 5174 N N . LEU A 1 685 ? -16.360 -3.703 30.317 1.00 89.19 685 LEU A N 1
ATOM 5175 C CA . LEU A 1 685 ? -15.972 -3.270 31.652 1.00 89.19 685 LEU A CA 1
ATOM 5176 C C . LEU A 1 685 ? -14.535 -2.769 31.630 1.00 89.19 685 LEU A C 1
ATOM 5178 O O . LEU A 1 685 ? -13.626 -3.461 31.175 1.00 89.19 685 LEU A O 1
ATOM 5182 N N . GLU A 1 686 ? -14.349 -1.557 32.133 1.00 89.12 686 GLU A N 1
ATOM 5183 C CA . GLU A 1 686 ? -13.042 -0.943 32.326 1.00 89.12 686 GLU A CA 1
ATOM 5184 C C . GLU A 1 686 ? -12.865 -0.651 33.820 1.00 89.12 686 GLU A C 1
ATOM 5186 O O . GLU A 1 686 ? -13.739 -0.011 34.411 1.00 89.12 686 GLU A O 1
ATOM 5191 N N . PRO A 1 687 ? -11.795 -1.134 34.469 1.00 89.94 687 PRO A N 1
ATOM 5192 C CA . PRO A 1 687 ? -11.553 -0.832 35.868 1.00 89.94 687 PRO A CA 1
ATOM 5193 C C . PRO A 1 687 ? -11.268 0.659 36.053 1.00 89.94 687 PRO A C 1
ATOM 5195 O O . PRO A 1 687 ? -10.571 1.285 35.255 1.00 89.94 687 PRO A O 1
ATOM 5198 N N . ILE A 1 688 ? -11.812 1.226 37.126 1.00 88.56 688 ILE A N 1
ATOM 5199 C CA . ILE A 1 688 ? -11.522 2.602 37.528 1.00 88.56 688 ILE A CA 1
ATOM 5200 C C . ILE A 1 688 ? -10.229 2.559 38.330 1.00 88.56 688 ILE A C 1
ATOM 5202 O O . ILE A 1 688 ? -10.214 2.041 39.443 1.00 88.56 688 ILE A O 1
ATOM 5206 N N . LEU A 1 689 ? -9.157 3.077 37.740 1.00 87.69 689 LEU A N 1
ATOM 5207 C CA . LEU A 1 689 ? -7.802 3.000 38.273 1.00 87.69 689 LEU A CA 1
ATOM 5208 C C . LEU A 1 689 ? -7.274 4.406 38.564 1.00 87.69 689 LEU A C 1
ATOM 5210 O O . LEU A 1 689 ? -7.452 5.328 37.767 1.00 87.69 689 LEU A O 1
ATOM 5214 N N . ALA A 1 690 ? -6.582 4.570 39.686 1.00 85.31 690 ALA A N 1
ATOM 5215 C CA . ALA A 1 690 ? -5.912 5.810 40.052 1.00 85.31 690 ALA A CA 1
ATOM 5216 C C . ALA A 1 690 ? -4.466 5.865 39.537 1.00 85.31 690 ALA A C 1
ATOM 5218 O O . ALA A 1 690 ? -3.898 6.951 39.411 1.00 85.31 690 ALA A O 1
ATOM 5219 N N . SER A 1 691 ? -3.828 4.733 39.241 1.00 87.56 691 SER A N 1
ATOM 5220 C CA . SER A 1 691 ? -2.429 4.728 38.802 1.00 87.56 691 SER A CA 1
ATOM 5221 C C . SER A 1 691 ? -2.048 3.490 37.998 1.00 87.56 691 SER A C 1
ATOM 5223 O O . SER A 1 691 ? -2.739 2.472 38.029 1.00 87.56 691 SER A O 1
ATOM 5225 N N . ARG A 1 692 ? -0.897 3.567 37.321 1.00 88.25 692 ARG A N 1
ATOM 5226 C CA . ARG A 1 692 ? -0.258 2.413 36.682 1.00 88.25 692 ARG A CA 1
ATOM 5227 C C . ARG A 1 692 ? 0.053 1.287 37.672 1.00 88.25 692 ARG A C 1
ATOM 5229 O O . ARG A 1 692 ? -0.254 0.144 37.370 1.00 88.25 692 ARG A O 1
ATOM 5236 N N . ALA A 1 693 ? 0.573 1.606 38.857 1.00 88.06 693 ALA A N 1
ATOM 5237 C CA . ALA A 1 693 ? 0.872 0.601 39.881 1.00 88.06 693 ALA A CA 1
ATOM 5238 C C . ALA A 1 693 ? -0.387 -0.166 40.325 1.00 88.06 693 ALA A C 1
ATOM 5240 O O . ALA A 1 693 ? -0.353 -1.374 40.541 1.00 88.06 693 ALA A O 1
ATOM 5241 N N . GLU A 1 694 ? -1.529 0.522 40.415 1.00 89.19 694 GLU A N 1
ATOM 5242 C CA . GLU A 1 694 ? -2.814 -0.125 40.692 1.00 89.19 694 GLU A CA 1
ATOM 5243 C C . GLU A 1 694 ? -3.266 -1.023 39.531 1.00 89.19 694 GLU A C 1
ATOM 5245 O O . GLU A 1 694 ? -3.787 -2.111 39.768 1.00 89.19 694 GLU A O 1
ATOM 5250 N N . ALA A 1 695 ? -3.024 -0.601 38.286 1.00 88.88 695 ALA A N 1
ATOM 5251 C CA . ALA A 1 695 ? -3.293 -1.404 37.096 1.00 88.88 695 ALA A CA 1
ATOM 5252 C C . ALA A 1 695 ? -2.461 -2.697 37.082 1.00 88.88 695 ALA A C 1
ATOM 5254 O O . ALA A 1 695 ? -3.008 -3.774 36.854 1.00 88.88 695 ALA A O 1
ATOM 5255 N N . GLU A 1 696 ? -1.159 -2.591 37.359 1.00 90.69 696 GLU A N 1
ATOM 5256 C CA . GLU A 1 696 ? -0.218 -3.717 37.422 1.00 90.69 696 GLU A CA 1
ATOM 5257 C C . GLU A 1 696 ? -0.616 -4.693 38.534 1.00 90.69 696 GLU A C 1
ATOM 5259 O O . GLU A 1 696 ? -0.800 -5.881 38.272 1.00 90.69 696 GLU A O 1
ATOM 5264 N N . LYS A 1 697 ? -0.902 -4.184 39.739 1.00 90.81 697 LYS A N 1
ATOM 5265 C CA . LYS A 1 697 ? -1.400 -5.004 40.851 1.00 90.81 697 LYS A CA 1
ATOM 5266 C C . LYS A 1 697 ? -2.714 -5.708 40.503 1.00 90.81 697 LYS A C 1
ATOM 5268 O O . LYS A 1 697 ? -2.890 -6.883 40.814 1.00 90.81 697 LYS A O 1
ATOM 5273 N N . LEU A 1 698 ? -3.652 -5.014 39.855 1.00 89.88 698 LEU A N 1
ATOM 5274 C CA . LEU A 1 698 ? -4.919 -5.615 39.435 1.00 89.88 698 LEU A CA 1
ATOM 5275 C C . LEU A 1 698 ? -4.702 -6.730 38.402 1.00 89.88 698 LEU A C 1
ATOM 5277 O O . LEU A 1 698 ? -5.387 -7.751 38.465 1.00 89.88 698 LEU A O 1
ATOM 5281 N N . MET A 1 699 ? -3.753 -6.557 37.477 1.00 87.81 699 MET A N 1
ATOM 5282 C CA . MET A 1 699 ? -3.377 -7.589 36.508 1.00 87.81 699 MET A CA 1
ATOM 5283 C C . MET A 1 699 ? -2.758 -8.810 37.183 1.00 87.81 699 MET A C 1
ATOM 5285 O O . MET A 1 699 ? -3.165 -9.928 36.878 1.00 87.81 699 MET A O 1
ATOM 5289 N N . GLU A 1 700 ? -1.820 -8.613 38.108 1.00 89.38 700 GLU A N 1
ATOM 5290 C CA . GLU A 1 700 ? -1.200 -9.701 38.871 1.00 89.38 700 GLU A CA 1
ATOM 5291 C C . GLU A 1 700 ? -2.253 -10.521 39.624 1.00 89.38 700 GLU A C 1
ATOM 5293 O O . GLU A 1 700 ? -2.295 -11.746 39.498 1.00 89.38 700 GLU A O 1
ATOM 5298 N N . VAL A 1 701 ? -3.171 -9.849 40.327 1.00 88.25 701 VAL A N 1
ATOM 5299 C CA . VAL A 1 701 ? -4.268 -10.512 41.048 1.00 88.25 701 VAL A CA 1
ATOM 5300 C C . VAL A 1 701 ? -5.200 -11.251 40.079 1.00 88.25 701 VAL A C 1
ATOM 5302 O O . VAL A 1 701 ? -5.591 -12.387 40.346 1.00 88.25 701 VAL A O 1
ATOM 5305 N N . ALA A 1 702 ? -5.548 -10.639 38.943 1.00 85.25 702 ALA A N 1
ATOM 5306 C CA . ALA A 1 702 ? -6.421 -11.259 37.947 1.00 85.25 702 ALA A CA 1
ATOM 5307 C C . ALA A 1 702 ? -5.786 -12.496 37.285 1.00 85.25 702 ALA A C 1
ATOM 5309 O O . ALA A 1 702 ? -6.501 -13.453 36.981 1.00 85.25 702 ALA A O 1
ATOM 5310 N N . MET A 1 703 ? -4.464 -12.499 37.078 1.00 83.50 703 MET A N 1
ATOM 5311 C CA . MET A 1 703 ? -3.731 -13.659 36.559 1.00 83.50 703 MET A CA 1
ATOM 5312 C C . MET A 1 703 ? -3.631 -14.775 37.607 1.00 83.50 703 MET A C 1
ATOM 5314 O O . MET A 1 703 ? -3.954 -15.921 37.298 1.00 83.50 703 MET A O 1
ATOM 5318 N N . ALA A 1 704 ? -3.310 -14.445 38.863 1.00 82.38 704 ALA A N 1
ATOM 5319 C CA . ALA A 1 704 ? -3.224 -15.420 39.955 1.00 82.38 704 ALA A CA 1
ATOM 5320 C C . ALA A 1 704 ? -4.570 -16.112 40.253 1.00 82.38 704 ALA A C 1
ATOM 5322 O O . ALA A 1 704 ? -4.621 -17.314 40.522 1.00 82.38 704 ALA A O 1
ATOM 5323 N N . ALA A 1 705 ? -5.682 -15.377 40.145 1.00 70.50 705 ALA A N 1
ATOM 5324 C CA . ALA A 1 705 ? -7.032 -15.926 40.295 1.00 70.50 705 ALA A CA 1
ATOM 5325 C C . ALA A 1 705 ? -7.445 -16.876 39.149 1.00 70.50 705 ALA A C 1
ATOM 5327 O O . ALA A 1 705 ? -8.426 -17.610 39.275 1.00 70.50 705 ALA A O 1
ATOM 5328 N N . GLY A 1 706 ? -6.732 -16.857 38.017 1.00 61.94 706 GLY A N 1
ATOM 5329 C CA . GLY A 1 706 ? -6.934 -17.791 36.908 1.00 61.94 706 GLY A CA 1
ATOM 5330 C C . GLY A 1 706 ? -6.248 -19.145 37.112 1.00 61.94 706 GLY A C 1
ATOM 5331 O O . GLY A 1 706 ? -6.749 -20.150 36.608 1.00 61.94 706 GLY A O 1
ATOM 5332 N N . GLU A 1 707 ? -5.137 -19.177 37.851 1.00 57.19 707 GLU A N 1
ATOM 5333 C CA . GLU A 1 707 ? -4.306 -20.374 38.058 1.00 57.19 707 GLU A CA 1
ATOM 5334 C C . GLU A 1 707 ? -4.738 -21.190 39.284 1.00 57.19 707 GLU A C 1
ATOM 5336 O O . GLU A 1 707 ? -4.732 -22.421 39.251 1.00 57.19 707 GLU A O 1
ATOM 5341 N N . ASN A 1 708 ? -5.196 -20.516 40.342 1.00 49.59 708 ASN A N 1
ATOM 5342 C CA . ASN A 1 708 ? -5.701 -21.161 41.550 1.00 49.59 708 ASN A CA 1
ATOM 5343 C C . ASN A 1 708 ? -7.216 -21.353 41.446 1.00 49.59 708 ASN A C 1
ATOM 5345 O O . ASN A 1 708 ? -7.997 -20.481 41.826 1.00 49.59 708 ASN A O 1
ATOM 5349 N N . GLY A 1 709 ? -7.646 -22.498 40.913 1.00 49.75 709 GLY A N 1
ATOM 5350 C CA . GLY A 1 709 ? -9.046 -22.911 40.989 1.00 49.75 709 GLY A CA 1
ATOM 5351 C C . GLY A 1 709 ? -9.533 -22.907 42.442 1.00 49.75 709 GLY A C 1
ATOM 5352 O O . GLY A 1 709 ? -9.102 -23.746 43.220 1.00 49.75 709 GLY A O 1
ATOM 5353 N N . GLU A 1 710 ? -10.400 -21.941 42.766 1.00 51.31 710 GLU A N 1
ATOM 5354 C CA . GLU A 1 710 ? -11.184 -21.797 44.005 1.00 51.31 710 GLU A CA 1
ATOM 5355 C C . GLU A 1 710 ? -10.459 -22.210 45.303 1.00 51.31 710 GLU A C 1
ATOM 5357 O O . GLU A 1 710 ? -10.633 -23.317 45.809 1.00 51.31 710 GLU A O 1
ATOM 5362 N N . VAL A 1 711 ? -9.724 -21.276 45.913 1.00 39.75 711 VAL A N 1
ATOM 5363 C CA . VAL A 1 711 ? -9.468 -21.333 47.360 1.00 39.75 711 VAL A CA 1
ATOM 5364 C C . VAL A 1 711 ? -10.652 -20.656 48.059 1.00 39.75 711 VAL A C 1
ATOM 5366 O O . VAL A 1 711 ? -10.937 -19.488 47.799 1.00 39.75 711 VAL A O 1
ATOM 5369 N N . ASP A 1 712 ? -11.374 -21.401 48.900 1.00 43.81 712 ASP A N 1
ATOM 5370 C CA . ASP A 1 712 ? -12.457 -20.895 49.756 1.00 43.81 712 ASP A CA 1
ATOM 5371 C C . ASP A 1 712 ? -11.918 -19.801 50.706 1.00 43.81 712 ASP A C 1
ATOM 5373 O O . ASP A 1 712 ? -11.377 -20.077 51.779 1.00 43.81 712 ASP A O 1
ATOM 5377 N N . GLU A 1 713 ? -12.090 -18.534 50.319 1.00 48.84 713 GLU A N 1
ATOM 5378 C CA . GLU A 1 713 ? -11.759 -17.341 51.121 1.00 48.84 713 GLU A CA 1
ATOM 5379 C C . GLU A 1 713 ? -12.705 -17.107 52.321 1.00 48.84 713 GLU A C 1
ATOM 5381 O O . GLU A 1 713 ? -12.603 -16.081 52.987 1.00 48.84 713 GLU A O 1
ATOM 5386 N N . ASP A 1 714 ? -13.596 -18.048 52.659 1.00 44.31 714 ASP A N 1
ATOM 5387 C CA . ASP A 1 714 ? -14.372 -17.997 53.915 1.00 44.31 714 ASP A CA 1
ATOM 5388 C C . ASP A 1 714 ? -13.553 -18.494 55.136 1.00 44.31 714 ASP A C 1
ATOM 5390 O O . ASP A 1 714 ? -14.079 -18.659 56.237 1.00 44.31 714 ASP A O 1
ATOM 5394 N N . SER A 1 715 ? -12.241 -18.694 54.972 1.00 42.28 715 SER A N 1
ATOM 5395 C CA . SER A 1 715 ? -11.308 -18.955 56.072 1.00 42.28 715 SER A CA 1
ATOM 5396 C C . SER A 1 715 ? -10.761 -17.635 56.632 1.00 42.28 715 SER A C 1
ATOM 5398 O O . SER A 1 715 ? -9.611 -17.275 56.390 1.00 42.28 715 SER A O 1
ATOM 5400 N N . GLU A 1 716 ? -11.584 -16.888 57.373 1.00 39.97 716 GLU A N 1
ATOM 5401 C CA . GLU A 1 716 ? -11.096 -15.766 58.187 1.00 39.97 716 GLU A CA 1
ATOM 5402 C C . GLU A 1 716 ? -10.003 -16.250 59.163 1.00 39.97 716 GLU A C 1
ATOM 5404 O O . GLU A 1 716 ? -10.219 -17.229 59.892 1.00 39.97 716 GLU A O 1
ATOM 5409 N N . PRO A 1 717 ? -8.846 -15.569 59.270 1.00 37.03 717 PRO A N 1
ATOM 5410 C CA . PRO A 1 717 ? -7.929 -15.823 60.362 1.00 37.03 717 PRO A CA 1
ATOM 5411 C C . PRO A 1 717 ? -8.541 -15.230 61.634 1.00 37.03 717 PRO A C 1
ATOM 5413 O O . PRO A 1 717 ? -8.627 -14.015 61.809 1.00 37.03 717 PRO A O 1
ATOM 5416 N N . ARG A 1 718 ? -8.975 -16.108 62.544 1.00 37.41 718 ARG A N 1
ATOM 5417 C CA . ARG A 1 718 ? -9.268 -15.735 63.930 1.00 37.41 718 ARG A CA 1
ATOM 5418 C C . ARG A 1 718 ? -8.052 -15.017 64.508 1.00 37.41 718 ARG A C 1
ATOM 5420 O O . ARG A 1 718 ? -6.995 -15.624 64.664 1.00 37.41 718 ARG A O 1
ATOM 5427 N N . ALA A 1 719 ? -8.242 -13.749 64.857 1.00 44.22 719 ALA A N 1
ATOM 5428 C CA . ALA A 1 719 ? -7.322 -12.984 65.677 1.00 44.22 719 ALA A CA 1
ATOM 5429 C C . ALA A 1 719 ? -6.960 -13.786 66.938 1.00 44.22 719 ALA A C 1
ATOM 5431 O O . ALA A 1 719 ? -7.827 -14.105 67.755 1.00 44.22 719 ALA A O 1
ATOM 5432 N N . ARG A 1 720 ? -5.675 -14.110 67.090 1.00 38.94 720 ARG A N 1
ATOM 5433 C CA . ARG A 1 720 ? -5.073 -14.361 68.396 1.00 38.94 720 ARG A CA 1
ATOM 5434 C C . ARG A 1 720 ? -4.331 -13.092 68.782 1.00 38.94 720 ARG A C 1
ATOM 5436 O O . ARG A 1 720 ? -3.274 -12.804 68.235 1.00 38.94 720 ARG A O 1
ATOM 5443 N N . MET A 1 721 ? -4.949 -12.323 69.674 1.00 46.44 721 MET A N 1
ATOM 5444 C CA . MET A 1 721 ? -4.197 -11.504 70.616 1.00 46.44 721 MET A CA 1
ATOM 5445 C C . MET A 1 721 ? -3.393 -12.483 71.469 1.00 46.44 721 MET A C 1
ATOM 5447 O O . MET A 1 721 ? -3.988 -13.302 72.168 1.00 46.44 721 MET A O 1
ATOM 5451 N N . GLU A 1 722 ? -2.075 -12.438 71.354 1.00 45.28 722 GLU A N 1
ATOM 5452 C CA . GLU A 1 722 ? -1.174 -12.936 72.385 1.00 45.28 722 GLU A CA 1
ATOM 5453 C C . GLU A 1 722 ? -0.261 -11.768 72.750 1.00 45.28 722 GLU A C 1
ATOM 5455 O O . GLU A 1 722 ? 0.369 -11.145 71.893 1.00 45.28 722 GLU A O 1
ATOM 5460 N N . ASP A 1 723 ? -0.334 -11.432 74.030 1.00 43.84 723 ASP A N 1
ATOM 5461 C CA . ASP A 1 723 ? 0.405 -10.398 74.725 1.00 43.84 723 ASP A CA 1
ATOM 5462 C C . ASP A 1 723 ? 1.913 -10.688 74.681 1.00 43.84 723 ASP A C 1
ATOM 5464 O O . ASP A 1 723 ? 2.341 -11.823 74.895 1.00 43.84 723 ASP A O 1
ATOM 5468 N N . ALA A 1 724 ? 2.723 -9.655 74.448 1.00 43.34 724 ALA A N 1
ATOM 5469 C CA . ALA A 1 724 ? 4.149 -9.673 74.750 1.00 43.34 724 ALA A CA 1
ATOM 5470 C C . ALA A 1 724 ? 4.568 -8.274 75.211 1.00 43.34 724 ALA A C 1
ATOM 5472 O O . ALA A 1 724 ? 4.739 -7.345 74.422 1.00 43.34 724 ALA A O 1
ATOM 5473 N N . GLU A 1 725 ? 4.633 -8.147 76.531 1.00 47.31 725 GLU A N 1
ATOM 5474 C CA . GLU A 1 725 ? 5.281 -7.074 77.270 1.00 47.31 725 GLU A CA 1
ATOM 5475 C C . GLU A 1 725 ? 6.808 -7.143 77.082 1.00 47.31 725 GLU A C 1
ATOM 5477 O O . GLU A 1 725 ? 7.359 -8.238 77.005 1.00 47.31 725 GLU A O 1
ATOM 5482 N N . GLY A 1 726 ? 7.459 -5.973 77.104 1.00 39.31 726 GLY A N 1
ATOM 5483 C CA . GLY A 1 726 ? 8.850 -5.785 77.542 1.00 39.31 726 GLY A CA 1
ATOM 5484 C C . GLY A 1 726 ? 9.957 -6.121 76.537 1.00 39.31 726 GLY A C 1
ATOM 5485 O O . GLY A 1 726 ? 10.161 -7.275 76.190 1.00 39.31 726 GLY A O 1
ATOM 5486 N N . GLU A 1 727 ? 10.743 -5.128 76.124 1.00 40.81 727 GLU A N 1
ATOM 5487 C CA . GLU A 1 727 ? 11.974 -4.736 76.835 1.00 40.81 727 GLU A CA 1
ATOM 5488 C C . GLU A 1 727 ? 12.636 -3.533 76.133 1.00 40.81 727 GLU A C 1
ATOM 5490 O O . GLU A 1 727 ? 12.622 -3.398 74.910 1.00 40.81 727 GLU A O 1
ATOM 5495 N N . GLU A 1 728 ? 13.118 -2.618 76.969 1.00 47.88 728 GLU A N 1
ATOM 5496 C CA . GLU A 1 728 ? 13.863 -1.397 76.668 1.00 47.88 728 GLU A CA 1
ATOM 5497 C C . GLU A 1 728 ? 15.353 -1.732 76.493 1.00 47.88 728 GLU A C 1
ATOM 5499 O O . GLU A 1 728 ? 15.889 -2.404 77.363 1.00 47.88 728 GLU A O 1
ATOM 550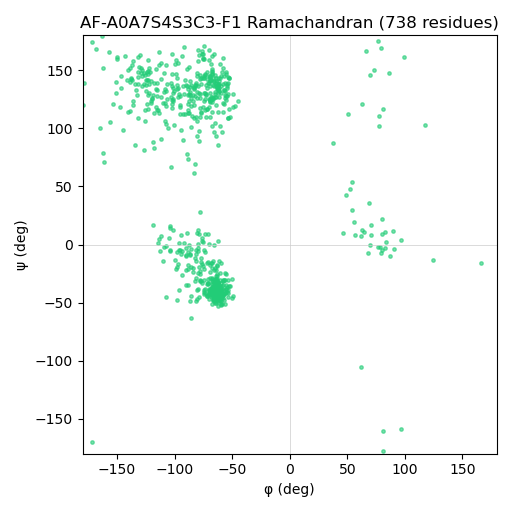4 N N . GLU A 1 729 ? 16.012 -1.217 75.451 1.00 47.69 729 GLU A N 1
ATOM 5505 C CA . GLU A 1 729 ? 17.454 -0.868 75.379 1.00 47.69 729 GLU A CA 1
ATOM 5506 C C . GLU A 1 729 ? 17.532 0.200 74.261 1.00 47.69 729 GLU A C 1
ATOM 5508 O O . GLU A 1 729 ? 17.104 -0.057 73.136 1.00 47.69 729 GLU A O 1
ATOM 5513 N N . GLU A 1 730 ? 17.704 1.502 74.508 1.00 44.25 730 GLU A N 1
ATOM 5514 C CA . GLU A 1 730 ? 18.830 2.258 75.091 1.00 44.25 730 GLU A CA 1
ATOM 5515 C C . GLU A 1 730 ? 20.129 2.168 74.258 1.00 44.25 730 GLU A C 1
ATOM 5517 O O . GLU A 1 730 ? 20.660 1.086 74.030 1.00 44.25 730 GLU A O 1
ATOM 5522 N N . ASP A 1 731 ? 20.598 3.355 73.838 1.00 36.41 731 ASP A N 1
ATOM 5523 C CA . ASP A 1 731 ? 21.877 3.703 73.191 1.00 36.41 731 ASP A CA 1
ATOM 5524 C C . ASP A 1 731 ? 22.102 3.217 71.731 1.00 36.41 731 ASP A C 1
ATOM 5526 O O . ASP A 1 731 ? 21.618 2.179 71.308 1.00 36.41 731 ASP A O 1
ATOM 5530 N N . CYS A 1 732 ? 22.786 3.924 70.822 1.00 35.16 732 CYS A N 1
ATOM 5531 C CA . CYS A 1 732 ? 23.770 4.991 70.960 1.00 35.16 732 CYS A CA 1
ATOM 5532 C C . CYS A 1 732 ? 23.944 5.774 69.633 1.00 35.16 732 CYS A C 1
ATOM 5534 O O . CYS A 1 732 ? 23.819 5.227 68.540 1.00 35.16 732 CYS A O 1
ATOM 5536 N N . GLU A 1 733 ? 24.325 7.041 69.809 1.00 45.12 733 GLU A N 1
ATOM 5537 C CA . GLU A 1 733 ? 25.296 7.817 69.018 1.00 45.12 733 GLU A CA 1
ATOM 5538 C C . GLU A 1 733 ? 24.909 8.409 67.648 1.00 45.12 733 GLU A C 1
ATOM 5540 O O . GLU A 1 733 ? 24.760 7.759 66.616 1.00 45.12 733 GLU A O 1
ATOM 5545 N N . ALA A 1 734 ? 24.825 9.741 67.693 1.00 49.31 734 ALA A N 1
ATOM 5546 C CA . ALA A 1 734 ? 25.021 10.662 66.595 1.00 49.31 734 ALA A CA 1
ATOM 5547 C C . ALA A 1 734 ? 26.496 10.687 66.172 1.00 49.31 734 ALA A C 1
ATOM 5549 O O . ALA A 1 734 ? 27.363 10.761 67.037 1.00 49.31 734 ALA A O 1
ATOM 5550 N N . GLU A 1 735 ? 26.751 10.769 64.868 1.00 54.34 735 GLU A N 1
ATOM 5551 C CA . GLU A 1 735 ? 27.931 11.457 64.343 1.00 54.34 735 GLU A CA 1
ATOM 5552 C C . GLU A 1 735 ? 27.487 12.394 63.213 1.00 54.34 735 GLU A C 1
ATOM 5554 O O . GLU A 1 735 ? 27.029 11.978 62.146 1.00 54.34 735 GLU A O 1
ATOM 5559 N N . GLU A 1 736 ? 27.549 13.685 63.530 1.00 57.09 736 GLU A N 1
ATOM 5560 C CA . GLU A 1 736 ? 27.869 14.746 62.585 1.00 57.09 736 GLU A CA 1
ATOM 5561 C C . GLU A 1 736 ? 29.365 14.616 62.278 1.00 57.09 736 GLU A C 1
ATOM 5563 O O . GLU A 1 736 ? 30.145 14.478 63.214 1.00 57.09 736 GLU A O 1
ATOM 5568 N N . ASP A 1 737 ? 29.761 14.688 61.009 1.00 55.97 737 ASP A N 1
ATOM 5569 C CA . ASP A 1 737 ? 31.076 15.222 60.662 1.00 55.97 737 ASP A CA 1
ATOM 5570 C C . ASP A 1 737 ? 31.038 15.869 59.272 1.00 55.97 737 ASP A C 1
ATOM 5572 O O . ASP A 1 737 ? 30.502 15.330 58.296 1.00 55.97 737 ASP A O 1
ATOM 5576 N N . ASP A 1 738 ? 31.568 17.086 59.278 1.00 58.59 738 ASP A N 1
ATOM 5577 C CA . ASP A 1 738 ? 31.772 18.039 58.200 1.00 58.59 738 ASP A CA 1
ATOM 5578 C C . ASP A 1 738 ? 32.949 17.648 57.270 1.00 58.59 738 ASP A C 1
ATOM 5580 O O . ASP A 1 738 ? 33.772 16.791 57.585 1.00 58.59 738 ASP A O 1
ATOM 5584 N N . ASP A 1 739 ? 33.042 18.393 56.161 1.00 56.56 739 ASP A N 1
ATOM 5585 C CA . ASP A 1 739 ? 34.232 18.692 55.338 1.00 56.56 739 ASP A CA 1
ATOM 5586 C C . ASP A 1 739 ? 34.793 17.636 54.349 1.00 56.56 739 ASP A C 1
ATOM 5588 O O . ASP A 1 739 ? 35.574 16.755 54.700 1.00 56.56 739 ASP A O 1
ATOM 5592 N N . GLU A 1 740 ? 34.491 17.821 53.049 1.00 54.81 740 GLU A N 1
ATOM 5593 C CA . GLU A 1 740 ? 35.435 18.341 52.017 1.00 54.81 740 GLU A CA 1
ATOM 5594 C C . GLU A 1 740 ? 34.748 18.673 50.674 1.00 54.81 740 GLU A C 1
ATOM 5596 O O . GLU A 1 740 ? 33.921 17.865 50.182 1.00 54.81 740 GLU A O 1
#

Organism: NCBI:txid311494

Foldseek 3Di:
DLVVVLVVLLVVVVVVVDDSVLLVVLCVVVDSPDDNVSSVVVSVPDDPDDDDDDDDDDDDDDDDDDDDDDDDDDDDDDDDDPDDDDDPPLLQVQADPVLVVLLVLLCVPPVPDDSNLSSLLRNLLVQCVLVVLDDPVRSVVLSVCSNVVVSVVSVVVSVVSVRDFFLAHFDDVPDDWDAAPPPRDTDRGNADADPVGRGHHLVVVLVQLQVDLFHADPDPPRPGTDDLVNCSSSVHDPVSSVSSVVVVVLLVLVLQQQLLQDDADDDDDDDDDDDDDDDPPDQDWGKDADPPPVDRDIDIDGNPDWDWDDDPVRDAIATPQLRDPPRFAQDDLQCVLLLLVVQLVCLVPLVCLQPVDDDDDPLSVLLNVLSVVVNVVVVVLVVVLVCQQVFWFADPHRGGIDGDPDDDQWDFFQAGPVGDGGGDGPRDIDGNVPTHGRDRSHHHDNADDQDSVNLNLLFQQAFQFQAAAPPPRVVSFGAHGKKWAWRSDPHHIHHPVCVVVCSPPHDSNIGTDIDSHHPDQQLVFDFDFFFKKFFAADRPRFWDFPDPDDDDPVCVVPNRHSFIFTFHDDPPDPDDQQAFQWKWWADPVRDIDTDDPQQSVQVNVCVRVVHQWTWGADPNWIWIAGNVQQWIAGPVPRDIIGMDRDPVSVVVSVVVVVVVVVQVVQWTWTQTPVGDIGITGSSRIDGRDSGSVRVVVSRVVRVVCVVDDDDPPPPDPDDDDDDDDDDDDDDDDDDDDDDD

Radius of gyration: 45.2 Å; Cα contacts (8 Å, |Δi|>4): 958; chains: 1; bounding box: 110×87×148 Å

Solvent-accessible surface area (backbone atoms only — not comparable to full-atom values): 44254 Å² total; per-residue (Å²): 111,54,70,61,51,52,55,50,50,47,55,54,41,39,74,72,69,46,59,62,70,60,49,51,55,40,44,66,74,61,38,83,80,58,49,71,65,60,42,49,52,50,59,68,68,56,67,97,76,86,82,91,81,90,81,88,88,82,86,87,82,93,80,86,87,81,87,83,85,86,80,89,78,85,81,87,89,81,86,91,79,95,83,70,90,76,68,78,57,79,70,60,77,76,51,50,76,68,54,44,52,50,48,56,50,31,55,73,72,37,92,85,60,58,66,68,57,54,45,48,52,53,50,48,51,54,46,20,39,76,70,67,74,35,52,75,66,57,46,50,52,46,51,52,36,38,63,72,64,41,53,66,61,46,49,52,52,51,59,72,67,63,59,75,86,45,17,80,38,67,50,61,95,88,58,77,72,46,64,20,86,84,78,70,45,78,34,66,43,57,20,41,65,50,98,87,67,53,62,34,42,34,73,60,53,31,52,46,51,71,76,34,84,79,34,54,52,86,55,88,91,49,85,51,65,67,49,75,66,50,44,59,58,46,65,52,59,66,70,58,53,51,52,37,52,49,52,52,49,52,50,50,52,49,51,42,41,43,29,51,67,41,68,83,64,87,89,73,84,90,74,93,75,93,71,99,70,84,87,75,80,77,75,56,65,25,46,44,68,50,88,49,89,90,47,85,56,67,45,82,40,48,67,86,46,74,48,79,46,71,53,93,86,70,51,74,35,20,25,66,60,72,66,44,68,68,24,56,68,77,44,57,82,33,41,48,62,42,39,38,50,54,33,41,47,32,78,75,50,44,48,33,70,65,73,74,61,83,83,91,45,72,47,52,54,49,22,48,48,42,41,48,56,54,50,51,60,46,53,53,51,50,50,50,33,53,46,39,37,74,59,24,29,22,40,75,72,55,11,34,80,43,71,75,89,74,83,73,52,69,42,35,38,31,38,49,85,82,66,91,51,85,45,92,54,82,65,50,73,45,50,55,85,81,31,50,68,38,73,58,82,76,61,80,49,86,66,83,89,77,50,60,65,56,51,51,63,48,10,69,76,20,52,33,41,93,42,49,18,72,82,75,43,44,81,66,43,17,28,59,31,42,36,36,36,36,24,56,43,96,85,42,33,32,27,56,88,52,50,76,51,40,43,77,78,38,67,40,76,59,42,40,45,80,38,40,62,55,90,67,70,54,33,81,48,61,76,54,77,62,45,44,29,32,29,35,59,50,97,86,49,69,58,56,72,73,52,97,63,85,69,37,74,69,39,68,75,68,47,49,57,72,42,46,27,28,34,48,82,80,77,91,67,80,86,73,78,73,60,45,82,35,42,26,38,41,43,99,85,72,50,74,40,71,52,56,73,68,42,30,51,54,50,38,49,31,49,65,72,68,44,54,62,44,78,39,65,55,96,90,42,56,30,40,36,32,63,79,78,30,32,34,29,35,69,87,78,66,50,75,32,52,36,46,67,32,71,68,26,49,52,51,38,53,49,50,52,48,51,50,50,51,55,56,72,41,40,42,41,32,40,33,75,87,54,51,76,44,34,33,52,27,69,26,40,39,70,66,61,95,36,22,70,54,49,52,52,51,48,52,53,23,53,54,62,68,71,51,79,79,74,78,80,85,68,71,81,78,84,74,90,75,92,81,81,88,85,90,80,83,88,81,85,88,80,88,82,84,91,136

InterPro domains:
  IPR000433 Zinc finger, ZZ-type [SM00291] (463-508)
  IPR004170 WWE domain [PF02825] (582-644)
  IPR004170 WWE domain [PS50918] (569-645)
  IPR018123 WWE domain, subgroup [SM00678] (578-649)
  IPR031127 E3 ubiquitin ligase RBR family [PTHR11685] (100-460)
  IPR037197 WWE domain superfamily [G3DSA:3.30.720.50] (569-645)
  IPR037197 WWE domain superfamily [SSF117839] (582-644)
  IPR043145 Zinc finger, ZZ-type superfamily [G3DSA:3.30.60.90] (469-515)
  IPR044066 TRIAD supradomain [PS51873] (176-461)